Protein AF-0000000081275199 (afdb_homodimer)

Sequence (654 aa):
MIMHTEADPTVWQGRVDAEEGALGQRWHQVVRSADAASPLNGAVALAGFACDAGIARNHGRVGAQAGPAAIRRMLANLPARPGRAIVDAGDVTCRGDALEAAQDALSGVLHGLLDRGAFPIALGGGHELAWASFGGLARHLEARSAQPPRIGILNLDAHFDLRAGERGSSGTPFRQIAEDCARRGWPFRYACLGISAYANTEALFARARQLGVRWLRDDEMDLLHLPRVLQTVDAFLADVDHVYLTICLDVLPAGVAPGVSAPSARGVPMEVIEPIVDRVAASGKLRLADVAELNPSLDIDHRTARVAARIVARVVDGVAPQGAAHGMIMHTEADPTVWQGRVDAEEGALGQRWHQVVRSADAASPLNGAVALAGFACDAGIARNHGRVGAQAGPAAIRRMLANLPARPGRAIVDAGDVTCRGDALEAAQDALSGVLHGLLDRGAFPIALGGGHELAWASFGGLARHLEARSAQPPRIGILNLDAHFDLRAGERGSSGTPFRQIAEDCARRGWPFRYACLGISAYANTEALFARARQLGVRWLRDDEMDLLHLPRVLQTVDAFLADVDHVYLTICLDVLPAGVAPGVSAPSARGVPMEVIEPIVDRVAASGKLRLADVAELNPSLDIDHRTARVAARIVARVVDGVAPQGAAHG

Secondary structure (DSSP, 8-state):
-EEEE---GGGS-----GGGGGGG-BHHHH-EEPPSSS--TT-EEEEEEE--HHHHHTT----GGGHHHHHHHHHHTSBPPTT--EEEEEEEEE-TT-HHHHHHHHHHHHHHHHHTT-EEEEEESSTTHHHHHHHHHHHHHHTT-SS---EEEEEE-SS------SS--TT-HHHHHHHHHHHHT---EEEEEEE-TTSS-HHHHHHHHHHT-EEEEGGG-SGGGHHHHHHHHHHHHHT-SEEEEEEEGGGSBTTT---SSS-BSS---HHHHHHHHHHHHTTS-EEEEEEE---GGG-STTHHHHHHHHHHHHHHHHS--TT----/-EEEE---GGGS-----GGGGGGG-BHHHH-EEPPSSS--TT-EEEEEEE--HHHHHTT----GGGHHHHHHHHHHTSBPPTT--EEEEEEEEE-TT-HHHHHHHHHHHHHHHHHTT-EEEEEESSTTHHHHHHHHHHHHHHTT-SSPP-EEEEEE-SS------SS--TT-HHHHHHHHHHHHT---EEEEEEE-TTSS-HHHHHHHHHHT-EEEEGGG-SGGGHHHHHHHHHHHHHT-SEEEEEEEGGGSBTTT---SSS-BSS---HHHHHHHHHHHHTTS-EEEEEEE---GGG-STTHHHHHHHHHHHHHHHHS--TT----

InterPro domains:
  IPR005923 Formiminoglutamase [MF_00737] (7-317)
  IPR005923 Formiminoglutamase [TIGR01227] (12-316)
  IPR006035 Ureohydrolase [PF00491] (44-314)
  IPR006035 Ureohydrolase [PS51409] (39-327)
  IPR006035 Ureohydrolase [PTHR11358] (43-316)
  IPR023696 Ureohydrolase domain superfamily [SSF52768] (11-317)

Radius of gyration: 27.03 Å; Cα contacts (8 Å, |Δi|>4): 1548; chains: 2; bounding box: 57×82×61 Å

Nearest PDB structures (foldseek):
  1xfk-assembly1_A  TM=9.611E-01  e=8.902E-38  Vibrio cholerae
  6nfp-assembly1_E  TM=8.330E-01  e=1.897E-18  Bacillus subtilis subsp. subtilis str. 168
  6nbk-assembly1_B  TM=8.366E-01  e=4.099E-18  Bacillus thuringiensis DB27
  6dkt-assembly4_D  TM=8.298E-01  e=7.867E-18  Bacillus subtilis subsp. subtilis str. 168
  6dkt-assembly5_E  TM=8.278E-01  e=2.923E-16  Bacillus subtilis subsp. subtilis str. 168

Organism: Ralstonia solanacearum (NCBI:txid305)

pLDDT: mean 94.37, std 9.33, range [21.42, 98.94]

Solvent-accessible surface area (backbone atoms only — not comparable to full-atom values): 31950 Å² total; per-residue (Å²): 94,69,41,80,39,72,55,65,67,82,46,45,48,66,81,76,47,74,83,45,51,82,40,29,36,21,30,33,77,61,54,36,74,53,65,93,75,61,77,31,72,45,19,37,32,36,36,24,36,25,24,33,34,24,25,47,70,58,72,45,58,67,39,12,35,52,12,27,59,45,29,45,42,45,37,10,60,23,42,40,66,88,92,61,54,40,29,34,59,16,30,32,33,34,38,70,78,40,46,70,60,28,32,51,50,44,11,50,53,48,23,51,41,46,74,33,40,24,40,43,35,38,29,20,2,29,46,31,51,51,41,15,53,50,45,7,51,48,57,50,48,58,75,71,42,96,56,74,64,45,48,28,35,44,33,35,18,29,54,83,28,52,48,85,67,94,65,83,18,32,36,19,23,55,37,52,46,45,52,49,21,59,75,69,69,28,68,61,42,43,35,38,40,22,27,34,80,89,66,44,58,70,67,49,55,53,49,34,58,75,60,60,44,45,71,42,42,15,96,62,45,41,78,91,38,39,68,60,54,53,49,53,50,50,55,54,55,72,74,34,68,33,29,37,41,37,36,36,50,35,15,24,21,28,68,59,19,41,10,30,60,60,55,22,90,65,32,27,51,66,86,49,51,50,58,52,50,46,53,47,26,59,63,78,29,59,56,36,37,35,43,19,31,34,12,64,85,54,33,61,93,50,34,26,32,38,36,51,22,50,52,52,50,48,43,61,71,34,42,68,53,77,75,72,57,88,115,92,68,41,79,40,71,54,63,68,83,45,44,50,69,81,78,45,74,90,54,51,85,82,40,38,23,31,34,76,61,55,37,73,53,65,92,76,60,77,31,71,45,17,38,32,36,36,24,37,25,24,35,35,25,24,49,69,56,72,44,58,67,41,12,35,52,11,27,60,45,28,44,41,46,36,10,61,34,78,45,66,87,91,59,54,39,28,32,58,16,32,32,31,34,38,73,77,40,45,70,61,27,33,51,50,42,12,49,51,48,22,51,41,46,74,32,40,23,40,43,34,38,30,20,2,28,48,32,50,51,40,15,53,50,47,7,51,49,58,51,47,59,76,73,41,95,56,73,64,47,48,28,36,43,34,36,18,28,54,82,27,50,48,76,69,94,66,82,16,32,36,20,24,55,36,51,46,45,53,50,22,58,76,71,66,29,68,63,42,43,34,38,41,22,31,34,77,63,66,39,30,51,36,50,55,51,49,34,57,74,61,62,46,45,72,40,41,16,94,63,48,42,80,90,37,40,68,61,52,52,49,53,50,49,56,53,55,71,74,33,68,33,29,39,42,38,37,36,48,34,15,23,21,30,66,58,18,41,10,30,61,62,56,21,68,64,31,28,53,66,85,52,51,50,58,51,51,45,54,46,25,61,62,77,30,58,58,38,37,36,41,19,30,33,12,64,84,54,33,58,92,52,37,26,32,44,50,51,22,50,53,53,51,48,44,60,72,33,44,68,56,76,74,71,61,88,116

Structure (mmCIF, N/CA/C/O backbone):
data_AF-0000000081275199-model_v1
#
loop_
_entity.id
_entity.type
_entity.pdbx_description
1 polymer Formimidoylglutamase
#
loop_
_atom_site.group_PDB
_atom_site.id
_atom_site.type_symbol
_atom_site.label_atom_id
_atom_site.label_alt_id
_atom_site.label_comp_id
_atom_site.label_asym_id
_atom_site.label_entity_id
_atom_site.label_seq_id
_atom_site.pdbx_PDB_ins_code
_atom_site.Cartn_x
_atom_site.Cartn_y
_atom_site.Cartn_z
_atom_site.occupancy
_atom_site.B_iso_or_equiv
_atom_site.auth_seq_id
_atom_site.auth_comp_id
_atom_site.auth_asym_id
_atom_site.auth_atom_id
_atom_site.pdbx_PDB_model_num
ATOM 1 N N . MET A 1 1 ? 14.57 -34.812 4.133 1 68.69 1 MET A N 1
ATOM 2 C CA . MET A 1 1 ? 13.297 -35.188 4.742 1 68.69 1 MET A CA 1
ATOM 3 C C . MET A 1 1 ? 12.227 -34.125 4.445 1 68.69 1 MET A C 1
ATOM 5 O O . MET A 1 1 ? 12.539 -32.938 4.297 1 68.69 1 MET A O 1
ATOM 9 N N . ILE A 1 2 ? 11.148 -34.594 3.979 1 75.81 2 ILE A N 1
ATOM 10 C CA . ILE A 1 2 ? 9.992 -33.75 3.646 1 75.81 2 ILE A CA 1
ATOM 11 C C . ILE A 1 2 ? 8.961 -33.844 4.77 1 75.81 2 ILE A C 1
ATOM 13 O O . ILE A 1 2 ? 8.773 -34.906 5.375 1 75.81 2 ILE A O 1
ATOM 17 N N . MET A 1 3 ? 8.555 -32.594 5.133 1 76.75 3 MET A N 1
ATOM 18 C CA . MET A 1 3 ? 7.531 -32.562 6.172 1 76.75 3 MET A CA 1
ATOM 19 C C . MET A 1 3 ? 6.375 -31.656 5.773 1 76.75 3 MET A C 1
ATOM 21 O O . MET A 1 3 ? 6.59 -30.547 5.281 1 76.75 3 MET A O 1
ATOM 25 N N . HIS A 1 4 ? 5.305 -32.375 5.691 1 83.88 4 HIS A N 1
ATOM 26 C CA . HIS A 1 4 ? 4.109 -31.547 5.664 1 83.88 4 HIS A CA 1
ATOM 27 C C . HIS A 1 4 ? 3.615 -31.234 7.074 1 83.88 4 HIS A C 1
ATOM 29 O O . HIS A 1 4 ? 3.314 -32.156 7.844 1 83.88 4 HIS A O 1
ATOM 35 N N . THR A 1 5 ? 3.641 -29.969 7.418 1 83.5 5 THR A N 1
ATOM 36 C CA . THR A 1 5 ? 3.219 -29.562 8.75 1 83.5 5 THR A CA 1
ATOM 37 C C . THR A 1 5 ? 1.954 -28.719 8.68 1 83.5 5 THR A C 1
ATOM 39 O O . THR A 1 5 ? 1.749 -27.969 7.719 1 83.5 5 THR A O 1
ATOM 42 N N . GLU A 1 6 ? 1.146 -28.891 9.672 1 81.88 6 GLU A N 1
ATOM 43 C CA . GLU A 1 6 ? -0.051 -28.062 9.797 1 81.88 6 GLU A CA 1
ATOM 44 C C . GLU A 1 6 ? 0.308 -26.594 9.969 1 81.88 6 GLU A C 1
ATOM 46 O O . GLU A 1 6 ? 1.444 -26.266 10.32 1 81.88 6 GLU A O 1
ATOM 51 N N . ALA A 1 7 ? -0.7 -25.844 9.703 1 83.88 7 ALA A N 1
ATOM 52 C CA . ALA A 1 7 ? -0.501 -24.406 9.844 1 83.88 7 ALA A CA 1
ATOM 53 C C . ALA A 1 7 ? -0.136 -24.031 11.281 1 83.88 7 ALA A C 1
ATOM 55 O O . ALA A 1 7 ? -0.728 -24.547 12.234 1 83.88 7 ALA A O 1
ATOM 56 N N . ASP A 1 8 ? 0.924 -23.25 11.469 1 84.69 8 ASP A N 1
ATOM 57 C CA . ASP A 1 8 ? 1.288 -22.719 12.773 1 84.69 8 ASP A CA 1
ATOM 58 C C . ASP A 1 8 ? 0.299 -21.656 13.227 1 84.69 8 ASP A C 1
ATOM 60 O O . ASP A 1 8 ? 0.276 -20.547 12.672 1 84.69 8 ASP A O 1
ATOM 64 N N . PRO A 1 9 ? -0.495 -21.969 14.188 1 84.56 9 PRO A N 1
ATOM 65 C CA . PRO A 1 9 ? -1.513 -21 14.609 1 84.56 9 PRO A CA 1
ATOM 66 C C . PRO A 1 9 ? -0.91 -19.703 15.141 1 84.56 9 PRO A C 1
ATOM 68 O O . PRO A 1 9 ? -1.594 -18.672 15.195 1 84.56 9 PRO A O 1
ATOM 71 N N . THR A 1 10 ? 0.332 -19.75 15.508 1 89.5 10 THR A N 1
ATOM 72 C CA . THR A 1 10 ? 0.955 -18.578 16.125 1 89.5 10 THR A CA 1
ATOM 73 C C . THR A 1 10 ? 1.219 -17.5 15.078 1 89.5 10 THR A C 1
ATOM 75 O O . THR A 1 10 ? 1.47 -16.344 15.43 1 89.5 10 THR A O 1
ATOM 78 N N . VAL A 1 11 ? 1.118 -17.938 13.844 1 92.69 11 VAL A N 1
ATOM 79 C CA . VAL A 1 11 ? 1.358 -16.922 12.812 1 92.69 11 VAL A CA 1
ATOM 80 C C . VAL A 1 11 ? 0.105 -16.078 12.617 1 92.69 11 VAL A C 1
ATOM 82 O O . VAL A 1 11 ? 0.191 -14.922 12.203 1 92.69 11 VAL A O 1
ATOM 85 N N . TRP A 1 12 ? -1.049 -16.656 12.906 1 95 12 TRP A N 1
ATOM 86 C CA . TRP A 1 12 ? -2.32 -15.961 12.727 1 95 12 TRP A CA 1
ATOM 87 C C . TRP A 1 12 ? -2.715 -15.211 13.992 1 95 12 TRP A C 1
ATOM 89 O O . TRP A 1 12 ? -3.686 -15.57 14.664 1 95 12 TRP A O 1
ATOM 99 N N . GLN A 1 13 ? -1.999 -14.141 14.273 1 94.69 13 GLN A N 1
ATOM 100 C CA . GLN A 1 13 ? -2.242 -13.219 15.375 1 94.69 13 GLN A CA 1
ATOM 101 C C . GLN A 1 13 ? -2.215 -11.766 14.891 1 94.69 13 GLN A C 1
ATOM 103 O O . GLN A 1 13 ? -1.597 -11.461 13.867 1 94.69 13 GLN A O 1
ATOM 108 N N . GLY A 1 14 ? -2.938 -10.984 15.625 1 93.5 14 GLY A N 1
ATOM 109 C CA . GLY A 1 14 ? -2.959 -9.594 15.203 1 93.5 14 GLY A CA 1
ATOM 110 C C . GLY A 1 14 ? -3.871 -8.727 16.047 1 93.5 14 GLY A C 1
ATOM 111 O O . GLY A 1 14 ? -4.27 -9.117 17.141 1 93.5 14 GLY A O 1
ATOM 112 N N . ARG A 1 15 ? -4.105 -7.609 15.477 1 91.5 15 ARG A N 1
ATOM 113 C CA . ARG A 1 15 ? -4.945 -6.602 16.109 1 91.5 15 ARG A CA 1
ATOM 114 C C . ARG A 1 15 ? -6.406 -7.035 16.125 1 91.5 15 ARG A C 1
ATOM 116 O O . ARG A 1 15 ? -6.898 -7.609 15.156 1 91.5 15 ARG A O 1
ATOM 123 N N . VAL A 1 16 ? -7.043 -6.805 17.25 1 92.75 16 VAL A N 1
ATOM 124 C CA . VAL A 1 16 ? -8.484 -7.016 17.375 1 92.75 16 VAL A CA 1
ATOM 125 C C . VAL A 1 16 ? -9.18 -5.68 17.625 1 92.75 16 VAL A C 1
ATOM 127 O O . VAL A 1 16 ? -8.891 -4.996 18.609 1 92.75 16 VAL A O 1
ATOM 130 N N . ASP A 1 17 ? -10 -5.32 16.719 1 91.5 17 ASP A N 1
ATOM 131 C CA . ASP A 1 17 ? -10.805 -4.113 16.875 1 91.5 17 ASP A CA 1
ATOM 132 C C . ASP A 1 17 ? -12.18 -4.441 17.469 1 91.5 17 ASP A C 1
ATOM 134 O O . ASP A 1 17 ? -13.195 -4.344 16.781 1 91.5 17 ASP A O 1
ATOM 138 N N . ALA A 1 18 ? -12.203 -4.645 18.734 1 89.31 18 ALA A N 1
ATOM 139 C CA . ALA A 1 18 ? -13.391 -5.141 19.422 1 89.31 18 ALA A CA 1
ATOM 140 C C . ALA A 1 18 ? -14.547 -4.152 19.297 1 89.31 18 ALA A C 1
ATOM 142 O O . ALA A 1 18 ? -15.711 -4.559 19.188 1 89.31 18 ALA A O 1
ATOM 143 N N . GLU A 1 19 ? -14.18 -2.934 19.25 1 89.94 19 GLU A N 1
ATOM 144 C CA . GLU A 1 19 ? -15.195 -1.887 19.219 1 89.94 19 GLU A CA 1
ATOM 145 C C . GLU A 1 19 ? -15.906 -1.847 17.875 1 89.94 19 GLU A C 1
ATOM 147 O O . GLU A 1 19 ? -16.984 -1.243 17.75 1 89.94 19 GLU A O 1
ATOM 152 N N . GLU A 1 20 ? -15.367 -2.541 16.906 1 92.62 20 GLU A N 1
ATOM 153 C CA . GLU A 1 20 ? -15.898 -2.432 15.555 1 92.62 20 GLU A CA 1
ATOM 154 C C . GLU A 1 20 ? -16.812 -3.611 15.219 1 92.62 20 GLU A C 1
ATOM 156 O O . GLU A 1 20 ? -17.391 -3.664 14.133 1 92.62 20 GLU A O 1
ATOM 161 N N . GLY A 1 21 ? -17 -4.547 16.078 1 90.75 21 GLY A N 1
ATOM 162 C CA . GLY A 1 21 ? -17.891 -5.688 15.867 1 90.75 21 GLY A CA 1
ATOM 163 C C . GLY A 1 21 ? -17.438 -6.586 14.734 1 90.75 21 GLY A C 1
ATOM 164 O O . GLY A 1 21 ? -16.234 -6.723 14.477 1 90.75 21 GLY A O 1
ATOM 165 N N . ALA A 1 22 ? -18.422 -7.227 14.062 1 89.94 22 ALA A N 1
ATOM 166 C CA . ALA A 1 22 ? -18.156 -8.258 13.055 1 89.94 22 ALA A CA 1
ATOM 167 C C . ALA A 1 22 ? -17.5 -7.66 11.812 1 89.94 22 ALA A C 1
ATOM 169 O O . ALA A 1 22 ? -16.703 -8.32 11.141 1 89.94 22 ALA A O 1
ATOM 170 N N . LEU A 1 23 ? -17.781 -6.402 11.578 1 92.38 23 LEU A N 1
ATOM 171 C CA . LEU A 1 23 ? -17.266 -5.746 10.383 1 92.38 23 LEU A CA 1
ATOM 172 C C . LEU A 1 23 ? -15.812 -5.309 10.586 1 92.38 23 LEU A C 1
ATOM 174 O O . LEU A 1 23 ? -15.164 -4.848 9.648 1 92.38 23 LEU A O 1
ATOM 178 N N . GLY A 1 24 ? -15.289 -5.516 11.805 1 93.12 24 GLY A N 1
ATOM 179 C CA . GLY A 1 24 ? -13.93 -5.121 12.117 1 93.12 24 GLY A CA 1
ATOM 180 C C . GLY A 1 24 ? -12.953 -6.285 12.102 1 93.12 24 GLY A C 1
ATOM 181 O O . GLY A 1 24 ? -11.797 -6.133 12.492 1 93.12 24 GLY A O 1
ATOM 182 N N . GLN A 1 25 ? -13.352 -7.41 11.578 1 93.81 25 GLN A N 1
ATOM 183 C CA . GLN A 1 25 ? -12.539 -8.617 11.656 1 93.81 25 GLN A CA 1
ATOM 184 C C . GLN A 1 25 ? -11.398 -8.57 10.641 1 93.81 25 GLN A C 1
ATOM 186 O O . GLN A 1 25 ? -11.516 -7.938 9.594 1 93.81 25 GLN A O 1
ATOM 191 N N . ARG A 1 26 ? -10.391 -9.188 11.016 1 96.56 26 ARG A N 1
ATOM 192 C CA . ARG A 1 26 ? -9.188 -9.328 10.211 1 96.56 26 ARG A CA 1
ATOM 193 C C . ARG A 1 26 ? -8.914 -10.789 9.883 1 96.56 26 ARG A C 1
ATOM 195 O O . ARG A 1 26 ? -9.562 -11.688 10.43 1 96.56 26 ARG A O 1
ATOM 202 N N . TRP A 1 27 ? -7.961 -11.102 9.07 1 96.94 27 TRP A N 1
ATOM 203 C CA . TRP A 1 27 ? -7.711 -12.453 8.562 1 96.94 27 TRP A CA 1
ATOM 204 C C . TRP A 1 27 ? -7.445 -13.422 9.711 1 96.94 27 TRP A C 1
ATOM 206 O O . TRP A 1 27 ? -7.973 -14.539 9.719 1 96.94 27 TRP A O 1
ATOM 216 N N . HIS A 1 28 ? -6.613 -12.961 10.703 1 96.56 28 HIS A N 1
ATOM 217 C CA . HIS A 1 28 ? -6.227 -13.898 11.758 1 96.56 28 HIS A CA 1
ATOM 218 C C . HIS A 1 28 ? -7.441 -14.352 12.562 1 96.56 28 HIS A C 1
ATOM 220 O O . HIS A 1 28 ? -7.391 -15.375 13.242 1 96.56 28 HIS A O 1
ATOM 226 N N . GLN A 1 29 ? -8.547 -13.648 12.43 1 94.88 29 GLN A N 1
ATOM 227 C CA . GLN A 1 29 ? -9.75 -13.977 13.195 1 94.88 29 GLN A CA 1
ATOM 228 C C . GLN A 1 29 ? -10.68 -14.875 12.391 1 94.88 29 GLN A C 1
ATOM 230 O O . GLN A 1 29 ? -11.648 -15.43 12.93 1 94.88 29 GLN A O 1
ATOM 235 N N . VAL A 1 30 ? -10.414 -15.039 11.062 1 94.5 30 VAL A N 1
ATOM 236 C CA . VAL A 1 30 ? -11.398 -15.75 10.258 1 94.5 30 VAL A CA 1
ATOM 237 C C . VAL A 1 30 ? -10.75 -16.953 9.586 1 94.5 30 VAL A C 1
ATOM 239 O O . VAL A 1 30 ? -11.438 -17.891 9.156 1 94.5 30 VAL A O 1
ATOM 242 N N . VAL A 1 31 ? -9.43 -17 9.422 1 95.75 31 VAL A N 1
ATOM 243 C CA . VAL A 1 31 ? -8.742 -18.125 8.789 1 95.75 31 VAL A CA 1
ATOM 244 C C . VAL A 1 31 ? -8.797 -19.344 9.703 1 95.75 31 VAL A C 1
ATOM 246 O O . VAL A 1 31 ? -8.555 -19.234 10.906 1 95.75 31 VAL A O 1
ATOM 249 N N . ARG A 1 32 ? -9.156 -20.438 9.102 1 93.06 32 ARG A N 1
ATOM 250 C CA . ARG A 1 32 ? -9.234 -21.688 9.852 1 93.06 32 ARG A CA 1
ATOM 251 C C . ARG A 1 32 ? -8.242 -22.703 9.312 1 93.06 32 ARG A C 1
ATOM 253 O O . ARG A 1 32 ? -7.789 -22.594 8.172 1 93.06 32 ARG A O 1
ATOM 260 N N . SER A 1 33 ? -7.895 -23.578 10.195 1 91.5 33 SER A N 1
ATOM 261 C CA . SER A 1 33 ? -7.059 -24.688 9.742 1 91.5 33 SER A CA 1
ATOM 262 C C . SER A 1 33 ? -7.844 -25.625 8.844 1 91.5 33 SER A C 1
ATOM 264 O O . SER A 1 33 ? -9.016 -25.922 9.102 1 91.5 33 SER A O 1
ATOM 266 N N . ALA A 1 34 ? -7.176 -26.031 7.82 1 86.06 34 ALA A N 1
ATOM 267 C CA . ALA A 1 34 ? -7.824 -27.016 6.957 1 86.06 34 ALA A CA 1
ATOM 268 C C . ALA A 1 34 ? -7.863 -28.391 7.621 1 86.06 34 ALA A C 1
ATOM 270 O O . ALA A 1 34 ? -6.871 -28.828 8.203 1 86.06 34 ALA A O 1
ATOM 271 N N . ASP A 1 35 ? -9.07 -28.891 7.746 1 77.81 35 ASP A N 1
ATOM 272 C CA . ASP A 1 35 ? -9.156 -30.266 8.242 1 77.81 35 ASP A CA 1
ATOM 273 C C . ASP A 1 35 ? -9.023 -31.266 7.098 1 77.81 35 ASP A C 1
ATOM 275 O O . ASP A 1 35 ? -9.102 -30.891 5.926 1 77.81 35 ASP A O 1
ATOM 279 N N . ALA A 1 36 ? -8.555 -32.438 7.332 1 68.31 36 ALA A N 1
ATOM 280 C CA . ALA A 1 36 ? -8.172 -33.438 6.336 1 68.31 36 ALA A CA 1
ATOM 281 C C . ALA A 1 36 ? -9.398 -33.938 5.586 1 68.31 36 ALA A C 1
ATOM 283 O O . ALA A 1 36 ? -9.289 -34.406 4.441 1 68.31 36 ALA A O 1
ATOM 284 N N . ALA A 1 37 ? -10.438 -33.75 5.988 1 74.62 37 ALA A N 1
ATOM 285 C CA . ALA A 1 37 ? -11.438 -34.625 5.367 1 74.62 37 ALA A CA 1
ATOM 286 C C . ALA A 1 37 ? -12.672 -33.812 4.945 1 74.62 37 ALA A C 1
ATOM 288 O O . ALA A 1 37 ? -13.453 -34.281 4.105 1 74.62 37 ALA A O 1
ATOM 289 N N . SER A 1 38 ? -12.742 -32.688 5.184 1 83.38 38 SER A N 1
ATOM 290 C CA . SER A 1 38 ? -14 -31.984 4.934 1 83.38 38 SER A CA 1
ATOM 291 C C . SER A 1 38 ? -13.984 -31.297 3.568 1 83.38 38 SER A C 1
ATOM 293 O O . SER A 1 38 ? -12.938 -30.875 3.088 1 83.38 38 SER A O 1
ATOM 295 N N . PRO A 1 39 ? -15.156 -31.328 2.902 1 90.75 39 PRO A N 1
ATOM 296 C CA . PRO A 1 39 ? -15.266 -30.531 1.674 1 90.75 39 PRO A CA 1
ATOM 297 C C . PRO A 1 39 ? -14.93 -29.062 1.889 1 90.75 39 PRO A C 1
ATOM 299 O O . PRO A 1 39 ? -15.195 -28.516 2.967 1 90.75 39 PRO A O 1
ATOM 302 N N . LEU A 1 40 ? -14.344 -28.516 0.885 1 93.31 40 LEU A N 1
ATOM 303 C CA . LEU A 1 40 ? -13.922 -27.125 0.969 1 93.31 40 LEU A CA 1
ATOM 304 C C . LEU A 1 40 ? -14.555 -26.297 -0.145 1 93.31 40 LEU A C 1
ATOM 306 O O . LEU A 1 40 ? -13.922 -25.391 -0.683 1 93.31 40 LEU A O 1
ATOM 310 N N . ASN A 1 41 ? -15.758 -26.625 -0.489 1 90.5 41 ASN A N 1
ATOM 311 C CA . ASN A 1 41 ? -16.422 -25.984 -1.621 1 90.5 41 ASN A CA 1
ATOM 312 C C . ASN A 1 41 ? -16.453 -24.469 -1.468 1 90.5 41 ASN A C 1
ATOM 314 O O . ASN A 1 41 ? -17.031 -23.953 -0.508 1 90.5 41 ASN A O 1
ATOM 318 N N . GLY A 1 42 ? -15.75 -23.875 -2.441 1 88.75 42 GLY A N 1
ATOM 319 C CA . GLY A 1 42 ? -15.812 -22.422 -2.523 1 88.75 42 GLY A CA 1
ATOM 320 C C . GLY A 1 42 ? -14.82 -21.719 -1.614 1 88.75 42 GLY A C 1
ATOM 321 O O . GLY A 1 42 ? -14.695 -20.5 -1.648 1 88.75 42 GLY A O 1
ATOM 322 N N . ALA A 1 43 ? -14.086 -22.484 -0.814 1 94.25 43 ALA A N 1
ATOM 323 C CA . ALA A 1 43 ? -13.102 -21.891 0.096 1 94.25 43 ALA A CA 1
ATOM 324 C C . ALA A 1 43 ? -11.789 -21.609 -0.624 1 94.25 43 ALA A C 1
ATOM 326 O O . ALA A 1 43 ? -11.453 -22.266 -1.609 1 94.25 43 ALA A O 1
ATOM 327 N N . VAL A 1 44 ? -11.172 -20.594 -0.21 1 96.81 44 VAL A N 1
ATOM 328 C CA . VAL A 1 44 ? -9.781 -20.391 -0.591 1 96.81 44 VAL A CA 1
ATOM 329 C C . VAL A 1 44 ? -8.867 -21.125 0.376 1 96.81 44 VAL A C 1
ATOM 331 O O . VAL A 1 44 ? -9.07 -21.078 1.592 1 96.81 44 VAL A O 1
ATOM 334 N N . ALA A 1 45 ? -7.902 -21.875 -0.147 1 97.44 45 ALA A N 1
ATOM 335 C CA . ALA A 1 45 ? -6.984 -22.641 0.696 1 97.44 45 ALA A CA 1
ATOM 336 C C . ALA A 1 45 ? -5.543 -22.188 0.484 1 97.44 45 ALA A C 1
ATOM 338 O O . ALA A 1 45 ? -5.047 -22.188 -0.644 1 97.44 45 ALA A O 1
ATOM 339 N N . LEU A 1 46 ? -4.914 -21.844 1.562 1 98.06 46 LEU A N 1
ATOM 340 C CA . LEU A 1 46 ? -3.502 -21.469 1.524 1 98.06 46 LEU A CA 1
ATOM 341 C C . LEU A 1 46 ? -2.615 -22.688 1.783 1 98.06 46 LEU A C 1
ATOM 343 O O . LEU A 1 46 ? -2.924 -23.516 2.643 1 98.06 46 LEU A O 1
ATOM 347 N N . ALA A 1 47 ? -1.555 -22.844 1.006 1 98 47 ALA A N 1
ATOM 348 C CA . ALA A 1 47 ? -0.558 -23.891 1.211 1 98 47 ALA A CA 1
ATOM 349 C C . ALA A 1 47 ? 0.854 -23.359 0.998 1 98 47 ALA A C 1
ATOM 351 O O . ALA A 1 47 ? 1.155 -22.781 -0.051 1 98 47 ALA A O 1
ATOM 352 N N . GLY A 1 48 ? 1.721 -23.594 1.969 1 98.06 48 GLY A N 1
ATOM 353 C CA . GLY A 1 48 ? 3.061 -23.031 1.891 1 98.06 48 GLY A CA 1
ATOM 354 C C . GLY A 1 48 ? 4.09 -24.016 1.372 1 98.06 48 GLY A C 1
ATOM 355 O O . GLY A 1 48 ? 3.988 -2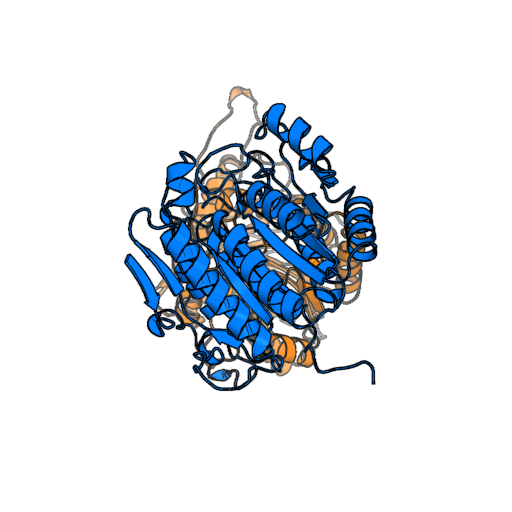5.219 1.624 1 98.06 48 GLY A O 1
ATOM 356 N N . PHE A 1 49 ? 5.078 -23.531 0.611 1 97.94 49 PHE A N 1
ATOM 357 C CA . PHE A 1 49 ? 6.262 -24.281 0.19 1 97.94 49 PHE A CA 1
ATOM 358 C C . PHE A 1 49 ? 7.523 -23.672 0.793 1 97.94 49 PHE A C 1
ATOM 360 O O . PHE A 1 49 ? 8.156 -22.812 0.184 1 97.94 49 PHE A O 1
ATOM 367 N N . ALA A 1 50 ? 7.887 -24.172 1.901 1 97.19 50 ALA A N 1
ATOM 368 C CA . ALA A 1 50 ? 9.062 -23.688 2.625 1 97.19 50 ALA A CA 1
ATOM 369 C C . ALA A 1 50 ? 10.328 -24.375 2.143 1 97.19 50 ALA A C 1
ATOM 371 O O . ALA A 1 50 ? 10.727 -25.406 2.689 1 97.19 50 ALA A O 1
ATOM 372 N N . CYS A 1 51 ? 11 -23.75 1.108 1 95.81 51 CYS A N 1
ATOM 373 C CA . CYS A 1 51 ? 12.078 -24.438 0.427 1 95.81 51 CYS A CA 1
ATOM 374 C C . CYS A 1 51 ? 13.102 -23.453 -0.128 1 95.81 51 CYS A C 1
ATOM 376 O O . CYS A 1 51 ? 12.734 -22.422 -0.684 1 95.81 51 CYS A O 1
ATOM 378 N N . ASP A 1 52 ? 14.391 -23.812 0.027 1 95.5 52 ASP A N 1
ATOM 379 C CA . ASP A 1 52 ? 15.477 -23.016 -0.547 1 95.5 52 ASP A CA 1
ATOM 380 C C . ASP A 1 52 ? 16.203 -23.812 -1.628 1 95.5 52 ASP A C 1
ATOM 382 O O . ASP A 1 52 ? 17.047 -23.266 -2.35 1 95.5 52 ASP A O 1
ATOM 386 N N . ALA A 1 53 ? 15.93 -25.047 -1.744 1 96 53 ALA A N 1
ATOM 387 C CA . ALA A 1 53 ? 16.766 -25.953 -2.516 1 96 53 ALA A CA 1
ATOM 388 C C . ALA A 1 53 ? 16.891 -25.5 -3.969 1 96 53 ALA A C 1
ATOM 390 O O . ALA A 1 53 ? 17.969 -25.516 -4.547 1 96 53 ALA A O 1
ATOM 391 N N . GLY A 1 54 ? 15.758 -25.156 -4.539 1 96.5 54 GLY A N 1
ATOM 392 C CA . GLY A 1 54 ? 15.789 -24.719 -5.926 1 96.5 54 GLY A CA 1
ATOM 393 C C . GLY A 1 54 ? 16.594 -23.453 -6.129 1 96.5 54 GLY A C 1
ATOM 394 O O . GLY A 1 54 ? 17.312 -23.312 -7.129 1 96.5 54 GLY A O 1
ATOM 395 N N . ILE A 1 55 ? 16.516 -22.484 -5.234 1 96.25 55 ILE A N 1
ATOM 396 C CA . ILE A 1 55 ? 17.266 -21.234 -5.312 1 96.25 55 ILE A CA 1
ATOM 397 C C . ILE A 1 55 ? 18.766 -21.531 -5.16 1 96.25 55 ILE A C 1
ATOM 399 O O . ILE A 1 55 ? 19.578 -21 -5.906 1 96.25 55 ILE A O 1
ATOM 403 N N . ALA A 1 56 ? 19.078 -22.391 -4.215 1 95.5 56 ALA A N 1
ATOM 404 C CA . ALA A 1 56 ? 20.469 -22.781 -4.012 1 95.5 56 ALA A CA 1
ATOM 405 C C . ALA A 1 56 ? 21.047 -23.422 -5.27 1 95.5 56 ALA A C 1
ATOM 407 O O . ALA A 1 56 ? 22.141 -23.062 -5.715 1 95.5 56 ALA A O 1
ATOM 408 N N . ARG A 1 57 ? 20.312 -24.312 -5.84 1 96.06 57 ARG A N 1
ATOM 409 C CA . ARG A 1 57 ? 20.766 -25 -7.051 1 96.06 57 ARG A CA 1
ATOM 410 C C . ARG A 1 57 ? 20.969 -24.016 -8.195 1 96.06 57 ARG A C 1
ATOM 412 O O . ARG A 1 57 ? 21.828 -24.234 -9.062 1 96.06 57 ARG A O 1
ATOM 419 N N . ASN A 1 58 ? 20.156 -22.984 -8.18 1 95.06 58 ASN A N 1
ATOM 420 C CA . ASN A 1 58 ? 20.219 -21.969 -9.234 1 95.06 58 ASN A CA 1
ATOM 421 C C . ASN A 1 58 ? 21.203 -20.859 -8.891 1 95.06 58 ASN A C 1
ATOM 423 O O . ASN A 1 58 ? 21.156 -19.781 -9.492 1 95.06 58 ASN A O 1
ATOM 427 N N . HIS A 1 59 ? 22.031 -21.062 -7.84 1 93.31 59 HIS A N 1
ATOM 428 C CA . HIS A 1 59 ? 23.094 -20.172 -7.406 1 93.31 59 HIS A CA 1
ATOM 429 C C . HIS A 1 59 ? 22.547 -18.812 -6.961 1 93.31 59 HIS A C 1
ATOM 431 O O . HIS A 1 59 ? 23.172 -17.781 -7.172 1 93.31 59 HIS A O 1
ATOM 437 N N . GLY A 1 60 ? 21.328 -18.875 -6.477 1 95.12 60 GLY A N 1
ATOM 438 C CA . GLY A 1 60 ? 20.734 -17.672 -5.926 1 95.12 60 GLY A CA 1
ATOM 439 C C . GLY A 1 60 ? 20.984 -17.5 -4.441 1 95.12 60 GLY A C 1
ATOM 440 O O . GLY A 1 60 ? 21.703 -18.312 -3.832 1 95.12 60 GLY A O 1
ATOM 441 N N . ARG A 1 61 ? 20.438 -16.406 -3.828 1 95.38 61 ARG A N 1
ATOM 442 C CA . ARG A 1 61 ? 20.531 -16.125 -2.4 1 95.38 61 ARG A CA 1
ATOM 443 C C . ARG A 1 61 ? 19.406 -16.781 -1.627 1 95.38 61 ARG A C 1
ATOM 445 O O . ARG A 1 61 ? 18.234 -16.438 -1.806 1 95.38 61 ARG A O 1
ATOM 452 N N . VAL A 1 62 ? 19.734 -17.672 -0.723 1 95.12 62 VAL A N 1
ATOM 453 C CA . VAL A 1 62 ? 18.766 -18.5 -0.016 1 95.12 62 VAL A CA 1
ATOM 454 C C . VAL A 1 62 ? 18.078 -17.672 1.069 1 95.12 62 VAL A C 1
ATOM 456 O O . VAL A 1 62 ? 18.578 -16.609 1.455 1 95.12 62 VAL A O 1
ATOM 459 N N . GLY A 1 63 ? 16.938 -18.109 1.549 1 96.75 63 GLY A N 1
ATOM 460 C CA . GLY A 1 63 ? 16.141 -17.453 2.582 1 96.75 63 GLY A CA 1
ATOM 461 C C . GLY A 1 63 ? 14.656 -17.516 2.314 1 96.75 63 GLY A C 1
ATOM 462 O O . GLY A 1 63 ? 13.852 -17.203 3.199 1 96.75 63 GLY A O 1
ATOM 463 N N . ALA A 1 64 ? 14.266 -17.969 1.123 1 96.31 64 ALA A N 1
ATOM 464 C CA . ALA A 1 64 ? 12.867 -18 0.703 1 96.31 64 ALA A CA 1
ATOM 465 C C . ALA A 1 64 ? 12.086 -19.062 1.477 1 96.31 64 ALA A C 1
ATOM 467 O O . ALA A 1 64 ? 10.852 -19.062 1.472 1 96.31 64 ALA A O 1
ATOM 468 N N . GLN A 1 65 ? 12.805 -19.969 2.143 1 96.44 65 GLN A N 1
ATOM 469 C CA . GLN A 1 65 ? 12.141 -20.969 2.975 1 96.44 65 GLN A CA 1
ATOM 470 C C . GLN A 1 65 ? 11.258 -20.312 4.031 1 96.44 65 GLN A C 1
ATOM 472 O O . GLN A 1 65 ? 10.227 -20.859 4.422 1 96.44 65 GLN A O 1
ATOM 477 N N . ALA A 1 66 ? 11.609 -19.125 4.438 1 96.69 66 ALA A N 1
ATOM 478 C CA . ALA A 1 66 ? 10.867 -18.406 5.461 1 96.69 66 ALA A CA 1
ATOM 479 C C . ALA A 1 66 ? 9.734 -17.594 4.84 1 96.69 66 ALA A C 1
ATOM 481 O O . ALA A 1 66 ? 8.961 -16.953 5.551 1 96.69 66 ALA A O 1
ATOM 482 N N . GLY A 1 67 ? 9.57 -17.609 3.549 1 97.56 67 GLY A N 1
ATOM 483 C CA . GLY A 1 67 ? 8.617 -16.812 2.803 1 97.56 67 GLY A CA 1
ATOM 484 C C . GLY A 1 67 ? 7.176 -17.062 3.201 1 97.56 67 GLY A C 1
ATOM 485 O O . GLY A 1 67 ? 6.438 -16.125 3.523 1 97.56 67 GLY A O 1
ATOM 486 N N . PRO A 1 68 ? 6.773 -18.344 3.252 1 98 68 PRO A N 1
ATOM 487 C CA . PRO A 1 68 ? 5.375 -18.641 3.574 1 98 68 PRO A CA 1
ATOM 488 C C . PRO A 1 68 ? 4.938 -18.047 4.91 1 98 68 PRO A C 1
ATOM 490 O O . PRO A 1 68 ? 3.889 -17.406 4.996 1 98 68 PRO A O 1
ATOM 493 N N . ALA A 1 69 ? 5.75 -18.188 5.891 1 97.25 69 ALA A N 1
ATOM 494 C CA . ALA A 1 69 ? 5.41 -17.641 7.207 1 97.25 69 ALA A CA 1
ATOM 495 C C . ALA A 1 69 ? 5.336 -16.125 7.176 1 97.25 69 ALA A C 1
ATOM 497 O O . ALA A 1 69 ? 4.445 -15.523 7.789 1 97.25 69 ALA A O 1
ATOM 498 N N . ALA A 1 70 ? 6.27 -15.516 6.516 1 97.81 70 ALA A N 1
ATOM 499 C CA . ALA A 1 70 ? 6.297 -14.062 6.43 1 97.81 70 ALA A CA 1
ATOM 500 C C . ALA A 1 70 ? 5.047 -13.531 5.73 1 97.81 70 ALA A C 1
ATOM 502 O O . ALA A 1 70 ? 4.473 -12.523 6.148 1 97.81 70 ALA A O 1
ATOM 503 N N . ILE A 1 71 ? 4.625 -14.188 4.672 1 98.44 71 ILE A N 1
ATOM 504 C CA . ILE A 1 71 ? 3.42 -13.766 3.961 1 98.44 71 ILE A CA 1
ATOM 505 C C . ILE A 1 71 ? 2.209 -13.906 4.879 1 98.44 71 ILE A C 1
ATOM 507 O O . ILE A 1 71 ? 1.384 -12.992 4.965 1 98.44 71 ILE A O 1
ATOM 511 N N . ARG A 1 72 ? 2.1 -15.016 5.598 1 98.19 72 ARG A N 1
ATOM 512 C CA . ARG A 1 72 ? 0.984 -15.242 6.512 1 98.19 72 ARG A CA 1
ATOM 513 C C . ARG A 1 72 ? 0.926 -14.156 7.582 1 98.19 72 ARG A C 1
ATOM 515 O O . ARG A 1 72 ? -0.155 -13.672 7.926 1 98.19 72 ARG A O 1
ATOM 522 N N . ARG A 1 73 ? 2.084 -13.781 8.102 1 97.31 73 ARG A N 1
ATOM 523 C CA . ARG A 1 73 ? 2.131 -12.766 9.148 1 97.31 73 ARG A CA 1
ATOM 524 C C . ARG A 1 73 ? 1.568 -11.438 8.641 1 97.31 73 ARG A C 1
ATOM 526 O O . ARG A 1 73 ? 0.878 -10.734 9.383 1 97.31 73 ARG A O 1
ATOM 533 N N . MET A 1 74 ? 1.878 -11.102 7.402 1 97.62 74 MET A N 1
ATOM 534 C CA . MET A 1 74 ? 1.355 -9.859 6.84 1 97.62 74 MET A CA 1
ATOM 535 C C . MET A 1 74 ? -0.125 -10 6.5 1 97.62 74 MET A C 1
ATOM 537 O O . MET A 1 74 ? -0.889 -9.039 6.637 1 97.62 74 MET A O 1
ATOM 541 N N . LEU A 1 75 ? -0.546 -11.172 6.055 1 98.06 75 LEU A N 1
ATOM 542 C CA . LEU A 1 75 ? -1.956 -11.43 5.777 1 98.06 75 LEU A CA 1
ATOM 543 C C . LEU A 1 75 ? -2.785 -11.336 7.055 1 98.06 75 LEU A C 1
ATOM 545 O O . LEU A 1 75 ? -3.922 -10.852 7.027 1 98.06 75 LEU A O 1
ATOM 549 N N . ALA A 1 76 ? -2.27 -11.742 8.156 1 97.69 76 ALA A N 1
ATOM 550 C CA . ALA A 1 76 ? -2.965 -11.906 9.43 1 97.69 76 ALA A CA 1
ATOM 551 C C . ALA A 1 76 ? -3.682 -10.617 9.828 1 97.69 76 ALA A C 1
ATOM 553 O O . ALA A 1 76 ? -4.793 -10.656 10.367 1 97.69 76 ALA A O 1
ATOM 554 N N . ASN A 1 77 ? -3.113 -9.469 9.5 1 95.69 77 ASN A N 1
ATOM 555 C CA . ASN A 1 77 ? -3.65 -8.203 10 1 95.69 77 ASN A CA 1
ATOM 556 C C . ASN A 1 77 ? -4.426 -7.457 8.922 1 95.69 77 ASN A C 1
ATOM 558 O O . ASN A 1 77 ? -4.898 -6.344 9.148 1 95.69 77 ASN A O 1
ATOM 562 N N . LEU A 1 78 ? -4.523 -8.031 7.742 1 96.88 78 LEU A N 1
ATOM 563 C CA . LEU A 1 78 ? -5.379 -7.422 6.727 1 96.88 78 LEU A CA 1
ATOM 564 C C . LEU A 1 78 ? -6.848 -7.531 7.113 1 96.88 78 LEU A C 1
ATOM 566 O O . LEU A 1 78 ? -7.242 -8.461 7.82 1 96.88 78 LEU A O 1
ATOM 570 N N . PRO A 1 79 ? -7.664 -6.527 6.617 1 95.38 79 PRO A N 1
ATOM 571 C CA . PRO A 1 79 ? -9.102 -6.66 6.84 1 95.38 79 PRO A CA 1
ATOM 572 C C . PRO A 1 79 ? -9.695 -7.891 6.16 1 95.38 79 PRO A C 1
ATOM 574 O O . PRO A 1 79 ? -9.32 -8.219 5.035 1 95.38 79 PRO A O 1
ATOM 577 N N . ALA A 1 80 ? -10.539 -8.547 6.93 1 92.5 80 ALA A N 1
ATOM 578 C CA . ALA A 1 80 ? -11.273 -9.664 6.344 1 92.5 80 ALA A CA 1
ATOM 579 C C . ALA A 1 80 ? -12.539 -9.188 5.652 1 92.5 80 ALA A C 1
ATOM 581 O O . ALA A 1 80 ? -13.188 -8.234 6.105 1 92.5 80 ALA A O 1
ATOM 582 N N . ARG A 1 81 ? -12.82 -9.766 4.543 1 88.25 81 ARG A N 1
ATOM 583 C CA . ARG A 1 81 ? -14.086 -9.508 3.865 1 88.25 81 ARG A CA 1
ATOM 584 C C . ARG A 1 81 ? -15.078 -10.641 4.102 1 88.25 81 ARG A C 1
ATOM 586 O O . ARG A 1 81 ? -14.695 -11.812 4.141 1 88.25 81 ARG A O 1
ATOM 593 N N . PRO A 1 82 ? -16.359 -10.25 4.254 1 79.94 82 PRO A N 1
ATOM 594 C CA . PRO A 1 82 ? -17.359 -11.281 4.527 1 79.94 82 PRO A CA 1
ATOM 595 C C . PRO A 1 82 ? -17.609 -12.195 3.332 1 79.94 82 PRO A C 1
ATOM 597 O O . PRO A 1 82 ? -17.344 -11.812 2.189 1 79.94 82 PRO A O 1
ATOM 600 N N . GLY A 1 83 ? -18.031 -13.43 3.646 1 76.81 83 GLY A N 1
ATOM 601 C CA . GLY A 1 83 ? -18.609 -14.305 2.641 1 76.81 83 GLY A CA 1
ATOM 602 C C . GLY A 1 83 ? -17.625 -15.352 2.133 1 76.81 83 GLY A C 1
ATOM 603 O O . GLY A 1 83 ? -18.031 -16.344 1.516 1 76.81 83 GLY A O 1
ATOM 604 N N . ARG A 1 84 ? -16.391 -15.133 2.326 1 81.81 84 ARG A N 1
ATOM 605 C CA . ARG A 1 84 ? -15.508 -16.156 1.771 1 81.81 84 ARG A CA 1
ATOM 606 C C . ARG A 1 84 ? -14.734 -16.859 2.873 1 81.81 84 ARG A C 1
ATOM 608 O O . ARG A 1 84 ? -14.102 -16.219 3.715 1 81.81 84 ARG A O 1
ATOM 615 N N . ALA A 1 85 ? -14.828 -18.219 2.822 1 92.12 85 ALA A N 1
ATOM 616 C CA . ALA A 1 85 ? -14.055 -19.016 3.764 1 92.12 85 ALA A CA 1
ATOM 617 C C . ALA A 1 85 ? -12.602 -19.141 3.316 1 92.12 85 ALA A C 1
ATOM 619 O O . ALA A 1 85 ? -12.32 -19.297 2.125 1 92.12 85 ALA A O 1
ATOM 620 N N . ILE A 1 86 ? -11.711 -18.984 4.254 1 95.56 86 ILE A N 1
ATOM 621 C CA . ILE A 1 86 ? -10.281 -19.141 4 1 95.56 86 ILE A CA 1
ATOM 622 C C . ILE A 1 86 ? -9.711 -20.203 4.945 1 95.56 86 ILE A C 1
ATOM 624 O O . ILE A 1 86 ? -9.93 -20.141 6.156 1 95.56 86 ILE A O 1
ATOM 628 N N . VAL A 1 87 ? -9.047 -21.172 4.379 1 96.06 87 VAL A N 1
ATOM 629 C CA . VAL A 1 87 ? -8.414 -22.203 5.195 1 96.06 87 VAL A CA 1
ATOM 630 C C . VAL A 1 87 ? -6.914 -22.234 4.926 1 96.06 87 VAL A C 1
ATOM 632 O O . VAL A 1 87 ? -6.465 -21.859 3.842 1 96.06 87 VAL A O 1
ATOM 635 N N . ASP A 1 88 ? -6.18 -22.578 5.934 1 97.25 88 ASP A N 1
ATOM 636 C CA . ASP A 1 88 ? -4.73 -22.734 5.84 1 97.25 88 ASP A CA 1
ATOM 637 C C . ASP A 1 88 ? -4.328 -24.203 5.949 1 97.25 88 ASP A C 1
ATOM 639 O O . ASP A 1 88 ? -4.52 -24.828 6.996 1 97.25 88 ASP A O 1
ATOM 643 N N . ALA A 1 89 ? -3.717 -24.672 4.883 1 96.12 89 ALA A N 1
ATOM 644 C CA . ALA A 1 89 ? -3.396 -26.094 4.785 1 96.12 89 ALA A CA 1
ATOM 645 C C . ALA A 1 89 ? -1.963 -26.375 5.234 1 96.12 89 ALA A C 1
ATOM 647 O O . ALA A 1 89 ? -1.432 -27.453 5.012 1 96.12 89 ALA A O 1
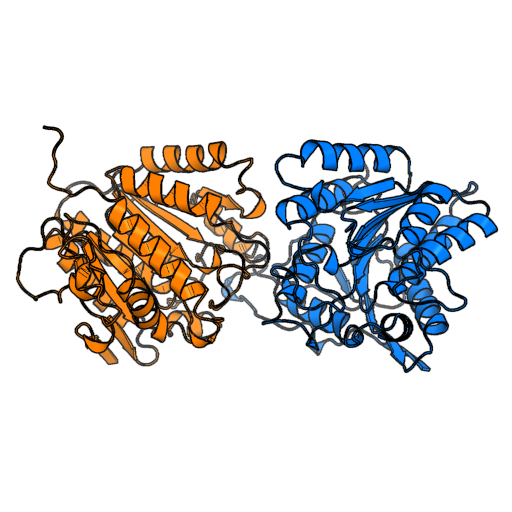ATOM 648 N N . GLY A 1 90 ? -1.298 -25.375 5.773 1 96.06 90 GLY A N 1
ATOM 649 C CA . GLY A 1 90 ? 0.027 -25.562 6.34 1 96.06 90 GLY A CA 1
ATOM 650 C C . GLY A 1 90 ? 1.137 -25.484 5.309 1 96.06 90 GLY A C 1
ATOM 651 O O . GLY A 1 90 ? 0.979 -24.844 4.273 1 96.06 90 GLY A O 1
ATOM 652 N N . ASP A 1 91 ? 2.338 -26.078 5.719 1 96.62 91 ASP A N 1
ATOM 653 C CA . ASP A 1 91 ? 3.521 -25.953 4.875 1 96.62 91 ASP A CA 1
ATOM 654 C C . ASP A 1 91 ? 4.082 -27.312 4.508 1 96.62 91 ASP A C 1
ATOM 656 O O . ASP A 1 91 ? 4.094 -28.234 5.332 1 96.62 91 ASP A O 1
ATOM 660 N N . VAL A 1 92 ? 4.492 -27.406 3.254 1 97.12 92 VAL A N 1
ATOM 661 C CA . VAL A 1 92 ? 5.461 -28.438 2.895 1 97.12 92 VAL A CA 1
ATOM 662 C C . VAL A 1 92 ? 6.879 -27.891 3.051 1 97.12 92 VAL A C 1
ATOM 664 O O . VAL A 1 92 ? 7.234 -26.891 2.424 1 97.12 92 VAL A O 1
ATOM 667 N N . THR A 1 93 ? 7.656 -28.531 3.869 1 95.94 93 THR A N 1
ATOM 668 C CA . THR A 1 93 ? 9.016 -28.062 4.133 1 95.94 93 THR A CA 1
ATOM 669 C C . THR A 1 93 ? 10.039 -29 3.479 1 95.94 93 THR A C 1
ATOM 671 O O . THR A 1 93 ? 9.93 -30.219 3.574 1 95.94 93 THR A O 1
ATOM 674 N N . CYS A 1 94 ? 10.938 -28.359 2.783 1 93.5 94 CYS A N 1
ATOM 675 C CA . CYS A 1 94 ? 12.047 -29.094 2.172 1 93.5 94 CYS A CA 1
ATOM 676 C C . CYS A 1 94 ? 13.281 -29.047 3.059 1 93.5 94 CYS A C 1
ATOM 678 O O . CYS A 1 94 ? 13.828 -27.969 3.309 1 93.5 94 CYS A O 1
ATOM 680 N N . ARG A 1 95 ? 13.664 -30.094 3.545 1 86 95 ARG A N 1
ATOM 681 C CA . ARG A 1 95 ? 14.898 -30.156 4.324 1 86 95 ARG A CA 1
ATOM 682 C C . ARG A 1 95 ? 16.094 -30.516 3.438 1 86 95 ARG A C 1
ATOM 684 O O . ARG A 1 95 ? 16.062 -31.531 2.74 1 86 95 ARG A O 1
ATOM 691 N N . GLY A 1 96 ? 17.047 -29.672 3.5 1 89.75 96 GLY A N 1
ATOM 692 C CA . GLY A 1 96 ? 18.203 -29.891 2.656 1 89.75 96 GLY A CA 1
ATOM 693 C C . GLY A 1 96 ? 17.906 -29.781 1.175 1 89.75 96 GLY A C 1
ATOM 694 O O . GLY A 1 96 ? 17.297 -28.812 0.734 1 89.75 96 GLY A O 1
ATOM 695 N N . ASP A 1 97 ? 18.297 -30.844 0.373 1 93.81 97 ASP A N 1
ATOM 696 C CA . ASP A 1 97 ? 18.219 -30.75 -1.082 1 93.81 97 ASP A CA 1
ATOM 697 C C . ASP A 1 97 ? 17.203 -31.734 -1.635 1 93.81 97 ASP A C 1
ATOM 699 O O . ASP A 1 97 ? 17.344 -32.25 -2.754 1 93.81 97 ASP A O 1
ATOM 703 N N . ALA A 1 98 ? 16.219 -32.094 -0.817 1 94.81 98 ALA A N 1
ATOM 704 C CA . ALA A 1 98 ? 15.195 -33.031 -1.26 1 94.81 98 ALA A CA 1
ATOM 705 C C . ALA A 1 98 ? 14.086 -32.312 -2.035 1 94.81 98 ALA A C 1
ATOM 707 O O . ALA A 1 98 ? 12.906 -32.5 -1.743 1 94.81 98 ALA A O 1
ATOM 708 N N . LEU A 1 99 ? 14.445 -31.625 -3.064 1 96.12 99 LEU A N 1
ATOM 709 C CA . LEU A 1 99 ? 13.547 -30.734 -3.799 1 96.12 99 LEU A CA 1
ATOM 710 C C . LEU A 1 99 ? 12.445 -31.531 -4.492 1 96.12 99 LEU A C 1
ATOM 712 O O . LEU A 1 99 ? 11.266 -31.203 -4.367 1 96.12 99 LEU A O 1
ATOM 716 N N . GLU A 1 100 ? 12.828 -32.625 -5.18 1 96.06 100 GLU A N 1
ATOM 717 C CA . GLU A 1 100 ? 11.859 -33.406 -5.949 1 96.06 100 GLU A CA 1
ATOM 718 C C . GLU A 1 100 ? 10.773 -34 -5.047 1 96.06 100 GLU A C 1
ATOM 720 O O . GLU A 1 100 ? 9.586 -33.938 -5.375 1 96.06 100 GLU A O 1
ATOM 725 N N . ALA A 1 101 ? 11.172 -34.438 -3.941 1 95.94 101 ALA A N 1
ATOM 726 C CA . ALA A 1 101 ? 10.227 -35 -2.988 1 95.94 101 ALA A CA 1
ATOM 727 C C . ALA A 1 101 ? 9.305 -33.938 -2.42 1 95.94 101 ALA A C 1
ATOM 729 O O . ALA A 1 101 ? 8.109 -34.156 -2.24 1 95.94 101 ALA A O 1
ATOM 730 N N . ALA A 1 102 ? 9.867 -32.844 -2.072 1 96.5 102 ALA A N 1
ATOM 731 C CA . ALA A 1 102 ? 9.078 -31.719 -1.54 1 96.5 102 ALA A CA 1
ATOM 732 C C . ALA A 1 102 ? 8.07 -31.219 -2.568 1 96.5 102 ALA A C 1
ATOM 734 O O . ALA A 1 102 ? 6.918 -30.938 -2.229 1 96.5 102 ALA A O 1
ATOM 735 N N . GLN A 1 103 ? 8.5 -31.125 -3.834 1 97.19 103 GLN A N 1
ATOM 736 C CA . GLN A 1 103 ? 7.602 -30.719 -4.91 1 97.19 103 GLN A CA 1
ATOM 737 C C . GLN A 1 103 ? 6.457 -31.703 -5.086 1 97.19 103 GLN A C 1
ATOM 739 O O . GLN A 1 103 ? 5.305 -31.297 -5.27 1 97.19 103 GLN A O 1
ATOM 744 N N . ASP A 1 104 ? 6.805 -32.938 -4.992 1 97.06 104 ASP A N 1
ATOM 745 C CA . ASP A 1 104 ? 5.773 -33.969 -5.109 1 97.06 104 ASP A CA 1
ATOM 746 C C . ASP A 1 104 ? 4.762 -33.875 -3.967 1 97.06 104 ASP A C 1
ATOM 748 O O . ASP A 1 104 ? 3.557 -34 -4.184 1 97.06 104 ASP A O 1
ATOM 752 N N . ALA A 1 105 ? 5.27 -33.625 -2.824 1 97.12 105 ALA A N 1
ATOM 753 C CA . ALA A 1 105 ? 4.406 -33.469 -1.657 1 97.12 105 ALA A CA 1
ATOM 754 C C . ALA A 1 105 ? 3.467 -32.281 -1.82 1 97.12 105 ALA A C 1
ATOM 756 O O . ALA A 1 105 ? 2.264 -32.375 -1.572 1 97.12 1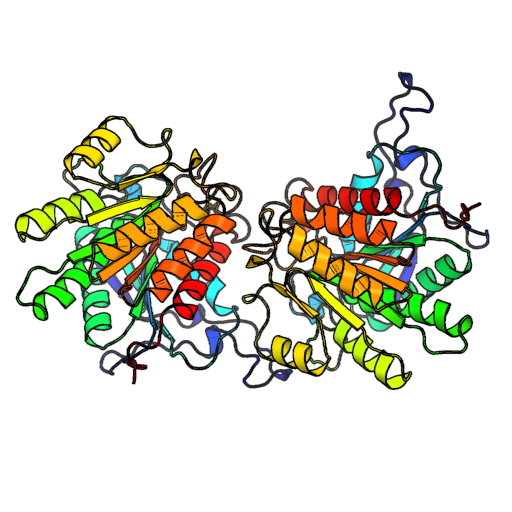05 ALA A O 1
ATOM 757 N N . LEU A 1 106 ? 3.988 -31.141 -2.219 1 97.62 106 LEU A N 1
ATOM 758 C CA . LEU A 1 106 ? 3.145 -29.969 -2.424 1 97.62 106 LEU A CA 1
ATOM 759 C C . LEU A 1 106 ? 2.119 -30.219 -3.523 1 97.62 106 LEU A C 1
ATOM 761 O O . LEU A 1 106 ? 0.958 -29.828 -3.4 1 97.62 106 LEU A O 1
ATOM 765 N N . SER A 1 107 ? 2.562 -30.875 -4.594 1 98.19 107 SER A N 1
ATOM 766 C CA . SER A 1 107 ? 1.643 -31.234 -5.668 1 98.19 107 SER A CA 1
ATOM 767 C C . SER A 1 107 ? 0.458 -32.031 -5.133 1 98.19 107 SER A C 1
ATOM 769 O O . SER A 1 107 ? -0.686 -31.797 -5.531 1 98.19 107 SER A O 1
ATOM 771 N N . GLY A 1 108 ? 0.788 -32.969 -4.285 1 97.19 108 GLY A N 1
ATOM 772 C CA . GLY A 1 108 ? -0.26 -33.75 -3.664 1 97.19 108 GLY A CA 1
ATOM 773 C C . GLY A 1 108 ? -1.222 -32.938 -2.83 1 97.19 108 GLY A C 1
ATOM 774 O O . GLY A 1 108 ? -2.438 -33.125 -2.908 1 97.19 108 GLY A O 1
ATOM 775 N N . VAL A 1 109 ? -0.713 -32.031 -2.061 1 96.44 109 VAL A N 1
ATOM 776 C CA . VAL A 1 109 ? -1.533 -31.156 -1.224 1 96.44 109 VAL A CA 1
ATOM 777 C C . VAL A 1 109 ? -2.471 -30.328 -2.1 1 96.44 109 VAL A C 1
ATOM 779 O O . VAL A 1 109 ? -3.678 -30.266 -1.853 1 96.44 109 VAL A O 1
ATOM 782 N N . LEU A 1 110 ? -1.946 -29.734 -3.17 1 97.81 110 LEU A N 1
ATOM 783 C CA . LEU A 1 110 ? -2.727 -28.875 -4.047 1 97.81 110 LEU A CA 1
ATOM 784 C C . LEU A 1 110 ? -3.783 -29.688 -4.801 1 97.81 110 LEU A C 1
ATOM 786 O O . LEU A 1 110 ? -4.922 -29.234 -4.945 1 97.81 110 LEU A O 1
ATOM 790 N N . HIS A 1 111 ? -3.389 -30.875 -5.25 1 97.69 111 HIS A N 1
ATOM 791 C CA . HIS A 1 111 ? -4.34 -31.781 -5.887 1 97.69 111 HIS A CA 1
ATOM 792 C C . HIS A 1 111 ? -5.512 -32.094 -4.961 1 97.69 111 HIS A C 1
ATOM 794 O O . HIS A 1 111 ? -6.672 -32 -5.375 1 97.69 111 HIS A O 1
ATOM 800 N N . GLY A 1 112 ? -5.172 -32.438 -3.752 1 96 112 GLY A N 1
ATOM 801 C CA . GLY A 1 112 ? -6.203 -32.75 -2.771 1 96 112 GLY A CA 1
ATOM 802 C C . GLY A 1 112 ? -7.129 -31.562 -2.496 1 96 112 GLY A C 1
ATOM 803 O O . GLY A 1 112 ? -8.344 -31.75 -2.381 1 96 112 GLY A O 1
ATOM 804 N N . LEU A 1 113 ? -6.609 -30.391 -2.354 1 96.56 113 LEU A N 1
ATOM 805 C CA . LEU A 1 113 ? -7.414 -29.203 -2.111 1 96.56 113 LEU A CA 1
ATOM 806 C C . LEU A 1 113 ? -8.359 -28.938 -3.275 1 96.56 113 LEU A C 1
ATOM 808 O O . LEU A 1 113 ? -9.531 -28.625 -3.066 1 96.56 113 LEU A O 1
ATOM 812 N N . LEU A 1 114 ? -7.844 -29.047 -4.523 1 97 114 LEU A N 1
ATOM 813 C CA . LEU A 1 114 ? -8.672 -28.875 -5.711 1 97 114 LEU A CA 1
ATOM 814 C C . LEU A 1 114 ? -9.805 -29.891 -5.738 1 97 114 LEU A C 1
ATOM 816 O O . LEU A 1 114 ? -10.953 -29.531 -6.016 1 97 114 LEU A O 1
ATOM 820 N N . ASP A 1 115 ? -9.508 -31.094 -5.391 1 95.75 115 ASP A N 1
ATOM 821 C CA . ASP A 1 115 ? -10.508 -32.156 -5.41 1 95.75 115 ASP A CA 1
ATOM 822 C C . ASP A 1 115 ? -11.594 -31.922 -4.367 1 95.75 115 ASP A C 1
ATOM 824 O O . ASP A 1 115 ? -12.742 -32.344 -4.547 1 95.75 115 ASP A O 1
ATOM 828 N N . ARG A 1 116 ? -11.242 -31.266 -3.365 1 95.06 116 ARG A N 1
ATOM 829 C CA . ARG A 1 116 ? -12.188 -30.984 -2.289 1 95.06 116 ARG A CA 1
ATOM 830 C C . ARG A 1 116 ? -13 -29.719 -2.588 1 95.06 116 ARG A C 1
ATOM 832 O O . ARG A 1 116 ? -13.82 -29.297 -1.771 1 95.06 116 ARG A O 1
ATOM 839 N N . GLY A 1 117 ? -12.68 -29.062 -3.709 1 94.75 117 GLY A N 1
ATOM 840 C CA . GLY A 1 117 ? -13.492 -27.938 -4.168 1 94.75 117 GLY A CA 1
ATOM 841 C C . GLY A 1 117 ? -12.906 -26.594 -3.795 1 94.75 117 GLY A C 1
ATOM 842 O O . GLY A 1 117 ? -13.523 -25.547 -4.043 1 94.75 117 GLY A O 1
ATOM 843 N N . ALA A 1 118 ? -11.703 -26.594 -3.27 1 96.19 118 ALA A N 1
ATOM 844 C CA . ALA A 1 118 ? -11.078 -25.344 -2.84 1 96.19 118 ALA A CA 1
ATOM 845 C C . ALA A 1 118 ? -10.414 -24.625 -4.016 1 96.19 118 ALA A C 1
ATOM 847 O O . ALA A 1 118 ? -10.164 -25.234 -5.059 1 96.19 118 ALA A O 1
ATOM 848 N N . PHE A 1 119 ? -10.234 -23.344 -3.879 1 96.94 119 PHE A N 1
ATOM 849 C CA . PHE A 1 119 ? -9.297 -22.562 -4.684 1 96.94 119 PHE A CA 1
ATOM 850 C C . PHE A 1 119 ? -7.957 -22.438 -3.977 1 96.94 119 PHE A C 1
ATOM 852 O O . PHE A 1 119 ? -7.828 -21.656 -3.023 1 96.94 119 PHE A O 1
ATOM 859 N N . PRO A 1 120 ? -6.973 -23.094 -4.438 1 98.25 120 PRO A N 1
ATOM 860 C CA . PRO A 1 120 ? -5.695 -23.047 -3.721 1 98.25 120 PRO A CA 1
ATOM 861 C C . PRO A 1 120 ? -4.836 -21.844 -4.121 1 98.25 120 PRO A C 1
ATOM 863 O O . PRO A 1 120 ? -4.82 -21.469 -5.293 1 98.25 120 PRO A O 1
ATOM 866 N N . ILE A 1 121 ? -4.176 -21.281 -3.189 1 98.75 121 ILE A N 1
ATOM 867 C CA . ILE A 1 121 ? -3.105 -20.312 -3.367 1 98.75 121 ILE A CA 1
ATOM 868 C C . ILE A 1 121 ? -1.846 -20.781 -2.646 1 98.75 121 ILE A C 1
ATOM 870 O O . ILE A 1 121 ? -1.837 -20.922 -1.421 1 98.75 121 ILE A O 1
ATOM 874 N N . ALA A 1 122 ? -0.826 -21.062 -3.393 1 98.75 122 ALA A N 1
ATOM 875 C CA . ALA A 1 122 ? 0.432 -21.5 -2.795 1 98.75 122 ALA A CA 1
ATOM 876 C C . ALA A 1 122 ? 1.304 -20.297 -2.414 1 98.75 122 ALA A C 1
ATOM 878 O O . ALA A 1 122 ? 1.392 -19.328 -3.162 1 98.75 122 ALA A O 1
ATOM 879 N N . LEU A 1 123 ? 1.896 -20.391 -1.258 1 98.19 123 LEU A N 1
ATOM 880 C CA . LEU A 1 123 ? 2.77 -19.344 -0.733 1 98.19 123 LEU A CA 1
ATOM 881 C C . LEU A 1 123 ? 4.227 -19.797 -0.742 1 98.19 123 LEU A C 1
ATOM 883 O O . LEU A 1 123 ? 4.566 -20.812 -0.13 1 98.19 123 LEU A O 1
ATOM 887 N N . GLY A 1 124 ? 4.926 -19.141 -1.483 1 90.19 124 GLY A N 1
ATOM 888 C CA . GLY A 1 124 ? 6.27 -19.625 -1.738 1 90.19 124 GLY A CA 1
ATOM 889 C C . GLY A 1 124 ? 7.332 -18.875 -0.952 1 90.19 124 GLY A C 1
ATOM 890 O O . GLY A 1 124 ? 7.082 -17.781 -0.445 1 90.19 124 GLY A O 1
ATOM 891 N N . GLY A 1 125 ? 8.281 -20.203 -1.153 1 87.12 125 GLY A N 1
ATOM 892 C CA . GLY A 1 125 ? 9.734 -20.109 -1.268 1 87.12 125 GLY A CA 1
ATOM 893 C C . GLY A 1 125 ? 10.195 -19.797 -2.678 1 87.12 125 GLY A C 1
ATOM 894 O O . GLY A 1 125 ? 9.648 -18.906 -3.336 1 87.12 125 GLY A O 1
ATOM 895 N N . GLY A 1 126 ? 11.148 -20.484 -3.295 1 95 126 GLY A N 1
ATOM 896 C CA . GLY A 1 126 ? 11.609 -20.188 -4.641 1 95 126 GLY A CA 1
ATOM 897 C C . GLY A 1 126 ? 10.594 -20.531 -5.715 1 95 126 GLY A C 1
ATOM 898 O O . GLY A 1 126 ? 9.539 -21.094 -5.422 1 95 126 GLY A O 1
ATOM 899 N N . HIS A 1 127 ? 10.836 -20.062 -6.949 1 98.12 127 HIS A N 1
ATOM 900 C CA . HIS A 1 127 ? 9.875 -20.234 -8.031 1 98.12 127 HIS A CA 1
ATOM 901 C C . HIS A 1 127 ? 9.828 -21.672 -8.516 1 98.12 127 HIS A C 1
ATOM 903 O O . HIS A 1 127 ? 8.969 -22.031 -9.32 1 98.12 127 HIS A O 1
ATOM 909 N N . GLU A 1 128 ? 10.648 -22.609 -7.949 1 97.69 128 GLU A N 1
ATOM 910 C CA . GLU A 1 128 ? 10.555 -24.047 -8.219 1 97.69 128 GLU A CA 1
ATOM 911 C C . GLU A 1 128 ? 9.211 -24.594 -7.746 1 97.69 128 GLU A C 1
ATOM 913 O O . GLU A 1 128 ? 8.828 -25.703 -8.125 1 97.69 128 GLU A O 1
ATOM 918 N N . LEU A 1 129 ? 8.5 -23.812 -6.961 1 97.62 129 LEU A N 1
ATOM 919 C CA . LEU A 1 129 ? 7.188 -24.281 -6.523 1 97.62 129 LEU A CA 1
ATOM 920 C C . LEU A 1 129 ? 6.23 -24.391 -7.707 1 97.62 129 LEU A C 1
ATOM 922 O O . LEU A 1 129 ? 5.227 -25.109 -7.629 1 97.62 129 LEU A O 1
ATOM 926 N N . ALA A 1 130 ? 6.52 -23.672 -8.82 1 98.69 130 ALA A N 1
ATOM 927 C CA . ALA A 1 130 ? 5.637 -23.688 -9.984 1 98.69 130 ALA A CA 1
ATOM 928 C C . ALA A 1 130 ? 5.492 -25.094 -10.555 1 98.69 130 ALA A C 1
ATOM 930 O O . ALA A 1 130 ? 4.418 -25.469 -11.031 1 98.69 130 ALA A O 1
ATOM 931 N N . TRP A 1 131 ? 6.586 -25.875 -10.5 1 98.38 131 TRP A N 1
ATOM 932 C CA . TRP A 1 131 ? 6.512 -27.266 -10.945 1 98.38 131 TRP A CA 1
ATOM 933 C C . TRP A 1 131 ? 5.508 -28.062 -10.117 1 98.38 131 TRP A C 1
ATOM 935 O O . TRP A 1 131 ? 4.707 -28.812 -10.664 1 98.38 131 TRP A O 1
ATOM 945 N N . ALA A 1 132 ? 5.535 -27.859 -8.844 1 98.25 132 ALA A N 1
ATOM 946 C CA . ALA A 1 132 ? 4.609 -28.531 -7.93 1 98.25 132 ALA A CA 1
ATOM 947 C C . ALA A 1 132 ? 3.178 -28.047 -8.148 1 98.25 132 ALA A C 1
ATOM 949 O O . ALA A 1 132 ? 2.244 -28.859 -8.172 1 98.25 132 ALA A O 1
ATOM 950 N N . SER A 1 133 ? 3.008 -26.703 -8.297 1 98.69 133 SER A N 1
ATOM 951 C CA . SER A 1 133 ? 1.689 -26.109 -8.508 1 98.69 133 SER A CA 1
ATOM 952 C C . SER A 1 133 ? 1.032 -26.672 -9.766 1 98.69 133 SER A C 1
ATOM 954 O O . SER A 1 133 ? -0.088 -27.188 -9.719 1 98.69 133 SER A O 1
ATOM 956 N N . PHE A 1 134 ? 1.744 -26.625 -10.898 1 98.81 134 PHE A N 1
ATOM 957 C CA . PHE A 1 134 ? 1.213 -27.172 -12.141 1 98.81 134 PHE A CA 1
ATOM 958 C C . PHE A 1 134 ? 0.898 -28.656 -12 1 98.81 134 PHE A C 1
ATOM 960 O O . PHE A 1 134 ? -0.129 -29.125 -12.484 1 98.81 134 PHE A O 1
ATOM 967 N N . GLY A 1 135 ? 1.816 -29.391 -11.312 1 98.56 135 GLY A N 1
ATOM 968 C CA . GLY A 1 135 ? 1.608 -30.812 -11.117 1 98.56 135 GLY A CA 1
ATOM 969 C C . GLY A 1 135 ? 0.307 -31.125 -10.406 1 98.56 135 GLY A C 1
ATOM 970 O O . GLY A 1 135 ? -0.404 -32.062 -10.789 1 98.56 135 GLY A O 1
ATOM 971 N N . GLY A 1 136 ? 0.027 -30.391 -9.32 1 98.5 136 GLY A N 1
ATOM 972 C CA . GLY A 1 136 ? -1.229 -30.578 -8.617 1 98.5 136 GLY A CA 1
ATOM 973 C C . GLY A 1 136 ? -2.447 -30.297 -9.477 1 98.5 136 GLY A C 1
ATOM 974 O O . GLY A 1 136 ? -3.414 -31.062 -9.461 1 98.5 136 GLY A O 1
ATOM 975 N N . LEU A 1 137 ? -2.4 -29.219 -10.242 1 98.62 137 LEU A N 1
ATOM 976 C CA . LEU A 1 137 ? -3.498 -28.859 -11.133 1 98.62 137 LEU A CA 1
ATOM 977 C C . LEU A 1 137 ? -3.664 -29.891 -12.234 1 98.62 137 LEU A C 1
ATOM 979 O O . LEU A 1 137 ? -4.785 -30.297 -12.555 1 98.62 137 LEU A O 1
ATOM 983 N N . ALA A 1 138 ? -2.539 -30.344 -12.812 1 98.19 138 ALA A N 1
ATOM 984 C CA . ALA A 1 138 ? -2.555 -31.328 -13.883 1 98.19 138 ALA A CA 1
ATOM 985 C C . ALA A 1 138 ? -3.201 -32.625 -13.422 1 98.19 138 ALA A C 1
ATOM 987 O O . ALA A 1 138 ? -4.043 -33.188 -14.125 1 98.19 138 ALA A O 1
ATOM 988 N N . ARG A 1 139 ? -2.832 -33.094 -12.258 1 97 139 ARG A N 1
ATOM 989 C CA . ARG A 1 139 ? -3.406 -34.312 -11.703 1 97 139 ARG A CA 1
ATOM 990 C C . ARG A 1 139 ? -4.918 -34.188 -11.539 1 97 139 ARG A C 1
ATOM 992 O O . ARG A 1 139 ? -5.664 -35.094 -11.875 1 97 139 ARG A O 1
ATOM 999 N N . HIS A 1 140 ? -5.348 -33.062 -11.062 1 97.69 140 HIS A N 1
ATOM 1000 C CA . HIS A 1 140 ? -6.766 -32.812 -10.836 1 97.69 140 HIS A CA 1
ATOM 1001 C C . HIS A 1 140 ? -7.547 -32.812 -12.141 1 97.69 140 HIS A C 1
ATOM 1003 O O . HIS A 1 140 ? -8.602 -33.438 -12.234 1 97.69 140 HIS A O 1
ATOM 1009 N N . LEU A 1 141 ? -6.988 -32.188 -13.18 1 97.31 141 LEU A N 1
ATOM 1010 C CA . LEU A 1 141 ? -7.703 -32 -14.445 1 97.31 141 LEU A CA 1
ATOM 1011 C C . LEU A 1 141 ? -7.637 -33.281 -15.273 1 97.31 141 LEU A C 1
ATOM 1013 O O . LEU A 1 141 ? -8.562 -33.594 -16.031 1 97.31 141 LEU A O 1
ATOM 1017 N N . GLU A 1 142 ? -6.527 -34 -15.18 1 95.62 142 GLU A N 1
ATOM 1018 C CA . GLU A 1 142 ? -6.375 -35.25 -15.914 1 95.62 142 GLU A CA 1
ATOM 1019 C C . GLU A 1 142 ? -7.48 -36.25 -15.555 1 95.62 142 GLU A C 1
ATOM 1021 O O . GLU A 1 142 ? -7.996 -36.969 -16.422 1 95.62 142 GLU A O 1
ATOM 1026 N N . ALA A 1 143 ? -7.871 -36.219 -14.391 1 91.31 143 ALA A N 1
ATOM 1027 C CA . ALA A 1 143 ? -8.883 -37.125 -13.883 1 91.31 143 ALA A CA 1
ATOM 1028 C C . ALA A 1 143 ? -10.281 -36.719 -14.312 1 91.31 143 ALA A C 1
ATOM 1030 O O . ALA A 1 143 ? -11.227 -37.5 -14.281 1 91.31 143 ALA A O 1
ATOM 1031 N N . ARG A 1 144 ? -10.43 -35.562 -14.828 1 91.5 144 ARG A N 1
ATOM 1032 C CA . ARG A 1 144 ? -11.766 -35.031 -15.016 1 91.5 144 ARG A CA 1
ATOM 1033 C C . ARG A 1 144 ? -12.039 -34.719 -16.484 1 91.5 144 ARG A C 1
ATOM 1035 O O . ARG A 1 144 ? -13.148 -34.344 -16.844 1 91.5 144 ARG A O 1
ATOM 1042 N N . SER A 1 145 ? -11.062 -34.812 -17.281 1 86.12 145 SER A N 1
ATOM 1043 C CA . SER A 1 145 ? -11.25 -34.469 -18.688 1 86.12 145 SER A CA 1
ATOM 1044 C C . SER A 1 145 ? -10.875 -35.656 -19.578 1 86.12 145 SER A C 1
ATOM 1046 O O . SER A 1 145 ? -9.867 -36.312 -19.359 1 86.12 145 SER A O 1
ATOM 1048 N N . ALA A 1 146 ? -11.641 -35.906 -20.609 1 89.62 146 ALA A N 1
ATOM 1049 C CA . ALA A 1 146 ? -11.359 -36.938 -21.594 1 89.62 146 ALA A CA 1
ATOM 1050 C C . ALA A 1 146 ? -10.352 -36.438 -22.625 1 89.62 146 ALA A C 1
ATOM 1052 O O . ALA A 1 146 ? -9.617 -37.25 -23.219 1 89.62 146 ALA A O 1
ATOM 1053 N N . GLN A 1 147 ? -10.383 -35.188 -22.828 1 93.19 147 GLN A N 1
ATOM 1054 C CA . GLN A 1 147 ? -9.438 -34.562 -23.734 1 93.19 147 GLN A CA 1
ATOM 1055 C C . GLN A 1 147 ? -8.344 -33.812 -22.969 1 93.19 147 GLN A C 1
ATOM 1057 O O . GLN A 1 147 ? -8.539 -33.438 -21.812 1 93.19 147 GLN A O 1
ATOM 1062 N N . PRO A 1 148 ? -7.254 -33.688 -23.609 1 95.31 148 PRO A N 1
ATOM 1063 C CA . PRO A 1 148 ? -6.195 -32.906 -22.969 1 95.31 148 PRO A CA 1
ATOM 1064 C C . PRO A 1 148 ? -6.664 -31.516 -22.562 1 95.31 148 PRO A C 1
ATOM 1066 O O . PRO A 1 148 ? -7.176 -30.766 -23.391 1 95.31 148 PRO A O 1
ATOM 1069 N N . PRO A 1 149 ? -6.527 -31.234 -21.312 1 97 149 PRO A N 1
ATOM 1070 C CA . PRO A 1 149 ? -6.93 -29.891 -20.891 1 97 149 PRO A CA 1
ATOM 1071 C C . PRO A 1 149 ? -6.039 -28.797 -21.469 1 97 149 PRO A C 1
ATOM 1073 O O . PRO A 1 149 ? -4.832 -29.016 -21.641 1 97 149 PRO A O 1
ATOM 1076 N N . ARG A 1 150 ? -6.602 -27.641 -21.797 1 97.62 150 ARG A N 1
ATOM 1077 C CA . ARG A 1 150 ? -5.852 -26.453 -22.219 1 97.62 150 ARG A CA 1
ATOM 1078 C C . ARG A 1 150 ? -5.598 -25.531 -21.031 1 97.62 150 ARG A C 1
ATOM 1080 O O . ARG A 1 150 ? -6.363 -24.594 -20.797 1 97.62 150 ARG A O 1
ATOM 1087 N N . ILE A 1 151 ? -4.48 -25.797 -20.359 1 98.5 151 ILE A N 1
ATOM 1088 C CA . ILE A 1 151 ? -4.07 -25.016 -19.188 1 98.5 151 ILE A CA 1
ATOM 1089 C C . ILE A 1 151 ? -3.127 -23.891 -19.625 1 98.5 151 ILE A C 1
ATOM 1091 O O . ILE A 1 151 ? -2.092 -24.156 -20.25 1 98.5 151 ILE A O 1
ATOM 1095 N N . GLY A 1 152 ? -3.549 -22.656 -19.406 1 98.88 152 GLY A N 1
ATOM 1096 C CA . GLY A 1 152 ? -2.646 -21.531 -19.594 1 98.88 152 GLY A CA 1
ATOM 1097 C C . GLY A 1 152 ? -1.896 -21.141 -18.344 1 98.88 152 GLY A C 1
ATOM 1098 O O . GLY A 1 152 ? -2.502 -20.969 -17.281 1 98.88 152 GLY A O 1
ATOM 1099 N N . ILE A 1 153 ? -0.601 -21.094 -18.438 1 98.94 153 ILE A N 1
ATOM 1100 C CA . ILE A 1 153 ? 0.234 -20.578 -17.359 1 98.94 153 ILE A CA 1
ATOM 1101 C C . ILE A 1 153 ? 0.561 -19.109 -17.594 1 98.94 153 ILE A C 1
ATOM 1103 O O . ILE A 1 153 ? 1.251 -18.766 -18.562 1 98.94 153 ILE A O 1
ATOM 1107 N N . LEU A 1 154 ? 0.008 -18.266 -16.828 1 98.94 154 LEU A N 1
ATOM 1108 C CA . LEU A 1 154 ? 0.369 -16.859 -16.859 1 98.94 154 LEU A CA 1
ATOM 1109 C C . LEU A 1 154 ? 1.331 -16.516 -15.719 1 98.94 154 LEU A C 1
ATOM 1111 O O . LEU A 1 154 ? 0.961 -16.578 -14.547 1 98.94 154 LEU A O 1
ATOM 1115 N N . ASN A 1 155 ? 2.52 -16.203 -16.125 1 98.94 155 ASN A N 1
ATOM 1116 C CA . ASN A 1 155 ? 3.615 -15.914 -15.203 1 98.94 155 ASN A CA 1
ATOM 1117 C C . ASN A 1 155 ? 3.979 -14.43 -15.211 1 98.94 155 ASN A C 1
ATOM 1119 O O . ASN A 1 155 ? 4.277 -13.867 -16.266 1 98.94 155 ASN A O 1
ATOM 1123 N N . LEU A 1 156 ? 3.871 -13.766 -14.117 1 98.94 156 LEU A N 1
ATOM 1124 C CA . LEU A 1 156 ? 4.438 -12.43 -13.93 1 98.94 156 LEU A CA 1
ATOM 1125 C C . LEU A 1 156 ? 5.832 -12.516 -13.32 1 98.94 156 LEU A C 1
ATOM 1127 O O . LEU A 1 156 ? 5.98 -12.852 -12.148 1 98.94 156 LEU A O 1
ATOM 1131 N N . ASP A 1 157 ? 6.848 -12.219 -14.164 1 98.81 157 ASP A N 1
ATOM 1132 C CA . ASP A 1 157 ? 8.219 -12.562 -13.789 1 98.81 157 ASP A CA 1
ATOM 1133 C C . ASP A 1 157 ? 9.227 -11.789 -14.633 1 98.81 157 ASP A C 1
ATOM 1135 O O . ASP A 1 157 ? 8.984 -11.531 -15.812 1 98.81 157 ASP A O 1
ATOM 1139 N N . ALA A 1 158 ? 10.352 -11.492 -13.984 1 98.62 158 ALA A N 1
ATOM 1140 C CA . ALA A 1 158 ? 11.445 -10.875 -14.727 1 98.62 158 ALA A CA 1
ATOM 1141 C C . ALA A 1 158 ? 12.234 -11.914 -15.516 1 98.62 158 ALA A C 1
ATOM 1143 O O . ALA A 1 158 ? 13.031 -11.57 -16.391 1 98.62 158 ALA A O 1
ATOM 1144 N N . HIS A 1 159 ? 12.039 -13.227 -15.234 1 98.38 159 HIS A N 1
ATOM 1145 C CA . HIS A 1 159 ? 12.789 -14.32 -15.828 1 98.38 159 HIS A CA 1
ATOM 1146 C C . HIS A 1 159 ? 11.859 -15.336 -16.5 1 98.38 159 HIS A C 1
ATOM 1148 O O . HIS A 1 159 ? 10.758 -15.578 -16 1 98.38 159 HIS A O 1
ATOM 1154 N N . PHE A 1 160 ? 12.375 -16.016 -17.531 1 98.31 160 PHE A N 1
ATOM 1155 C CA . PHE A 1 160 ? 11.602 -17.031 -18.234 1 98.31 160 PHE A CA 1
ATOM 1156 C C . PHE A 1 160 ? 11.5 -18.297 -17.391 1 98.31 160 PHE A C 1
ATOM 1158 O O . PHE A 1 160 ? 10.523 -19.047 -17.484 1 98.31 160 PHE A O 1
ATOM 1165 N N . ASP A 1 161 ? 12.586 -18.516 -16.641 1 98 161 ASP A N 1
ATOM 1166 C CA . ASP A 1 161 ? 12.727 -19.734 -15.867 1 98 161 ASP A CA 1
ATOM 1167 C C . ASP A 1 161 ? 12.578 -20.969 -16.75 1 98 161 ASP A C 1
ATOM 1169 O O . ASP A 1 161 ? 11.836 -21.891 -16.422 1 98 161 ASP A O 1
ATOM 1173 N N . LEU A 1 162 ? 13.328 -20.953 -17.844 1 98.5 162 LEU A N 1
ATOM 1174 C CA . LEU A 1 162 ? 13.359 -22.016 -18.828 1 98.5 162 LEU A CA 1
ATOM 1175 C C . LEU A 1 162 ? 14.758 -22.609 -18.953 1 98.5 162 LEU A C 1
ATOM 1177 O O . LEU A 1 162 ? 15.109 -23.172 -20 1 98.5 162 LEU A O 1
ATOM 1181 N N . ARG A 1 163 ? 15.531 -22.484 -17.906 1 96.5 163 ARG A N 1
ATOM 1182 C CA . ARG A 1 163 ? 16.922 -22.922 -17.953 1 96.5 163 ARG A CA 1
ATOM 1183 C C . ARG A 1 163 ? 17.031 -24.406 -18.25 1 96.5 163 ARG A C 1
ATOM 1185 O O . ARG A 1 163 ? 16.156 -25.188 -17.844 1 96.5 163 ARG A O 1
ATOM 1192 N N . ALA A 1 164 ? 18.141 -24.703 -18.906 1 94.12 164 ALA A N 1
ATOM 1193 C CA . ALA A 1 164 ? 18.5 -26.109 -19.078 1 94.12 164 ALA A CA 1
ATOM 1194 C C . ALA A 1 164 ? 19.141 -26.672 -17.812 1 94.12 164 ALA A C 1
ATOM 1196 O O . ALA A 1 164 ? 19.703 -25.938 -17.016 1 94.12 164 ALA A O 1
ATOM 1197 N N . GLY A 1 165 ? 18.953 -27.938 -17.688 1 90.69 165 GLY A N 1
ATOM 1198 C CA . GLY A 1 165 ? 19.562 -28.609 -16.562 1 90.69 165 GLY A CA 1
ATOM 1199 C C . GLY A 1 165 ? 19 -29.984 -16.281 1 90.69 165 GLY A C 1
ATOM 1200 O O . GLY A 1 165 ? 17.828 -30.25 -16.594 1 90.69 165 GLY A O 1
ATOM 1201 N N . GLU A 1 166 ? 19.812 -30.719 -15.703 1 90.19 166 GLU A N 1
ATOM 1202 C CA . GLU A 1 166 ? 19.391 -32.094 -15.398 1 90.19 166 GLU A CA 1
ATOM 1203 C C . GLU A 1 166 ? 18.469 -32.125 -14.188 1 90.19 166 GLU A C 1
ATOM 1205 O O . GLU A 1 166 ? 17.469 -32.844 -14.188 1 90.19 166 GLU A O 1
ATOM 1210 N N . ARG A 1 167 ? 18.844 -31.234 -13.211 1 94 167 ARG A N 1
ATOM 1211 C CA . ARG A 1 167 ? 18.047 -31.203 -11.992 1 94 167 ARG A CA 1
ATOM 1212 C C . ARG A 1 167 ? 17.156 -29.953 -11.953 1 94 167 ARG A C 1
ATOM 1214 O O . ARG A 1 167 ? 17.516 -28.922 -12.516 1 94 167 ARG A O 1
ATOM 1221 N N . GLY A 1 168 ? 16.094 -30.156 -11.258 1 95.44 168 GLY A N 1
ATOM 1222 C CA . GLY A 1 168 ? 15.195 -29.016 -11.062 1 95.44 168 GLY A CA 1
ATOM 1223 C C . GLY A 1 168 ? 15.812 -27.922 -10.219 1 95.44 168 GLY A C 1
ATOM 1224 O O . GLY A 1 168 ? 16.578 -28.188 -9.297 1 95.44 168 GLY A O 1
ATOM 1225 N N . SER A 1 169 ? 15.523 -26.672 -10.461 1 96.62 169 SER A N 1
ATOM 1226 C CA . SER A 1 169 ? 15.914 -25.469 -9.719 1 96.62 169 SER A CA 1
ATOM 1227 C C . SER A 1 169 ? 14.852 -24.391 -9.828 1 96.62 169 SER A C 1
ATOM 1229 O O . SER A 1 169 ? 13.805 -24.594 -10.445 1 96.62 169 SER A O 1
ATOM 1231 N N . SER A 1 170 ? 15.109 -23.266 -9.234 1 95.94 170 SER A N 1
ATOM 1232 C CA . SER A 1 170 ? 14.172 -22.141 -9.328 1 95.94 170 SER A CA 1
ATOM 1233 C C . SER A 1 170 ? 14.164 -21.547 -10.727 1 95.94 170 SER A C 1
ATOM 1235 O O . SER A 1 170 ? 13.289 -20.734 -11.055 1 95.94 170 SER A O 1
ATOM 1237 N N . GLY A 1 171 ? 15.086 -22 -11.617 1 96.88 171 GLY A N 1
ATOM 1238 C CA . GLY A 1 171 ? 15.164 -21.484 -12.977 1 96.88 171 GLY A CA 1
ATOM 1239 C C . GLY A 1 171 ? 14.656 -22.469 -14.016 1 96.88 171 GLY A C 1
ATOM 1240 O O . GLY A 1 171 ? 14.766 -22.219 -15.219 1 96.88 171 GLY A O 1
ATOM 1241 N N . THR A 1 172 ? 14.031 -23.578 -13.555 1 97.56 172 THR A N 1
ATOM 1242 C CA . THR A 1 172 ? 13.781 -24.625 -14.539 1 97.56 172 THR A CA 1
ATOM 1243 C C . THR A 1 172 ? 12.297 -25 -14.57 1 97.56 172 THR A C 1
ATOM 1245 O O . THR A 1 172 ? 11.875 -25.812 -15.383 1 97.56 172 THR A O 1
ATOM 1248 N N . PRO A 1 173 ? 11.422 -24.406 -13.711 1 98.44 173 PRO A N 1
ATOM 1249 C CA . PRO A 1 173 ? 10.094 -25 -13.539 1 98.44 173 PRO A CA 1
ATOM 1250 C C . PRO A 1 173 ? 9.281 -25.031 -14.828 1 98.44 173 PRO A C 1
ATOM 1252 O O . PRO A 1 173 ? 8.578 -26 -15.109 1 98.44 173 PRO A O 1
ATOM 1255 N N . PHE A 1 174 ? 9.398 -24.016 -15.68 1 98.81 174 PHE A N 1
ATOM 1256 C CA . PHE A 1 174 ? 8.508 -23.953 -16.828 1 98.81 174 PHE A CA 1
ATOM 1257 C C . PHE A 1 174 ? 9.062 -24.781 -17.984 1 98.81 174 PHE A C 1
ATOM 1259 O O . PHE A 1 174 ? 8.305 -25.266 -18.828 1 98.81 174 PHE A O 1
ATOM 1266 N N . ARG A 1 175 ? 10.391 -25.016 -18.016 1 98.31 175 ARG A N 1
ATOM 1267 C CA . ARG A 1 175 ? 10.922 -26.047 -18.922 1 98.31 175 ARG A CA 1
ATOM 1268 C C . ARG A 1 175 ? 10.438 -27.422 -18.5 1 98.31 175 ARG A C 1
ATOM 1270 O O . ARG A 1 175 ? 10.047 -28.234 -19.359 1 98.31 175 ARG A O 1
ATOM 1277 N N . GLN A 1 176 ? 10.492 -27.688 -17.219 1 98.19 176 GLN A N 1
ATOM 1278 C CA . GLN A 1 176 ? 10.008 -28.969 -16.703 1 98.19 176 GLN A CA 1
ATOM 1279 C C . GLN A 1 176 ? 8.539 -29.188 -17.062 1 98.19 176 GLN A C 1
ATOM 1281 O O . GLN A 1 176 ? 8.148 -30.297 -17.453 1 98.19 176 GLN A O 1
ATOM 1286 N N . ILE A 1 177 ? 7.754 -28.141 -16.969 1 98.75 177 ILE A N 1
ATOM 1287 C CA . ILE A 1 177 ? 6.336 -28.234 -17.312 1 98.75 177 ILE A CA 1
ATOM 1288 C C . ILE A 1 177 ? 6.18 -28.484 -18.812 1 98.75 177 ILE A C 1
ATOM 1290 O O . ILE A 1 177 ? 5.352 -29.312 -19.219 1 98.75 177 ILE A O 1
ATOM 1294 N N . ALA A 1 178 ? 6.98 -27.781 -19.641 1 98.69 178 ALA A N 1
ATOM 1295 C CA . ALA A 1 178 ? 6.941 -28.016 -21.078 1 98.69 178 ALA A CA 1
ATOM 1296 C C . ALA A 1 178 ? 7.223 -29.469 -21.406 1 98.69 178 ALA A C 1
ATOM 1298 O O . ALA A 1 178 ? 6.527 -30.078 -22.234 1 98.69 178 ALA A O 1
ATOM 1299 N N . GLU A 1 179 ? 8.219 -30.062 -20.766 1 98.38 179 GLU A N 1
ATOM 1300 C CA . GLU A 1 179 ? 8.586 -31.453 -20.984 1 98.38 179 GLU A CA 1
ATOM 1301 C C . GLU A 1 179 ? 7.473 -32.406 -20.531 1 98.38 179 GLU A C 1
ATOM 1303 O O . GLU A 1 179 ? 7.188 -33.406 -21.203 1 98.38 179 GLU A O 1
ATOM 1308 N N . ASP A 1 180 ? 6.918 -32.094 -19.406 1 98.12 180 ASP A N 1
ATOM 1309 C CA . ASP A 1 180 ? 5.809 -32.906 -18.906 1 98.12 180 ASP A CA 1
ATOM 1310 C C . ASP A 1 180 ? 4.617 -32.875 -19.859 1 98.12 180 ASP A C 1
ATOM 1312 O O . ASP A 1 180 ? 4.008 -33.906 -20.141 1 98.12 180 ASP A O 1
ATO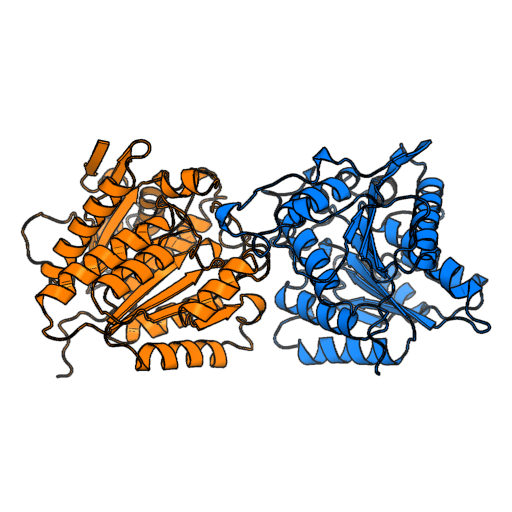M 1316 N N . CYS A 1 181 ? 4.254 -31.719 -20.375 1 98.44 181 CYS A N 1
ATOM 1317 C CA . CYS A 1 181 ? 3.174 -31.578 -21.344 1 98.44 181 CYS A CA 1
ATOM 1318 C C . CYS A 1 181 ? 3.447 -32.406 -22.594 1 98.44 181 CYS A C 1
ATOM 1320 O O . CYS A 1 181 ? 2.555 -33.094 -23.094 1 98.44 181 CYS A O 1
ATOM 1322 N N . ALA A 1 182 ? 4.676 -32.344 -23.016 1 98.06 182 ALA A N 1
ATOM 1323 C CA . ALA A 1 182 ? 5.055 -33.125 -24.203 1 98.06 182 ALA A CA 1
ATOM 1324 C C . ALA A 1 182 ? 4.855 -34.625 -23.953 1 98.06 182 ALA A C 1
ATOM 1326 O O . ALA A 1 182 ? 4.312 -35.312 -24.812 1 98.06 182 ALA A O 1
ATOM 1327 N N . ARG A 1 183 ? 5.234 -35.062 -22.844 1 97.44 183 ARG A N 1
ATOM 1328 C CA . ARG A 1 183 ? 5.098 -36.469 -22.484 1 97.44 183 ARG A CA 1
ATOM 1329 C C . ARG A 1 183 ? 3.627 -36.906 -22.438 1 97.44 183 ARG A C 1
ATOM 1331 O O . ARG A 1 183 ? 3.273 -38 -22.828 1 97.44 183 ARG A O 1
ATOM 1338 N N . ARG A 1 184 ? 2.805 -35.969 -22.016 1 95.75 184 ARG A N 1
ATOM 1339 C CA . ARG A 1 184 ? 1.38 -36.25 -21.844 1 95.75 184 ARG A CA 1
ATOM 1340 C C . ARG A 1 184 ? 0.625 -36.031 -23.156 1 95.75 184 ARG A C 1
ATOM 1342 O O . ARG A 1 184 ? -0.545 -36.406 -23.266 1 95.75 184 ARG A O 1
ATOM 1349 N N . GLY A 1 185 ? 1.255 -35.375 -24.062 1 97.25 185 GLY A N 1
ATOM 1350 C CA . GLY A 1 185 ? 0.555 -34.938 -25.266 1 97.25 185 GLY A CA 1
ATOM 1351 C C . GLY A 1 185 ? -0.363 -33.75 -25.031 1 97.25 185 GLY A C 1
ATOM 1352 O O . GLY A 1 185 ? -1.417 -33.656 -25.656 1 97.25 185 GLY A O 1
ATOM 1353 N N . TRP A 1 186 ? -0.136 -32.969 -24.016 1 97.88 186 TRP A N 1
ATOM 1354 C CA . TRP A 1 186 ? -0.898 -31.766 -23.703 1 97.88 186 TRP A CA 1
ATOM 1355 C C . TRP A 1 186 ? -0.268 -30.531 -24.359 1 97.88 186 TRP A C 1
ATOM 1357 O O . TRP A 1 186 ? 0.951 -30.469 -24.547 1 97.88 186 TRP A O 1
ATOM 1367 N N . PRO A 1 187 ? -1.082 -29.547 -24.781 1 98.12 187 PRO A N 1
ATOM 1368 C CA . PRO A 1 187 ? -0.48 -28.281 -25.234 1 98.12 187 PRO A CA 1
ATOM 1369 C C . PRO A 1 187 ? 0.22 -27.516 -24.109 1 98.12 187 PRO A C 1
ATOM 1371 O O . PRO A 1 187 ? -0.261 -27.516 -22.984 1 98.12 187 PRO A O 1
ATOM 1374 N N . PHE A 1 188 ? 1.392 -27 -24.406 1 98.62 188 PHE A N 1
ATOM 1375 C CA . PHE A 1 188 ? 2.1 -26.094 -23.5 1 98.62 188 PHE A CA 1
ATOM 1376 C C . PHE A 1 188 ? 1.776 -24.641 -23.844 1 98.62 188 PHE A C 1
ATOM 1378 O O . PHE A 1 188 ? 2.186 -24.141 -24.891 1 98.62 188 PHE A O 1
ATOM 1385 N N . ARG A 1 189 ? 0.974 -23.984 -23.016 1 98.75 189 ARG A N 1
ATOM 1386 C CA . ARG A 1 189 ? 0.589 -22.594 -23.156 1 98.75 189 ARG A CA 1
ATOM 1387 C C . ARG A 1 189 ? 1.146 -21.75 -22.016 1 98.75 189 ARG A C 1
ATOM 1389 O O . ARG A 1 189 ? 0.619 -21.781 -20.906 1 98.75 189 ARG A O 1
ATOM 1396 N N . TYR A 1 190 ? 2.168 -21.016 -22.328 1 98.81 190 TYR A N 1
ATOM 1397 C CA . TYR A 1 190 ? 2.908 -20.25 -21.328 1 98.81 190 TYR A CA 1
ATOM 1398 C C . TYR A 1 190 ? 3.082 -18.797 -21.781 1 98.81 190 TYR A C 1
ATOM 1400 O O . TYR A 1 190 ? 3.527 -18.531 -22.891 1 98.81 190 TYR A O 1
ATOM 1408 N N . ALA A 1 191 ? 2.633 -17.875 -20.969 1 98.94 191 ALA A N 1
ATOM 1409 C CA . ALA A 1 191 ? 2.904 -16.453 -21.141 1 98.94 191 ALA A CA 1
ATOM 1410 C C . ALA A 1 191 ? 3.654 -15.883 -19.938 1 98.94 191 ALA A C 1
ATOM 1412 O O . ALA A 1 191 ? 3.279 -16.141 -18.781 1 98.94 191 ALA A O 1
ATOM 1413 N N . CYS A 1 192 ? 4.711 -15.234 -20.25 1 98.88 192 CYS A N 1
ATOM 1414 C CA . CYS A 1 192 ? 5.508 -14.586 -19.203 1 98.88 192 CYS A CA 1
ATOM 1415 C C . CYS A 1 192 ? 5.52 -13.078 -19.391 1 98.88 192 CYS A C 1
ATOM 1417 O O . CYS A 1 192 ? 6.074 -12.57 -20.375 1 98.88 192 CYS A O 1
ATOM 1419 N N . LEU A 1 193 ? 4.957 -12.367 -18.5 1 98.94 193 LEU A N 1
ATOM 1420 C CA . LEU A 1 193 ? 4.859 -10.914 -18.578 1 98.94 193 LEU A CA 1
ATOM 1421 C C . LEU A 1 193 ? 5.789 -10.25 -17.562 1 98.94 193 LEU A C 1
ATOM 1423 O O . LEU A 1 193 ? 5.734 -10.555 -16.375 1 98.94 193 LEU A O 1
ATOM 1427 N N . GLY A 1 194 ? 6.668 -9.359 -18.062 1 98.81 194 GLY A N 1
ATOM 1428 C CA . GLY A 1 194 ? 7.594 -8.633 -17.203 1 98.81 194 GLY A CA 1
ATOM 1429 C C . GLY A 1 194 ? 9.039 -9.016 -17.438 1 98.81 194 GLY A C 1
ATOM 1430 O O . GLY A 1 194 ? 9.922 -8.648 -16.656 1 98.81 194 GLY A O 1
ATOM 1431 N N . ILE A 1 195 ? 9.344 -9.648 -18.516 1 98.69 195 ILE A N 1
ATOM 1432 C CA . ILE A 1 195 ? 10.672 -10.172 -18.828 1 98.69 195 ILE A CA 1
ATOM 1433 C C . ILE A 1 195 ? 11.672 -9.023 -18.891 1 98.69 195 ILE A C 1
ATOM 1435 O O . ILE A 1 195 ? 11.43 -8.008 -19.547 1 98.69 195 ILE A O 1
ATOM 1439 N N . SER A 1 196 ? 12.75 -9.219 -18.172 1 97.56 196 SER A N 1
ATOM 1440 C CA . SER A 1 196 ? 13.859 -8.281 -18.328 1 97.56 196 SER A CA 1
ATOM 1441 C C . SER A 1 196 ? 14.844 -8.766 -19.375 1 97.56 196 SER A C 1
ATOM 1443 O O . SER A 1 196 ? 15.414 -9.852 -19.25 1 97.56 196 SER A O 1
ATOM 1445 N N . ALA A 1 197 ? 15.148 -8.008 -20.391 1 94.25 197 ALA A N 1
ATOM 1446 C CA . ALA A 1 197 ? 16.141 -8.344 -21.406 1 94.25 197 ALA A CA 1
ATOM 1447 C C . ALA A 1 197 ? 17.531 -8.43 -20.812 1 94.25 197 ALA A C 1
ATOM 1449 O O . ALA A 1 197 ? 18.422 -9.07 -21.375 1 94.25 197 ALA A O 1
ATOM 1450 N N . TYR A 1 198 ? 17.688 -7.891 -19.641 1 94.19 198 TYR A N 1
ATOM 1451 C CA . TYR A 1 198 ? 19.016 -7.805 -19.016 1 94.19 198 TYR A CA 1
ATOM 1452 C C . TYR A 1 198 ? 19.172 -8.859 -17.922 1 94.19 198 TYR A C 1
ATOM 1454 O O . TYR A 1 198 ? 20.188 -8.891 -17.234 1 94.19 198 TYR A O 1
ATOM 1462 N N . ALA A 1 199 ? 18.156 -9.711 -17.797 1 94.69 199 ALA A N 1
ATOM 1463 C CA . ALA A 1 199 ? 18.234 -10.781 -16.812 1 94.69 199 ALA A CA 1
ATOM 1464 C C . ALA A 1 199 ? 18.047 -12.148 -17.469 1 94.69 199 ALA A C 1
ATOM 1466 O O . ALA A 1 199 ? 17.953 -13.164 -16.781 1 94.69 199 ALA A O 1
ATOM 1467 N N . ASN A 1 200 ? 17.891 -12.195 -18.719 1 96.44 200 ASN A N 1
ATOM 1468 C CA . ASN A 1 200 ? 17.75 -13.43 -19.484 1 96.44 200 ASN A CA 1
ATOM 1469 C C . ASN A 1 200 ? 18.734 -13.461 -20.656 1 96.44 200 ASN A C 1
ATOM 1471 O O . ASN A 1 200 ? 18.797 -12.523 -21.453 1 96.44 200 ASN A O 1
ATOM 1475 N N . THR A 1 201 ? 19.469 -14.578 -20.75 1 95.94 201 THR A N 1
ATOM 1476 C CA . THR A 1 201 ? 20.406 -14.703 -21.859 1 95.94 201 THR A CA 1
ATOM 1477 C C . THR A 1 201 ? 19.672 -15 -23.156 1 95.94 201 THR A C 1
ATOM 1479 O O . THR A 1 201 ? 18.5 -15.391 -23.141 1 95.94 201 THR A O 1
ATOM 1482 N N . GLU A 1 202 ? 20.391 -14.898 -24.266 1 94.69 202 GLU A N 1
ATOM 1483 C CA . GLU A 1 202 ? 19.812 -15.18 -25.578 1 94.69 202 GLU A CA 1
ATOM 1484 C C . GLU A 1 202 ? 19.344 -16.625 -25.672 1 94.69 202 GLU A C 1
ATOM 1486 O O . GLU A 1 202 ? 18.391 -16.938 -26.391 1 94.69 202 GLU A O 1
ATOM 1491 N N . ALA A 1 203 ? 19.969 -17.5 -24.984 1 96.94 203 ALA A N 1
ATOM 1492 C CA . ALA A 1 203 ? 19.578 -18.891 -24.969 1 96.94 203 ALA A CA 1
ATOM 1493 C C . ALA A 1 203 ? 18.156 -19.062 -24.453 1 96.94 203 ALA A C 1
ATOM 1495 O O . ALA A 1 203 ? 17.391 -19.891 -24.953 1 96.94 203 ALA A O 1
ATOM 1496 N N . LEU A 1 204 ? 17.812 -18.266 -23.469 1 97.88 204 LEU A N 1
ATOM 1497 C CA . LEU A 1 204 ? 16.484 -18.359 -22.875 1 97.88 204 LEU A CA 1
ATOM 1498 C C . LEU A 1 204 ? 15.43 -17.766 -23.812 1 97.88 204 LEU A C 1
ATOM 1500 O O . LEU A 1 204 ? 14.336 -18.312 -23.938 1 97.88 204 LEU A O 1
ATOM 1504 N N . PHE A 1 205 ? 15.742 -16.719 -24.516 1 97.62 205 PHE A N 1
ATOM 1505 C CA . PHE A 1 205 ? 14.844 -16.188 -25.516 1 97.62 205 PHE A CA 1
ATOM 1506 C C . PHE A 1 205 ? 14.633 -17.188 -26.641 1 97.62 205 PHE A C 1
ATOM 1508 O O . PHE A 1 205 ? 13.508 -17.375 -27.109 1 97.62 205 PHE A O 1
ATOM 1515 N N . ALA A 1 206 ? 15.711 -17.812 -27.078 1 97.75 206 ALA A N 1
ATOM 1516 C CA . ALA A 1 206 ? 15.617 -18.812 -28.141 1 97.75 206 ALA A CA 1
ATOM 1517 C C . ALA A 1 206 ? 14.727 -19.984 -27.719 1 97.75 206 ALA A C 1
ATOM 1519 O O . ALA A 1 206 ? 13.883 -20.438 -28.5 1 97.75 206 ALA A O 1
ATOM 1520 N N . ARG A 1 207 ? 14.906 -20.438 -26.531 1 98.19 207 ARG A N 1
ATOM 1521 C CA . ARG A 1 207 ? 14.078 -21.531 -26.031 1 98.19 207 ARG A CA 1
ATOM 1522 C C . ARG A 1 207 ? 12.617 -21.125 -25.922 1 98.19 207 ARG A C 1
ATOM 1524 O O . ARG A 1 207 ? 11.719 -21.906 -26.234 1 98.19 207 ARG A O 1
ATOM 1531 N N . ALA A 1 208 ? 12.383 -19.906 -25.453 1 98.69 208 ALA A N 1
ATOM 1532 C CA . ALA A 1 208 ? 11.023 -19.375 -25.391 1 98.69 208 ALA A CA 1
ATOM 1533 C C . ALA A 1 208 ? 10.367 -19.406 -26.766 1 98.69 208 ALA A C 1
ATOM 1535 O O . ALA A 1 208 ? 9.219 -19.828 -26.922 1 98.69 208 ALA A O 1
ATOM 1536 N N . ARG A 1 209 ? 11.117 -18.984 -27.812 1 98.19 209 ARG A N 1
ATOM 1537 C CA . ARG A 1 209 ? 10.602 -19 -29.172 1 98.19 209 ARG A CA 1
ATOM 1538 C C . ARG A 1 209 ? 10.297 -20.422 -29.625 1 98.19 209 ARG A C 1
ATOM 1540 O O . ARG A 1 209 ? 9.234 -20.688 -30.203 1 98.19 209 ARG A O 1
ATOM 1547 N N . GLN A 1 210 ? 11.164 -21.328 -29.344 1 98.25 210 GLN A N 1
ATOM 1548 C CA . GLN A 1 210 ? 11.008 -22.734 -29.734 1 98.25 210 GLN A CA 1
ATOM 1549 C C . GLN A 1 210 ? 9.766 -23.344 -29.109 1 98.25 210 GLN A C 1
ATOM 1551 O O . GLN A 1 210 ? 9.078 -24.156 -29.734 1 98.25 210 GLN A O 1
ATOM 1556 N N . LEU A 1 211 ? 9.484 -22.922 -27.906 1 98.44 211 LEU A N 1
ATOM 1557 C CA . LEU A 1 211 ? 8.391 -23.516 -27.156 1 98.44 211 LEU A CA 1
ATOM 1558 C C . LEU A 1 211 ? 7.082 -22.766 -27.406 1 98.44 211 LEU A C 1
ATOM 1560 O O . LEU A 1 211 ? 6.031 -23.156 -26.891 1 98.44 211 LEU A O 1
ATOM 1564 N N . GLY A 1 212 ? 7.133 -21.656 -28.156 1 98.31 212 GLY A N 1
ATOM 1565 C CA . GLY A 1 212 ? 5.934 -20.875 -28.453 1 98.31 212 GLY A CA 1
ATOM 1566 C C . GLY A 1 212 ? 5.461 -20.047 -27.281 1 98.31 212 GLY A C 1
ATOM 1567 O O . GLY A 1 212 ? 4.262 -19.812 -27.125 1 98.31 212 GLY A O 1
ATOM 1568 N N . VAL A 1 213 ? 6.363 -19.609 -26.438 1 98.69 213 VAL A N 1
ATOM 1569 C CA . VAL A 1 213 ? 6.043 -18.781 -25.266 1 98.69 213 VAL A CA 1
ATOM 1570 C C . VAL A 1 213 ? 5.691 -17.375 -25.703 1 98.69 213 VAL A C 1
ATOM 1572 O O . VAL A 1 213 ? 6.355 -16.797 -26.578 1 98.69 213 VAL A O 1
ATOM 1575 N N . ARG A 1 214 ? 4.633 -16.828 -25.156 1 98.38 214 ARG A N 1
ATOM 1576 C CA . ARG A 1 214 ? 4.32 -15.414 -25.297 1 98.38 214 ARG A CA 1
ATOM 1577 C C . ARG A 1 214 ? 4.949 -14.602 -24.172 1 98.38 214 ARG A C 1
ATOM 1579 O O . ARG A 1 214 ? 4.988 -15.055 -23.016 1 98.38 214 ARG A O 1
ATOM 1586 N N . TRP A 1 215 ? 5.504 -13.398 -24.562 1 98.56 215 TRP A N 1
ATOM 1587 C CA . TRP A 1 215 ? 6.039 -12.609 -23.469 1 98.56 215 TRP A CA 1
ATOM 1588 C C . TRP A 1 215 ? 5.938 -11.117 -23.766 1 98.56 215 TRP A C 1
ATOM 1590 O O . TRP A 1 215 ? 5.734 -10.727 -24.906 1 98.56 215 TRP A O 1
ATOM 1600 N N . LEU A 1 216 ? 5.914 -10.32 -22.734 1 98.75 216 LEU A N 1
ATOM 1601 C CA . LEU A 1 216 ? 6.145 -8.883 -22.75 1 98.75 216 LEU A CA 1
ATOM 1602 C C . LEU A 1 216 ? 7.332 -8.516 -21.859 1 98.75 216 LEU A C 1
ATOM 1604 O O . LEU A 1 216 ? 7.5 -9.078 -20.781 1 98.75 216 LEU A O 1
ATOM 1608 N N . ARG A 1 217 ? 8.086 -7.605 -22.312 1 98.19 217 ARG A N 1
ATOM 1609 C CA . ARG A 1 217 ? 9.211 -7.117 -21.516 1 98.19 217 ARG A CA 1
ATOM 1610 C C . ARG A 1 217 ? 8.75 -6.109 -20.469 1 98.19 217 ARG A C 1
ATOM 1612 O O . ARG A 1 217 ? 7.699 -5.484 -20.625 1 98.19 217 ARG A O 1
ATOM 1619 N N . ASP A 1 218 ? 9.57 -6.004 -19.453 1 97.88 218 ASP A N 1
ATOM 1620 C CA . ASP A 1 218 ? 9.258 -5.066 -18.391 1 97.88 218 ASP A CA 1
ATOM 1621 C C . ASP A 1 218 ? 9.172 -3.637 -18.906 1 97.88 218 ASP A C 1
ATOM 1623 O O . ASP A 1 218 ? 8.305 -2.869 -18.5 1 97.88 218 ASP A O 1
ATOM 1627 N N . ASP A 1 219 ? 10.055 -3.238 -19.859 1 95 219 ASP A N 1
ATOM 1628 C CA . ASP A 1 219 ? 10.109 -1.871 -20.375 1 95 219 ASP A CA 1
ATOM 1629 C C . ASP A 1 219 ? 8.977 -1.601 -21.359 1 95 219 ASP A C 1
ATOM 1631 O O . ASP A 1 219 ? 8.805 -0.471 -21.812 1 95 219 ASP A O 1
ATOM 1635 N N . GLU A 1 220 ? 8.133 -2.648 -21.625 1 95.81 220 GLU A N 1
ATOM 1636 C CA . GLU A 1 220 ? 6.934 -2.492 -22.438 1 95.81 220 GLU A CA 1
ATOM 1637 C C . GLU A 1 220 ? 5.684 -2.414 -21.562 1 95.81 220 GLU A C 1
ATOM 1639 O O . GLU A 1 220 ? 4.578 -2.229 -22.078 1 95.81 220 GLU A O 1
ATOM 1644 N N . MET A 1 221 ? 5.828 -2.605 -20.344 1 98 221 MET A N 1
ATOM 1645 C CA . MET A 1 221 ? 4.695 -2.719 -19.438 1 98 221 MET A CA 1
ATOM 1646 C C . MET A 1 221 ? 4.66 -1.544 -18.469 1 98 221 MET A C 1
ATOM 1648 O O . MET A 1 221 ? 5.129 -1.656 -17.328 1 98 221 MET A O 1
ATOM 1652 N N . ASP A 1 222 ? 4.105 -0.447 -18.906 1 94.62 222 ASP A N 1
ATOM 1653 C CA . ASP A 1 222 ? 3.912 0.73 -18.062 1 94.62 222 ASP A CA 1
ATOM 1654 C C . ASP A 1 222 ? 2.477 1.245 -18.156 1 94.62 222 ASP A C 1
ATOM 1656 O O . ASP A 1 222 ? 1.644 0.648 -18.844 1 94.62 222 ASP A O 1
ATOM 1660 N N . LEU A 1 223 ? 2.193 2.312 -17.469 1 93.81 223 LEU A N 1
ATOM 1661 C CA . LEU A 1 223 ? 0.827 2.814 -17.375 1 93.81 223 LEU A CA 1
ATOM 1662 C C . LEU A 1 223 ? 0.325 3.285 -18.734 1 93.81 223 LEU A C 1
ATOM 1664 O O . LEU A 1 223 ? -0.85 3.109 -19.062 1 93.81 223 LEU A O 1
ATOM 1668 N N . LEU A 1 224 ? 1.14 3.889 -19.516 1 92.38 224 LEU A N 1
ATOM 1669 C CA . LEU A 1 224 ? 0.747 4.375 -20.828 1 92.38 224 LEU A CA 1
ATOM 1670 C C . LEU A 1 224 ? 0.366 3.221 -21.75 1 92.38 224 LEU A C 1
ATOM 1672 O O . LEU A 1 224 ? -0.478 3.375 -22.625 1 92.38 224 LEU A O 1
ATOM 1676 N N . HIS A 1 225 ? 0.927 2.01 -21.516 1 95.12 225 HIS A N 1
ATOM 1677 C CA . HIS A 1 225 ? 0.689 0.856 -22.375 1 95.12 225 HIS A CA 1
ATOM 1678 C C . HIS A 1 225 ? -0.236 -0.151 -21.703 1 95.12 225 HIS A C 1
ATOM 1680 O O . HIS A 1 225 ? -0.397 -1.273 -22.188 1 95.12 225 HIS A O 1
ATOM 1686 N N . LEU A 1 226 ? -0.83 0.223 -20.625 1 97 226 LEU A N 1
ATOM 1687 C CA . LEU A 1 226 ? -1.668 -0.688 -19.859 1 97 226 LEU A CA 1
ATOM 1688 C C . LEU A 1 226 ? -2.779 -1.271 -20.719 1 97 226 LEU A C 1
ATOM 1690 O O . LEU A 1 226 ? -3.053 -2.473 -20.656 1 97 226 LEU A O 1
ATOM 1694 N N . PRO A 1 227 ? -3.467 -0.534 -21.578 1 96.69 227 PRO A N 1
ATOM 1695 C CA . PRO A 1 227 ? -4.5 -1.142 -22.422 1 96.69 227 PRO A CA 1
ATOM 1696 C C . PRO A 1 227 ? -3.957 -2.268 -23.297 1 96.69 227 PRO A C 1
ATOM 1698 O O . PRO A 1 227 ? -4.59 -3.318 -23.422 1 96.69 227 PRO A O 1
ATOM 1701 N N . ARG A 1 228 ? -2.83 -2.086 -23.844 1 97.06 228 ARG A N 1
ATOM 1702 C CA . ARG A 1 228 ? -2.215 -3.109 -24.688 1 97.06 228 ARG A CA 1
ATOM 1703 C C . ARG A 1 228 ? -1.828 -4.332 -23.859 1 97.06 228 ARG A C 1
ATOM 1705 O O . ARG A 1 228 ? -1.986 -5.469 -24.312 1 97.06 228 ARG A O 1
ATOM 1712 N N . VAL A 1 229 ? -1.286 -4.086 -22.703 1 98.38 229 VAL A N 1
ATOM 1713 C CA . VAL A 1 229 ? -0.927 -5.172 -21.797 1 98.38 229 VAL A CA 1
ATOM 1714 C C . VAL A 1 229 ? -2.16 -6.02 -21.484 1 98.38 229 VAL A C 1
ATOM 1716 O O . VAL A 1 229 ? -2.123 -7.246 -21.594 1 98.38 229 VAL A O 1
ATOM 1719 N N . LEU A 1 230 ? -3.277 -5.355 -21.172 1 98.5 230 LEU A N 1
ATOM 1720 C CA . LEU A 1 230 ? -4.5 -6.07 -20.812 1 98.5 230 LEU A CA 1
ATOM 1721 C C . LEU A 1 230 ? -5.086 -6.785 -22.016 1 98.5 230 LEU A C 1
ATOM 1723 O O . LEU A 1 230 ? -5.676 -7.863 -21.875 1 98.5 230 LEU A O 1
ATOM 1727 N N . GLN A 1 231 ? -4.91 -6.23 -23.172 1 98.31 231 GLN A N 1
ATOM 1728 C CA . GLN A 1 231 ? -5.328 -6.914 -24.391 1 98.31 231 GLN A CA 1
ATOM 1729 C C . GLN A 1 231 ? -4.547 -8.211 -24.594 1 98.31 231 GLN A C 1
ATOM 1731 O O . GLN A 1 231 ? -5.105 -9.211 -25.047 1 98.31 231 GLN A O 1
ATOM 1736 N N . THR A 1 232 ? -3.291 -8.148 -24.312 1 98.25 232 THR A N 1
ATOM 1737 C CA . THR A 1 232 ? -2.465 -9.352 -24.391 1 98.25 232 THR A CA 1
ATOM 1738 C C . THR A 1 232 ? -2.971 -10.422 -23.422 1 98.25 232 THR A C 1
ATOM 1740 O O . THR A 1 232 ? -3.051 -11.594 -23.781 1 98.25 232 THR A O 1
ATOM 1743 N N . VAL A 1 233 ? -3.314 -10.008 -22.234 1 98.81 233 VAL A N 1
ATOM 1744 C CA . VAL A 1 233 ? -3.85 -10.922 -21.234 1 98.81 233 VAL A CA 1
ATOM 1745 C C . VAL A 1 233 ? -5.172 -11.508 -21.719 1 98.81 233 VAL A C 1
ATOM 1747 O O . VAL A 1 233 ? -5.383 -12.727 -21.641 1 98.81 233 VAL A O 1
ATOM 1750 N N . ASP A 1 234 ? -6.027 -10.695 -22.281 1 98.75 234 ASP A N 1
ATOM 1751 C CA . ASP A 1 234 ? -7.32 -11.141 -22.797 1 98.75 234 ASP A CA 1
ATOM 1752 C C . ASP A 1 234 ? -7.152 -12.172 -23.906 1 98.75 234 ASP A C 1
ATOM 1754 O O . ASP A 1 234 ? -7.859 -13.188 -23.938 1 98.75 234 ASP A O 1
ATOM 1758 N N . ALA A 1 235 ? -6.309 -11.906 -24.797 1 98.62 235 ALA A N 1
ATOM 1759 C CA . ALA A 1 235 ? -6.059 -12.828 -25.906 1 98.62 235 ALA A CA 1
ATOM 1760 C C . ALA A 1 235 ? -5.551 -14.172 -25.391 1 98.62 235 ALA A C 1
ATOM 1762 O O . ALA A 1 235 ? -5.949 -15.227 -25.891 1 98.62 235 ALA A O 1
ATOM 1763 N N . PHE A 1 236 ? -4.68 -14.117 -24.438 1 98.5 236 PHE A N 1
ATOM 1764 C CA . PHE A 1 236 ? -4.164 -15.344 -23.844 1 98.5 236 PHE A CA 1
ATOM 1765 C C . PHE A 1 236 ? -5.281 -16.141 -23.172 1 98.5 236 PHE A C 1
ATOM 1767 O O . PHE A 1 236 ? -5.391 -17.344 -23.359 1 98.5 236 PHE A O 1
ATOM 1774 N N . LEU A 1 237 ? -6.078 -15.445 -22.375 1 98.62 237 LEU A N 1
ATOM 1775 C CA . LEU A 1 237 ? -7.188 -16.078 -21.672 1 98.62 237 LEU A CA 1
ATOM 1776 C C . LEU A 1 237 ? -8.172 -16.703 -22.641 1 98.62 237 LEU A C 1
ATOM 1778 O O . LEU A 1 237 ? -8.766 -17.734 -22.359 1 98.62 237 LEU A O 1
ATOM 1782 N N . ALA A 1 238 ? -8.328 -16.078 -23.812 1 98.31 238 ALA A N 1
ATOM 1783 C CA . ALA A 1 238 ? -9.266 -16.578 -24.812 1 98.31 238 ALA A CA 1
ATOM 1784 C C . ALA A 1 238 ? -8.797 -17.906 -25.391 1 98.31 238 ALA A C 1
ATOM 1786 O O . ALA A 1 238 ? -9.602 -18.703 -25.875 1 98.31 238 ALA A O 1
ATOM 1787 N N . ASP A 1 239 ? -7.566 -18.234 -25.25 1 97.75 239 ASP A N 1
ATOM 1788 C CA . ASP A 1 239 ? -6.961 -19.375 -25.922 1 97.75 239 ASP A CA 1
ATOM 1789 C C . ASP A 1 239 ? -6.883 -20.578 -24.984 1 97.75 239 ASP A C 1
ATOM 1791 O O . ASP A 1 239 ? -6.402 -21.641 -25.375 1 97.75 239 ASP A O 1
ATOM 1795 N N . VAL A 1 240 ? -7.344 -20.422 -23.75 1 98.25 240 VAL A N 1
ATOM 1796 C CA . VAL A 1 240 ? -7.191 -21.516 -22.781 1 98.25 240 VAL A CA 1
ATOM 1797 C C . VAL A 1 240 ? -8.5 -21.719 -22.031 1 98.25 240 VAL A C 1
ATOM 1799 O O . VAL A 1 240 ? -9.375 -20.844 -22.047 1 98.25 240 VAL A O 1
ATOM 1802 N N . ASP A 1 241 ? -8.625 -22.844 -21.328 1 97.81 241 ASP A N 1
ATOM 1803 C CA . ASP A 1 241 ? -9.828 -23.172 -20.578 1 97.81 241 ASP A CA 1
ATOM 1804 C C . ASP A 1 241 ? -9.594 -23 -19.078 1 97.81 241 ASP A C 1
ATOM 1806 O O . ASP A 1 241 ? -10.523 -22.719 -18.328 1 97.81 241 ASP A O 1
ATOM 1810 N N . HIS A 1 242 ? -8.359 -23.25 -18.625 1 98.12 242 HIS A N 1
ATOM 1811 C CA . HIS A 1 242 ? -7.93 -23.156 -17.25 1 98.12 242 HIS A CA 1
ATOM 1812 C C . HIS A 1 242 ? -6.668 -22.297 -17.125 1 98.12 242 HIS A C 1
ATOM 1814 O O . HIS A 1 242 ? -5.816 -22.312 -18.016 1 98.12 242 HIS A O 1
ATOM 1820 N N . VAL A 1 243 ? -6.621 -21.562 -16.031 1 98.81 243 VAL A N 1
ATOM 1821 C CA . VAL A 1 243 ? -5.461 -20.688 -15.859 1 98.81 243 VAL A CA 1
ATOM 1822 C C . VAL A 1 243 ? -4.773 -21 -14.531 1 98.81 243 VAL A C 1
ATOM 1824 O O . VAL A 1 243 ? -5.441 -21.172 -13.508 1 98.81 243 VAL A O 1
ATOM 1827 N N . TYR A 1 244 ? -3.51 -21.141 -14.562 1 98.88 244 TYR A N 1
ATOM 1828 C CA . TYR A 1 244 ? -2.574 -21.094 -13.438 1 98.88 244 TYR A CA 1
ATOM 1829 C C . TYR A 1 244 ? -1.817 -19.766 -13.422 1 98.88 244 TYR A C 1
ATOM 1831 O O . TYR A 1 244 ? -1.02 -19.5 -14.32 1 98.88 244 TYR A O 1
ATOM 1839 N N . LEU A 1 245 ? -2.113 -18.922 -12.422 1 98.94 245 LEU A N 1
ATOM 1840 C CA . LEU A 1 245 ? -1.435 -17.641 -12.266 1 98.94 245 LEU A CA 1
ATOM 1841 C C . LEU A 1 245 ? -0.291 -17.75 -11.266 1 98.94 245 LEU A C 1
ATOM 1843 O O . LEU A 1 245 ? -0.5 -18.156 -10.117 1 98.94 245 LEU A O 1
ATOM 1847 N N . THR A 1 246 ? 0.883 -17.484 -11.688 1 98.94 246 THR A N 1
ATOM 1848 C CA . THR A 1 246 ? 2.043 -17.484 -10.797 1 98.94 246 THR A CA 1
ATOM 1849 C C . THR A 1 246 ? 2.744 -16.125 -10.828 1 98.94 246 THR A C 1
ATOM 1851 O O . THR A 1 246 ? 2.93 -15.539 -11.898 1 98.94 246 THR A O 1
ATOM 1854 N N . ILE A 1 247 ? 3.037 -15.617 -9.672 1 98.88 247 ILE A N 1
ATOM 1855 C CA . ILE A 1 247 ? 3.643 -14.297 -9.547 1 98.88 247 ILE A CA 1
ATOM 1856 C C . ILE A 1 247 ? 4.992 -14.414 -8.844 1 98.88 247 ILE A C 1
ATOM 1858 O O . ILE A 1 247 ? 5.055 -14.734 -7.656 1 98.88 247 ILE A O 1
ATOM 1862 N N . CYS A 1 248 ? 6.023 -14.172 -9.594 1 98.81 248 CYS A N 1
ATOM 1863 C CA . CYS A 1 248 ? 7.352 -14.008 -9.016 1 98.81 248 CYS A CA 1
ATOM 1864 C C . CYS A 1 248 ? 7.566 -12.578 -8.539 1 98.81 248 CYS A C 1
ATOM 1866 O O . CYS A 1 248 ? 7.52 -11.641 -9.344 1 98.81 248 CYS A O 1
ATOM 1868 N N . LEU A 1 249 ? 7.93 -12.398 -7.328 1 98.69 249 LEU A N 1
ATOM 1869 C CA . LEU A 1 249 ? 7.957 -11.055 -6.742 1 98.69 249 LEU A CA 1
ATOM 1870 C C . LEU A 1 249 ? 9.086 -10.227 -7.348 1 98.69 249 LEU A C 1
ATOM 1872 O O . LEU A 1 249 ? 9.086 -9 -7.234 1 98.69 249 LEU A O 1
ATOM 1876 N N . ASP A 1 250 ? 10.047 -10.812 -7.988 1 97.69 250 ASP A N 1
ATOM 1877 C CA . ASP A 1 250 ? 11.117 -10.023 -8.586 1 97.69 250 ASP A CA 1
ATOM 1878 C C . ASP A 1 250 ? 10.664 -9.375 -9.891 1 97.69 250 ASP A C 1
ATOM 1880 O O . ASP A 1 250 ? 11.438 -8.68 -10.547 1 97.69 250 ASP A O 1
ATOM 1884 N N . VAL A 1 251 ? 9.375 -9.602 -10.289 1 98.81 251 VAL A N 1
ATOM 1885 C CA . VAL A 1 251 ? 8.812 -8.859 -11.414 1 98.81 251 VAL A CA 1
ATOM 1886 C C . VAL A 1 251 ? 8.664 -7.387 -11.031 1 98.81 251 VAL A C 1
ATOM 1888 O O . VAL A 1 251 ? 8.594 -6.516 -11.898 1 98.81 251 VAL A O 1
ATOM 1891 N N . LEU A 1 252 ? 8.609 -7.105 -9.758 1 98.62 252 LEU A N 1
ATOM 1892 C CA . LEU A 1 252 ? 8.422 -5.762 -9.234 1 98.62 252 LEU A CA 1
ATOM 1893 C C . LEU A 1 252 ? 9.75 -5.031 -9.102 1 98.62 252 LEU A C 1
ATOM 1895 O O . LEU A 1 252 ? 10.797 -5.664 -8.922 1 98.62 252 LEU A O 1
ATOM 1899 N N . PRO A 1 253 ? 9.711 -3.654 -9.188 1 97.38 253 PRO A N 1
ATOM 1900 C CA . PRO A 1 253 ? 10.953 -2.91 -8.93 1 97.38 253 PRO A CA 1
ATOM 1901 C C . PRO A 1 253 ? 11.516 -3.178 -7.539 1 97.38 253 PRO A C 1
ATOM 1903 O O . PRO A 1 253 ? 10.766 -3.355 -6.582 1 97.38 253 PRO A O 1
ATOM 1906 N N . ALA A 1 254 ? 12.82 -3.115 -7.434 1 95.5 254 ALA A N 1
ATOM 1907 C CA . ALA A 1 254 ? 13.508 -3.389 -6.176 1 95.5 254 ALA A CA 1
ATOM 1908 C C . ALA A 1 254 ? 13.039 -2.443 -5.074 1 95.5 254 ALA A C 1
ATOM 1910 O O . ALA A 1 254 ? 13.039 -2.803 -3.895 1 95.5 254 ALA A O 1
ATOM 1911 N N . GLY A 1 255 ? 12.641 -1.272 -5.398 1 94.12 255 GLY A N 1
ATOM 1912 C CA . GLY A 1 255 ? 12.117 -0.341 -4.41 1 94.12 255 GLY A CA 1
ATOM 1913 C C . GLY A 1 255 ? 10.789 -0.777 -3.824 1 94.12 255 GLY A C 1
ATOM 1914 O O . GLY A 1 255 ? 10.43 -0.374 -2.715 1 94.12 255 GLY A O 1
ATOM 1915 N N . VAL A 1 256 ? 10.023 -1.593 -4.527 1 96.81 256 VAL A N 1
ATOM 1916 C CA . VAL A 1 256 ? 8.727 -2.117 -4.109 1 96.81 256 VAL A CA 1
ATOM 1917 C C . VAL A 1 256 ? 8.914 -3.461 -3.412 1 96.81 256 VAL A C 1
ATOM 1919 O O . VAL A 1 256 ? 8.32 -3.709 -2.359 1 96.81 256 VAL A O 1
ATOM 1922 N N . ALA A 1 257 ? 9.773 -4.262 -3.965 1 97.69 257 ALA A N 1
ATOM 1923 C CA . ALA A 1 257 ? 10.023 -5.602 -3.439 1 97.69 257 ALA A CA 1
ATOM 1924 C C . ALA A 1 257 ? 11.523 -5.879 -3.334 1 97.69 257 ALA A C 1
ATOM 1926 O O . ALA A 1 257 ? 12.086 -6.598 -4.16 1 97.69 257 ALA A O 1
ATOM 1927 N N . PRO A 1 258 ? 12.133 -5.398 -2.268 1 97.06 258 PRO A N 1
ATOM 1928 C CA . PRO A 1 258 ? 13.57 -5.605 -2.096 1 97.06 258 PRO A CA 1
ATOM 1929 C C . PRO A 1 258 ? 13.906 -7.02 -1.63 1 97.06 258 PRO A C 1
ATOM 1931 O O . PRO A 1 258 ? 15.039 -7.48 -1.81 1 97.06 258 PRO A O 1
ATOM 1934 N N . GLY A 1 259 ? 12.977 -7.75 -1.037 1 97.88 259 GLY A N 1
ATOM 1935 C CA . GLY A 1 259 ? 13.242 -9.016 -0.376 1 97.88 259 GLY A CA 1
ATOM 1936 C C . GLY A 1 259 ? 13.125 -10.211 -1.304 1 97.88 259 GLY A C 1
ATOM 1937 O O . GLY A 1 259 ? 12.32 -11.109 -1.062 1 97.88 259 GLY A O 1
ATOM 1938 N N . VAL A 1 260 ? 13.977 -10.219 -2.361 1 97.81 260 VAL A N 1
ATOM 1939 C CA . VAL A 1 260 ? 14.031 -11.336 -3.301 1 97.81 260 VAL A CA 1
ATOM 1940 C C . VAL A 1 260 ? 15.484 -11.688 -3.602 1 97.81 260 VAL A C 1
ATOM 1942 O O . VAL A 1 260 ? 16.391 -10.898 -3.334 1 97.81 260 VAL A O 1
ATOM 1945 N N . SER A 1 261 ? 15.695 -12.836 -4.125 1 96.25 261 SER A N 1
ATOM 1946 C CA . SER A 1 261 ? 17.031 -13.289 -4.457 1 96.25 261 SER A CA 1
ATOM 1947 C C . SER A 1 261 ? 17.656 -12.43 -5.555 1 96.25 261 SER A C 1
ATOM 1949 O O . SER A 1 261 ? 18.859 -12.156 -5.535 1 96.25 261 SER A O 1
ATOM 1951 N N . ALA A 1 262 ? 16.875 -11.992 -6.496 1 93.94 262 ALA A N 1
ATOM 1952 C CA . ALA A 1 262 ? 17.328 -11.227 -7.648 1 93.94 262 ALA A CA 1
ATOM 1953 C C . ALA A 1 262 ? 16.5 -9.961 -7.832 1 93.94 262 ALA A C 1
ATOM 1955 O O . ALA A 1 262 ? 15.656 -9.891 -8.727 1 93.94 262 ALA A O 1
ATOM 1956 N N . PRO A 1 263 ? 16.844 -8.93 -7.098 1 95.62 263 PRO A N 1
ATOM 1957 C CA . PRO A 1 263 ? 16.062 -7.699 -7.215 1 95.62 263 PRO A CA 1
ATOM 1958 C C . PRO A 1 263 ? 16.141 -7.082 -8.609 1 95.62 263 PRO A C 1
ATOM 1960 O O . PRO A 1 263 ? 17.203 -7.105 -9.242 1 95.62 263 PRO A O 1
ATOM 1963 N N . SER A 1 264 ? 15.047 -6.566 -9.102 1 96.06 264 SER A N 1
ATOM 1964 C CA . SER A 1 264 ? 14.969 -6.012 -10.453 1 96.06 264 SER A CA 1
ATOM 1965 C C . SER A 1 264 ? 15.312 -4.527 -10.461 1 96.06 264 SER A C 1
ATOM 1967 O O . SER A 1 264 ? 14.773 -3.752 -9.672 1 96.06 264 SER A O 1
ATOM 1969 N N . ALA A 1 265 ? 16.172 -4.113 -11.383 1 92.44 265 ALA A N 1
ATOM 1970 C CA . ALA A 1 265 ? 16.562 -2.717 -11.531 1 92.44 265 ALA A CA 1
ATOM 1971 C C . ALA A 1 265 ? 15.414 -1.87 -12.062 1 92.44 265 ALA A C 1
ATOM 1973 O O . ALA A 1 265 ? 15.258 -0.709 -11.672 1 92.44 265 ALA A O 1
ATOM 1974 N N . ARG A 1 266 ? 14.625 -2.402 -12.93 1 94.69 266 ARG A N 1
ATOM 1975 C CA . ARG A 1 266 ? 13.492 -1.712 -13.539 1 94.69 266 ARG A CA 1
ATOM 1976 C C . ARG A 1 266 ? 12.172 -2.23 -12.992 1 94.69 266 ARG A C 1
ATOM 1978 O O . ARG A 1 266 ? 11.477 -1.521 -12.258 1 94.69 266 ARG A O 1
ATOM 1985 N N . GLY A 1 267 ? 11.789 -3.525 -13.305 1 97.38 267 GLY A N 1
ATOM 1986 C CA . GLY A 1 267 ? 10.547 -4.16 -12.891 1 97.38 267 GLY A CA 1
ATOM 1987 C C . GLY A 1 267 ? 9.312 -3.516 -13.492 1 97.38 267 GLY A C 1
ATOM 1988 O O . GLY A 1 267 ? 9.422 -2.607 -14.32 1 97.38 267 GLY A O 1
ATOM 1989 N N . VAL A 1 268 ? 8.195 -4.105 -13.203 1 98.5 268 VAL A N 1
ATOM 1990 C CA . VAL A 1 268 ? 6.875 -3.619 -13.602 1 98.5 268 VAL A CA 1
ATOM 1991 C C . VAL A 1 268 ? 6.137 -3.064 -12.383 1 98.5 268 VAL A C 1
ATOM 1993 O O . VAL A 1 268 ? 6.055 -3.725 -11.344 1 98.5 268 VAL A O 1
ATOM 1996 N N . PRO A 1 269 ? 5.621 -1.832 -12.461 1 96.88 269 PRO A N 1
ATOM 1997 C CA . PRO A 1 269 ? 4.992 -1.219 -11.289 1 96.88 269 PRO A CA 1
ATOM 1998 C C . PRO A 1 269 ? 3.693 -1.911 -10.883 1 96.88 269 PRO A C 1
ATOM 2000 O O . PRO A 1 269 ? 3.025 -2.52 -11.727 1 96.88 269 PRO A O 1
ATOM 2003 N N . MET A 1 270 ? 3.309 -1.762 -9.586 1 97.06 270 MET A N 1
ATOM 2004 C CA . MET A 1 270 ? 2.094 -2.344 -9.023 1 97.06 270 MET A CA 1
ATOM 2005 C C . MET A 1 270 ? 0.861 -1.874 -9.789 1 97.06 270 MET A C 1
ATOM 2007 O O . MET A 1 270 ? -0.107 -2.623 -9.93 1 97.06 270 MET A O 1
ATOM 2011 N N . GLU A 1 271 ? 0.86 -0.667 -10.305 1 96.75 271 GLU A N 1
ATOM 2012 C CA . GLU A 1 271 ? -0.253 -0.08 -11.047 1 96.75 271 GLU A CA 1
ATOM 2013 C C . GLU A 1 271 ? -0.57 -0.888 -12.297 1 96.75 271 GLU A C 1
ATOM 2015 O O . GLU A 1 271 ? -1.675 -0.799 -12.844 1 96.75 271 GLU A O 1
ATOM 2020 N N . VAL A 1 272 ? 0.413 -1.623 -12.789 1 98.19 272 VAL A N 1
ATOM 2021 C CA . VAL A 1 272 ? 0.236 -2.453 -13.977 1 98.19 272 VAL A CA 1
ATOM 2022 C C . VAL A 1 272 ? -0.058 -3.893 -13.562 1 98.19 272 VAL A C 1
ATOM 2024 O O . VAL A 1 272 ? -0.921 -4.551 -14.148 1 98.19 272 VAL A O 1
ATOM 2027 N N . ILE A 1 273 ? 0.59 -4.363 -12.516 1 98.69 273 ILE A N 1
ATOM 2028 C CA . ILE A 1 273 ? 0.48 -5.746 -12.055 1 98.69 273 ILE A CA 1
ATOM 2029 C C . ILE A 1 273 ? -0.93 -6.004 -11.531 1 98.69 273 ILE A C 1
ATOM 2031 O O . ILE A 1 273 ? -1.545 -7.02 -11.859 1 98.69 273 ILE A O 1
ATOM 2035 N N . GLU A 1 274 ? -1.471 -5.109 -10.766 1 98.38 274 GLU A N 1
ATOM 2036 C CA . GLU A 1 274 ? -2.738 -5.328 -10.078 1 98.38 274 GLU A CA 1
ATOM 2037 C C . GLU A 1 274 ? -3.887 -5.488 -11.07 1 98.38 274 GLU A C 1
ATOM 2039 O O . GLU A 1 274 ? -4.695 -6.41 -10.945 1 98.38 274 GLU A O 1
ATOM 2044 N N . PRO A 1 275 ? -4.016 -4.637 -12.133 1 98.25 275 PRO A N 1
ATOM 2045 C CA . PRO A 1 275 ? -5.078 -4.852 -13.117 1 98.25 275 PRO A CA 1
ATOM 2046 C C . PRO A 1 275 ? -4.977 -6.207 -13.812 1 98.25 275 PRO A C 1
ATOM 2048 O O . PRO A 1 275 ? -5.996 -6.801 -14.164 1 98.25 275 PRO A O 1
ATOM 2051 N N . ILE A 1 276 ? -3.775 -6.695 -14.031 1 98.75 276 ILE A N 1
ATOM 2052 C CA . ILE A 1 276 ? -3.605 -8.016 -14.633 1 98.75 276 ILE A CA 1
ATOM 2053 C C . ILE A 1 276 ? -4.18 -9.086 -13.703 1 98.75 276 ILE A C 1
ATOM 2055 O O . ILE A 1 276 ? -4.945 -9.945 -14.141 1 98.75 276 ILE A O 1
ATOM 2059 N N . VAL A 1 277 ? -3.844 -9.008 -12.43 1 98.69 277 VAL A N 1
ATOM 2060 C CA . VAL A 1 277 ? -4.328 -9.945 -11.422 1 98.69 277 VAL A CA 1
ATOM 2061 C C . VAL A 1 277 ? -5.855 -9.922 -11.391 1 98.69 277 VAL A C 1
ATOM 2063 O O . VAL A 1 277 ? -6.496 -10.977 -11.391 1 98.69 277 VAL A O 1
ATOM 2066 N N . ASP A 1 278 ? -6.41 -8.719 -11.414 1 98.19 278 ASP A N 1
ATOM 2067 C CA . ASP A 1 278 ? -7.859 -8.578 -11.398 1 98.19 278 ASP A CA 1
ATOM 2068 C C . ASP A 1 278 ? -8.5 -9.242 -12.617 1 98.19 278 ASP A C 1
ATOM 2070 O O . ASP A 1 278 ? -9.5 -9.945 -12.492 1 98.19 278 ASP A O 1
ATOM 2074 N N . ARG A 1 279 ? -7.918 -8.977 -13.781 1 98.06 279 ARG A N 1
ATOM 2075 C CA . ARG A 1 279 ? -8.445 -9.5 -15.031 1 98.06 279 ARG A CA 1
ATOM 2076 C C . ARG A 1 279 ? -8.453 -11.023 -15.031 1 98.06 279 ARG A C 1
ATOM 2078 O O . ARG A 1 279 ? -9.438 -11.648 -15.414 1 98.06 279 ARG A O 1
ATOM 2085 N N . VAL A 1 280 ? -7.414 -11.609 -14.562 1 98.69 280 VAL A N 1
ATOM 2086 C CA . VAL A 1 280 ? -7.277 -13.062 -14.539 1 98.69 280 VAL A CA 1
ATOM 2087 C C . VAL A 1 280 ? -8.227 -13.656 -13.508 1 98.69 280 VAL A C 1
ATOM 2089 O O . VAL A 1 280 ? -8.93 -14.641 -13.789 1 98.69 280 VAL A O 1
ATOM 2092 N N . ALA A 1 281 ? -8.258 -13.102 -12.328 1 97.75 281 ALA A N 1
ATOM 2093 C CA . ALA A 1 281 ? -9.117 -13.586 -11.25 1 97.75 281 ALA A CA 1
ATOM 2094 C C . ALA A 1 281 ? -10.586 -13.555 -11.672 1 97.75 281 ALA A C 1
ATOM 2096 O O . ALA A 1 281 ? -11.359 -14.453 -11.328 1 97.75 281 ALA A O 1
ATOM 2097 N N . ALA A 1 282 ? -10.945 -12.602 -12.469 1 96.56 282 ALA A N 1
ATOM 2098 C CA . ALA A 1 282 ? -12.336 -12.391 -12.844 1 96.56 282 ALA A CA 1
ATOM 2099 C C . ALA A 1 282 ? -12.703 -13.234 -14.062 1 96.56 282 ALA A C 1
ATOM 2101 O O . ALA A 1 282 ? -13.867 -13.281 -14.469 1 96.56 282 ALA A O 1
ATOM 2102 N N . SER A 1 283 ? -11.82 -13.922 -14.648 1 97.31 283 SER A N 1
ATOM 2103 C CA . SER A 1 283 ? -12.016 -14.594 -15.93 1 97.31 283 SER A CA 1
ATOM 2104 C C . SER A 1 283 ? -12.93 -15.805 -15.797 1 97.31 283 SER A C 1
ATOM 2106 O O . SER A 1 283 ? -13.461 -16.297 -16.797 1 97.31 283 SER A O 1
ATOM 2108 N N . GLY A 1 284 ? -13.023 -16.297 -14.578 1 96.38 284 GLY A N 1
ATOM 2109 C CA . GLY A 1 284 ? -13.727 -17.547 -14.359 1 96.38 284 GLY A CA 1
ATOM 2110 C C . GLY A 1 284 ? -12.898 -18.766 -14.703 1 96.38 284 GLY A C 1
ATOM 2111 O O . GLY A 1 284 ? -13.344 -19.906 -14.516 1 96.38 284 GLY A O 1
ATOM 2112 N N . LYS A 1 285 ? -11.664 -18.547 -15.117 1 97.69 285 LYS A N 1
ATOM 2113 C CA . LYS A 1 285 ? -10.828 -19.656 -15.594 1 97.69 285 LYS A CA 1
ATOM 2114 C C . LYS A 1 285 ? -9.703 -19.953 -14.609 1 97.69 285 LYS A C 1
ATOM 2116 O O . LYS A 1 285 ? -9.047 -20.984 -14.703 1 97.69 285 LYS A O 1
ATOM 2121 N N . LEU A 1 286 ? -9.477 -19.031 -13.609 1 98.5 286 LEU A N 1
ATOM 2122 C CA . LEU A 1 286 ? -8.375 -19.203 -12.664 1 98.5 286 LEU A CA 1
ATOM 2123 C C . LEU A 1 286 ? -8.641 -20.375 -11.734 1 98.5 286 LEU A C 1
ATOM 2125 O O . LEU A 1 286 ? -9.68 -20.438 -11.078 1 98.5 286 LEU A O 1
ATOM 2129 N N . ARG A 1 287 ? -7.66 -21.328 -11.688 1 97.94 287 ARG A N 1
ATOM 2130 C CA . ARG A 1 287 ? -7.836 -22.531 -10.891 1 97.94 287 ARG A CA 1
ATOM 2131 C C . ARG A 1 287 ? -6.859 -22.578 -9.719 1 97.94 287 ARG A C 1
ATOM 2133 O O . ARG A 1 287 ? -7.137 -23.188 -8.688 1 97.94 287 ARG A O 1
ATOM 2140 N N . LEU A 1 288 ? -5.75 -21.953 -9.945 1 98.56 288 LEU A N 1
ATOM 2141 C CA . LEU A 1 288 ? -4.641 -21.984 -8.992 1 98.56 288 LEU A CA 1
ATOM 2142 C C . LEU A 1 288 ? -3.768 -20.734 -9.133 1 98.56 288 LEU A C 1
ATOM 2144 O O . LEU A 1 288 ? -3.533 -20.266 -10.25 1 98.56 288 LEU A O 1
ATOM 2148 N N . ALA A 1 289 ? -3.387 -20.219 -8.039 1 98.88 289 ALA A N 1
ATOM 2149 C CA . ALA A 1 289 ? -2.434 -19.125 -8.047 1 98.88 289 ALA A CA 1
ATOM 2150 C C . ALA A 1 289 ? -1.316 -19.344 -7.031 1 98.88 289 ALA A C 1
ATOM 2152 O O . ALA A 1 289 ? -1.466 -20.156 -6.105 1 98.88 289 ALA A O 1
ATOM 2153 N N . ASP A 1 290 ? -0.198 -18.75 -7.25 1 98.81 290 ASP A N 1
ATOM 2154 C CA . ASP A 1 290 ? 0.834 -18.75 -6.219 1 98.81 290 ASP A CA 1
ATOM 2155 C C . ASP A 1 290 ? 1.712 -17.516 -6.309 1 98.81 290 ASP A C 1
ATOM 2157 O O . ASP A 1 290 ? 1.667 -16.781 -7.305 1 98.81 290 ASP A O 1
ATOM 2161 N N . VAL A 1 291 ? 2.32 -17.156 -5.23 1 98.75 291 VAL A N 1
ATOM 2162 C CA . VAL A 1 291 ? 3.348 -16.125 -5.133 1 98.75 291 VAL A CA 1
ATOM 2163 C C . VAL A 1 291 ? 4.676 -16.766 -4.723 1 98.75 291 VAL A C 1
ATOM 2165 O O . VAL A 1 291 ? 4.711 -17.641 -3.865 1 98.75 291 VAL A O 1
ATOM 2168 N N . ALA A 1 292 ? 5.812 -16.281 -5.387 1 98.5 292 ALA A N 1
ATOM 2169 C CA . ALA A 1 292 ? 7.102 -16.922 -5.156 1 98.5 292 ALA A CA 1
ATOM 2170 C C . ALA A 1 292 ? 8.195 -15.898 -4.898 1 98.5 292 ALA A C 1
ATOM 2172 O O . ALA A 1 292 ? 8.031 -14.711 -5.203 1 98.5 292 ALA A O 1
ATOM 2173 N N . GLU A 1 293 ? 9.312 -16.344 -4.219 1 98.12 293 GLU A N 1
ATOM 2174 C CA . GLU A 1 293 ? 10.633 -15.727 -4.168 1 98.12 293 GLU A CA 1
ATOM 2175 C C . GLU A 1 293 ? 10.734 -14.734 -3.014 1 98.12 293 GLU A C 1
ATOM 2177 O O . GLU A 1 293 ? 11.727 -14.016 -2.887 1 98.12 293 GLU A O 1
ATOM 2182 N N . LEU A 1 294 ? 9.711 -14.703 -2.178 1 98.69 294 LEU A N 1
ATOM 2183 C CA . LEU A 1 294 ? 9.906 -13.844 -1.015 1 98.69 294 LEU A CA 1
ATOM 2184 C C . LEU A 1 294 ? 11.039 -14.367 -0.136 1 98.69 294 LEU A C 1
ATOM 2186 O O . LEU A 1 294 ? 11.023 -15.531 0.273 1 98.69 294 LEU A O 1
ATOM 2190 N N . ASN A 1 295 ? 11.984 -13.57 0.103 1 98.5 295 ASN A N 1
ATOM 2191 C CA . ASN A 1 295 ? 13.086 -13.812 1.025 1 98.5 295 ASN A CA 1
ATOM 2192 C C . ASN A 1 295 ? 13.117 -12.781 2.152 1 98.5 295 ASN A C 1
ATOM 2194 O O . ASN A 1 295 ? 13.703 -11.711 2.002 1 98.5 295 ASN A O 1
ATOM 2198 N N . PRO A 1 296 ? 12.578 -13.133 3.291 1 97.88 296 PRO A N 1
ATOM 2199 C CA . PRO A 1 296 ? 12.477 -12.164 4.383 1 97.88 296 PRO A CA 1
ATOM 2200 C C . PRO A 1 296 ? 13.836 -11.672 4.859 1 97.88 296 PRO A C 1
ATOM 2202 O O . PRO A 1 296 ? 13.961 -10.531 5.324 1 97.88 296 PRO A O 1
ATOM 2205 N N . SER A 1 297 ? 14.859 -12.453 4.762 1 97.5 297 SER A N 1
ATOM 2206 C CA . SER A 1 297 ? 16.188 -12.07 5.254 1 97.5 297 SER A CA 1
ATOM 2207 C C . SER A 1 297 ? 16.781 -10.945 4.422 1 97.5 297 SER A C 1
ATOM 2209 O O . SER A 1 297 ? 17.719 -10.273 4.859 1 97.5 297 SER A O 1
ATOM 2211 N N . LEU A 1 298 ? 16.281 -10.75 3.238 1 96.81 298 LEU A N 1
ATOM 2212 C CA . LEU A 1 298 ? 16.766 -9.703 2.348 1 96.81 298 LEU A CA 1
ATOM 2213 C C . LEU A 1 298 ? 15.773 -8.547 2.279 1 96.81 298 LEU A C 1
ATOM 2215 O O . LEU A 1 298 ? 15.984 -7.586 1.535 1 96.81 298 LEU A O 1
ATOM 2219 N N . ASP A 1 299 ? 14.727 -8.594 3.031 1 97.06 299 ASP A N 1
ATOM 2220 C CA . ASP A 1 299 ? 13.648 -7.605 2.98 1 97.06 299 ASP A CA 1
ATOM 2221 C C . ASP A 1 299 ? 13.969 -6.398 3.857 1 97.06 299 ASP A C 1
ATOM 2223 O O . ASP A 1 299 ? 14.93 -6.418 4.629 1 97.06 299 ASP A O 1
ATOM 2227 N N . ILE A 1 300 ? 13.297 -5.289 3.592 1 94.69 300 ILE A N 1
ATOM 2228 C CA . ILE A 1 300 ? 13.398 -4.062 4.375 1 94.69 300 ILE A CA 1
ATOM 2229 C C . ILE A 1 300 ? 12.031 -3.703 4.949 1 94.69 300 ILE A C 1
ATOM 2231 O O . ILE A 1 300 ? 11.109 -3.35 4.207 1 94.69 300 ILE A O 1
ATOM 2235 N N . ASP A 1 301 ? 11.891 -3.83 6.289 1 94.94 301 ASP A N 1
ATOM 2236 C CA . ASP A 1 301 ? 10.656 -3.49 7 1 94.94 301 ASP A CA 1
ATOM 2237 C C . ASP A 1 301 ? 9.461 -4.227 6.41 1 94.94 301 ASP A C 1
ATOM 2239 O O . ASP A 1 301 ? 8.391 -3.641 6.223 1 94.94 301 ASP A O 1
ATOM 2243 N N . HIS A 1 302 ? 9.625 -5.453 5.953 1 96.88 302 HIS A N 1
ATOM 2244 C CA . HIS A 1 302 ? 8.602 -6.367 5.461 1 96.88 302 HIS A CA 1
ATOM 2245 C C . HIS A 1 302 ? 7.902 -5.801 4.23 1 96.88 302 HIS A C 1
ATOM 2247 O O . HIS A 1 302 ? 6.742 -6.125 3.963 1 96.88 302 HIS A O 1
ATOM 2253 N N . ARG A 1 303 ? 8.586 -4.961 3.504 1 96.62 303 ARG A N 1
ATOM 2254 C CA . ARG A 1 303 ? 7.973 -4.328 2.34 1 96.62 303 ARG A CA 1
ATOM 2255 C C . ARG A 1 303 ? 7.52 -5.375 1.326 1 96.62 303 ARG A C 1
ATOM 2257 O O . ARG A 1 303 ? 6.371 -5.363 0.883 1 96.62 303 ARG A O 1
ATOM 2264 N N . THR A 1 304 ? 8.398 -6.309 0.983 1 98.31 304 THR A N 1
ATOM 2265 C CA . THR A 1 304 ? 8.07 -7.34 0.007 1 98.31 304 THR A CA 1
ATOM 2266 C C . THR A 1 304 ? 6.953 -8.242 0.528 1 98.31 304 THR A C 1
ATOM 2268 O O . THR A 1 304 ? 6.039 -8.602 -0.217 1 98.31 304 THR A O 1
ATOM 2271 N N . ALA A 1 305 ? 7.055 -8.578 1.811 1 98.31 305 ALA A N 1
ATOM 2272 C CA . ALA A 1 305 ? 6.035 -9.422 2.426 1 98.31 305 ALA A CA 1
ATOM 2273 C C . ALA A 1 305 ? 4.668 -8.75 2.385 1 98.31 305 ALA A C 1
ATOM 2275 O O . ALA A 1 305 ? 3.652 -9.406 2.131 1 98.31 305 ALA A O 1
ATOM 2276 N N . ARG A 1 306 ? 4.629 -7.438 2.652 1 98.12 306 ARG A N 1
ATOM 2277 C CA . ARG A 1 306 ? 3.381 -6.684 2.602 1 98.12 306 ARG A CA 1
ATOM 2278 C C . ARG A 1 306 ? 2.803 -6.676 1.189 1 98.12 306 ARG A C 1
ATOM 2280 O O . ARG A 1 306 ? 1.591 -6.809 1.008 1 98.12 306 ARG A O 1
ATOM 2287 N N . VAL A 1 307 ? 3.629 -6.512 0.224 1 98.38 307 VAL A N 1
ATOM 2288 C CA . VAL A 1 307 ? 3.205 -6.512 -1.172 1 98.38 307 VAL A CA 1
ATOM 2289 C C . VAL A 1 307 ? 2.662 -7.891 -1.544 1 98.38 307 VAL A C 1
ATOM 2291 O O . VAL A 1 307 ? 1.607 -8 -2.174 1 98.38 307 VAL A O 1
ATOM 2294 N N . ALA A 1 308 ? 3.375 -8.914 -1.176 1 98.75 308 ALA A N 1
ATOM 2295 C CA . ALA A 1 308 ? 2.92 -10.281 -1.435 1 98.75 308 ALA A CA 1
ATOM 2296 C C . ALA A 1 308 ? 1.549 -10.523 -0.813 1 98.75 308 ALA A C 1
ATOM 2298 O O . ALA A 1 308 ? 0.659 -11.086 -1.46 1 98.75 308 ALA A O 1
ATOM 2299 N N . ALA A 1 309 ? 1.392 -10.109 0.43 1 98.56 309 ALA A N 1
ATOM 2300 C CA . ALA A 1 309 ? 0.122 -10.281 1.132 1 98.56 309 ALA A CA 1
ATOM 2301 C C . ALA A 1 309 ? -1.008 -9.555 0.406 1 98.56 309 ALA A C 1
ATOM 2303 O O . ALA A 1 309 ? -2.104 -10.102 0.248 1 98.56 309 ALA A O 1
ATOM 2304 N N . ARG A 1 310 ? -0.753 -8.352 -0.01 1 98.31 310 ARG A N 1
ATOM 2305 C CA . ARG A 1 310 ? -1.761 -7.598 -0.746 1 98.31 310 ARG A CA 1
ATOM 2306 C C . ARG A 1 310 ? -2.158 -8.312 -2.029 1 98.31 310 ARG A C 1
ATOM 2308 O O . ARG A 1 310 ? -3.342 -8.398 -2.361 1 98.31 310 ARG A O 1
ATOM 2315 N N . ILE A 1 311 ? -1.199 -8.812 -2.762 1 98.62 311 ILE A N 1
ATOM 2316 C CA . ILE A 1 311 ? -1.472 -9.508 -4.016 1 98.62 311 ILE A CA 1
ATOM 2317 C C . ILE A 1 311 ? -2.312 -10.758 -3.742 1 98.62 311 ILE A C 1
ATOM 2319 O O . ILE A 1 311 ? -3.301 -11.008 -4.434 1 98.62 311 ILE A O 1
ATOM 2323 N N . VAL A 1 312 ? -1.941 -11.531 -2.727 1 98.5 312 VAL A N 1
ATOM 2324 C CA . VAL A 1 312 ? -2.691 -12.727 -2.357 1 98.5 312 VAL A CA 1
ATOM 2325 C C . VAL A 1 312 ? -4.129 -12.344 -2.002 1 98.5 312 VAL A C 1
ATOM 2327 O O . VAL A 1 312 ? -5.078 -12.945 -2.502 1 98.5 312 VAL A O 1
ATOM 2330 N N . ALA A 1 313 ? -4.277 -11.344 -1.16 1 97.81 313 ALA A N 1
ATOM 2331 C CA . ALA A 1 313 ? -5.605 -10.898 -0.75 1 97.81 313 ALA A CA 1
ATOM 2332 C C . ALA A 1 313 ? -6.422 -10.43 -1.952 1 97.81 313 ALA A C 1
ATOM 2334 O O . ALA A 1 313 ? -7.633 -10.664 -2.018 1 97.81 313 ALA A O 1
ATOM 2335 N N . ARG A 1 314 ? -5.801 -9.789 -2.814 1 97.12 314 ARG A N 1
ATOM 2336 C CA . ARG A 1 314 ? -6.484 -9.297 -4.004 1 97.12 314 ARG A CA 1
ATOM 2337 C C . ARG A 1 314 ? -6.973 -10.445 -4.875 1 97.12 314 ARG A C 1
ATOM 2339 O O . ARG A 1 314 ? -8.062 -10.391 -5.438 1 97.12 314 ARG A O 1
ATOM 2346 N N . VAL A 1 315 ? -6.18 -11.484 -5.066 1 97.88 315 VAL A N 1
ATOM 2347 C CA . VAL A 1 315 ? -6.621 -12.688 -5.77 1 97.88 315 VAL A CA 1
ATOM 2348 C C . VAL A 1 315 ? -7.852 -13.266 -5.074 1 97.88 315 VAL A C 1
ATOM 2350 O O . VAL A 1 315 ? -8.844 -13.602 -5.73 1 97.88 315 VAL A O 1
ATOM 2353 N N . VAL A 1 316 ? -7.781 -13.375 -3.77 1 96.69 316 VAL A N 1
ATOM 2354 C CA . VAL A 1 316 ? -8.883 -13.922 -2.982 1 96.69 316 VAL A CA 1
ATOM 2355 C C . VAL A 1 316 ? -10.156 -13.117 -3.238 1 96.69 316 VAL A C 1
ATOM 2357 O O . VAL A 1 316 ? -11.227 -13.688 -3.445 1 96.69 316 VAL A O 1
ATOM 2360 N N . ASP A 1 317 ? -10.016 -11.805 -3.273 1 94.44 317 ASP A N 1
ATOM 2361 C CA . ASP A 1 317 ? -11.156 -10.922 -3.473 1 94.44 317 ASP A CA 1
ATOM 2362 C C . ASP A 1 317 ? -11.727 -11.07 -4.883 1 94.44 317 ASP A C 1
ATOM 2364 O O . ASP A 1 317 ? -12.914 -10.844 -5.105 1 94.44 317 ASP A O 1
ATOM 2368 N N . GLY A 1 318 ? -10.898 -11.422 -5.828 1 94.12 318 GLY A N 1
ATOM 2369 C CA . GLY A 1 318 ? -11.289 -11.398 -7.227 1 94.12 318 GLY A CA 1
ATOM 2370 C C . GLY A 1 318 ? -11.891 -12.703 -7.703 1 94.12 318 GLY A C 1
ATOM 2371 O O . GLY A 1 318 ? -12.602 -12.742 -8.711 1 94.12 318 GLY A O 1
ATOM 2372 N N . VAL A 1 319 ? -11.516 -13.82 -7.039 1 93.19 319 VAL A N 1
ATOM 2373 C CA . VAL A 1 319 ? -11.984 -15.117 -7.52 1 93.19 319 VAL A CA 1
ATOM 2374 C C . VAL A 1 319 ? -13.422 -15.352 -7.043 1 93.19 319 VAL A C 1
ATOM 2376 O O . VAL A 1 319 ? -13.75 -15.055 -5.891 1 93.19 319 VAL A O 1
ATOM 2379 N N . ALA A 1 320 ? -14.406 -15.57 -7.957 1 77.75 320 ALA A N 1
ATOM 2380 C CA . ALA A 1 320 ? -15.805 -15.836 -7.641 1 77.75 320 ALA A CA 1
ATOM 2381 C C . ALA A 1 320 ? -15.945 -17.125 -6.84 1 77.75 320 ALA A C 1
ATOM 2383 O O . ALA A 1 320 ? -15.156 -18.062 -7.008 1 77.75 320 ALA A O 1
ATOM 2384 N N . PRO A 1 321 ? -16.953 -17.047 -5.949 1 67.81 321 PRO A N 1
ATOM 2385 C CA . PRO A 1 321 ? -17.203 -18.312 -5.27 1 67.81 321 PRO A CA 1
ATOM 2386 C C . PRO A 1 321 ? -17.641 -19.422 -6.227 1 67.81 321 PRO A C 1
ATOM 2388 O O . PRO A 1 321 ? -18.297 -19.156 -7.227 1 67.81 321 PRO A O 1
ATOM 2391 N N . GLN A 1 322 ? -16.844 -20.438 -6.688 1 56.19 322 GLN A N 1
ATOM 2392 C CA . GLN A 1 322 ? -17.078 -21.5 -7.66 1 56.19 322 GLN A CA 1
ATOM 2393 C C . GLN A 1 322 ? -18.547 -21.922 -7.684 1 56.19 322 GLN A C 1
ATOM 2395 O O . GLN A 1 322 ? -19.078 -22.266 -8.734 1 56.19 322 GLN A O 1
ATOM 2400 N N . GLY A 1 323 ? -19.531 -21.656 -6.711 1 45.16 323 GLY A N 1
ATOM 2401 C CA . GLY A 1 323 ? -20.953 -22 -6.742 1 45.16 323 GLY A CA 1
ATOM 2402 C C . GLY A 1 323 ? -21.828 -20.859 -7.211 1 45.16 323 GLY A C 1
ATOM 2403 O O . GLY A 1 323 ? -23.047 -20.969 -7.203 1 45.16 323 GLY A O 1
ATOM 2404 N N . ALA A 1 324 ? -21.562 -19.703 -7.266 1 41.72 324 ALA A N 1
ATOM 2405 C CA . ALA A 1 324 ? -22.484 -18.734 -7.828 1 41.72 324 ALA A CA 1
ATOM 2406 C C . ALA A 1 324 ? -22.594 -18.875 -9.344 1 41.72 324 ALA A C 1
ATOM 2408 O O . ALA A 1 324 ? -21.75 -18.359 -10.086 1 41.72 324 ALA A O 1
ATOM 2409 N N . ALA A 1 325 ? -22.828 -20.062 -9.781 1 29.94 325 ALA A N 1
ATOM 2410 C CA . ALA A 1 325 ? -23.25 -20.391 -11.133 1 29.94 325 ALA A CA 1
ATOM 2411 C C . ALA A 1 325 ? -24.25 -19.344 -11.664 1 29.94 325 ALA A C 1
ATOM 2413 O O . ALA A 1 325 ? -25.078 -18.828 -10.914 1 29.94 325 ALA A O 1
ATOM 2414 N N . HIS A 1 326 ? -23.875 -18.688 -12.789 1 30.09 326 HIS A N 1
ATOM 2415 C CA . HIS A 1 326 ? -24.891 -18 -13.586 1 30.09 326 HIS A CA 1
ATOM 2416 C C . HIS A 1 326 ? -26.234 -18.703 -13.484 1 30.09 326 HIS A C 1
ATOM 2418 O O . HIS A 1 326 ? -26.375 -19.844 -13.945 1 30.09 326 HIS A O 1
ATOM 2424 N N . GLY A 1 327 ? -26.75 -18.703 -12.281 1 21.42 327 GLY A N 1
ATOM 2425 C CA . GLY A 1 327 ? -28.172 -18.812 -12.547 1 21.42 327 GLY A CA 1
ATOM 2426 C C . GLY A 1 327 ? -28.719 -17.688 -13.414 1 21.42 327 GLY A C 1
ATOM 2427 O O . GLY A 1 327 ? -28.141 -16.594 -13.438 1 21.42 327 GLY A O 1
ATOM 2428 N N . MET B 1 1 ? 2.562 15.969 31 1 68.75 1 MET B N 1
ATOM 2429 C CA . MET B 1 1 ? 2.914 17.391 30.969 1 68.75 1 MET B CA 1
ATOM 2430 C C . MET B 1 1 ? 3.018 17.891 29.531 1 68.75 1 MET B C 1
ATOM 2432 O O . MET B 1 1 ? 3.369 17.125 28.625 1 68.75 1 MET B O 1
ATOM 2436 N N . ILE B 1 2 ? 2.371 18.953 29.266 1 75.38 2 ILE B N 1
ATOM 2437 C CA . ILE B 1 2 ? 2.363 19.594 27.969 1 75.38 2 ILE B CA 1
ATOM 2438 C C . ILE B 1 2 ? 3.293 20.812 27.984 1 75.38 2 ILE B C 1
ATOM 2440 O O . ILE B 1 2 ? 3.377 21.516 29 1 75.38 2 ILE B O 1
ATOM 2444 N N . MET B 1 3 ? 4.117 20.797 26.922 1 76.19 3 MET B N 1
ATOM 2445 C CA . MET B 1 3 ? 5.023 21.938 26.828 1 76.19 3 MET B CA 1
ATOM 2446 C C . MET B 1 3 ? 4.988 22.547 25.438 1 76.19 3 MET B C 1
ATOM 2448 O O . MET B 1 3 ? 5.027 21.828 24.438 1 76.19 3 MET B O 1
ATOM 2452 N N . HIS B 1 4 ? 4.617 23.75 25.5 1 83.94 4 HIS B N 1
ATOM 2453 C CA . HIS B 1 4 ? 4.902 24.5 24.281 1 83.94 4 HIS B CA 1
ATOM 2454 C C . HIS B 1 4 ? 6.285 25.141 24.344 1 83.94 4 HIS B C 1
ATOM 2456 O O . HIS B 1 4 ? 6.582 25.906 25.25 1 83.94 4 HIS B O 1
ATOM 2462 N N . THR B 1 5 ? 7.113 24.719 23.422 1 82.69 5 THR B N 1
ATOM 2463 C CA . THR B 1 5 ? 8.477 25.25 23.391 1 82.69 5 THR B CA 1
ATOM 2464 C C . THR B 1 5 ? 8.711 26.047 22.109 1 82.69 5 THR B C 1
ATOM 2466 O O . THR B 1 5 ? 8.141 25.734 21.062 1 82.69 5 THR B O 1
ATOM 2469 N N . GLU B 1 6 ? 9.508 27.047 22.266 1 81.31 6 GLU B N 1
ATOM 2470 C CA . GLU B 1 6 ? 9.914 27.828 21.109 1 81.31 6 GLU B CA 1
ATOM 2471 C C . GLU B 1 6 ? 10.719 26.984 20.125 1 81.31 6 GLU B C 1
ATOM 2473 O O . GLU B 1 6 ? 11.211 25.922 20.484 1 81.31 6 GLU B O 1
ATOM 2478 N N . ALA B 1 7 ? 10.805 27.516 18.938 1 83.25 7 ALA B N 1
ATOM 2479 C CA . ALA B 1 7 ? 11.555 26.812 17.906 1 83.25 7 ALA B CA 1
ATOM 2480 C C . ALA B 1 7 ? 13.023 26.672 18.297 1 83.25 7 ALA B C 1
ATOM 2482 O O . ALA B 1 7 ? 13.625 27.609 18.828 1 83.25 7 ALA B O 1
ATOM 2483 N N . ASP B 1 8 ? 13.523 25.484 18.188 1 83.75 8 ASP B N 1
ATOM 2484 C CA . ASP B 1 8 ? 14.953 25.25 18.391 1 83.75 8 ASP B CA 1
ATOM 2485 C C . ASP B 1 8 ? 15.773 25.828 17.234 1 83.75 8 ASP B C 1
ATOM 2487 O O . ASP B 1 8 ? 15.758 25.281 16.125 1 83.75 8 ASP B O 1
ATOM 2491 N N . PRO B 1 9 ? 16.453 26.859 17.516 1 84.5 9 PRO B N 1
ATOM 2492 C CA . PRO B 1 9 ? 17.188 27.5 16.406 1 84.5 9 PRO B CA 1
ATOM 2493 C C . PRO B 1 9 ? 18.25 26.578 15.812 1 84.5 9 PRO B C 1
ATOM 2495 O O . PRO B 1 9 ? 18.703 26.797 14.688 1 84.5 9 PRO B O 1
ATOM 2498 N N . THR B 1 10 ? 18.641 25.562 16.516 1 88.44 10 THR B N 1
ATOM 2499 C CA . THR B 1 10 ? 19.719 24.688 16.062 1 88.44 10 THR B CA 1
ATOM 2500 C C . THR B 1 10 ? 19.234 23.797 14.906 1 88.44 10 THR B C 1
ATOM 2502 O O . THR B 1 10 ? 20.047 23.203 14.195 1 88.44 10 THR B O 1
ATOM 2505 N N . VAL B 1 11 ? 17.969 23.781 14.742 1 92.12 11 VAL B N 1
ATOM 2506 C CA . VAL B 1 11 ? 17.453 22.953 13.656 1 92.12 11 VAL B CA 1
ATOM 2507 C C . VAL B 1 11 ? 17.578 23.703 12.328 1 92.12 11 VAL B C 1
ATOM 2509 O O . VAL B 1 11 ? 17.672 23.094 11.266 1 92.12 11 VAL B O 1
ATOM 2512 N N . TRP B 1 12 ? 17.562 25 12.375 1 95 12 TRP B N 1
ATOM 2513 C CA . TRP B 1 12 ? 17.625 25.844 11.18 1 95 12 TRP B CA 1
ATOM 2514 C C . TRP B 1 12 ? 19.062 26.188 10.836 1 95 12 TRP B C 1
ATOM 2516 O O . TRP B 1 12 ? 19.469 27.359 10.938 1 95 12 TRP B O 1
ATOM 2526 N N . GLN B 1 13 ? 19.828 25.234 10.43 1 93.81 13 GLN B N 1
ATOM 2527 C CA . GLN B 1 13 ? 21.203 25.359 9.969 1 93.81 13 GLN B CA 1
ATOM 2528 C C . GLN B 1 13 ? 21.391 24.672 8.617 1 93.81 13 GLN B C 1
ATOM 2530 O O . GLN B 1 13 ? 20.625 23.781 8.258 1 93.81 13 GLN B O 1
ATOM 2535 N N . GLY B 1 14 ? 22.375 25.188 7.84 1 93.31 14 GLY B N 1
ATOM 2536 C CA . GLY B 1 14 ? 22.594 24.578 6.535 1 93.31 14 GLY B CA 1
ATOM 2537 C C . GLY B 1 14 ? 23.672 25.266 5.727 1 93.31 14 GLY B C 1
ATOM 2538 O O . GLY B 1 14 ? 24.5 26.016 6.277 1 93.31 14 GLY B O 1
ATOM 2539 N N . ARG B 1 15 ? 23.641 24.984 4.492 1 89.94 15 ARG B N 1
ATOM 2540 C CA . ARG B 1 15 ? 24.609 25.5 3.531 1 89.94 15 ARG B CA 1
ATOM 2541 C C . ARG B 1 15 ? 24.359 26.969 3.242 1 89.94 15 ARG B C 1
ATOM 2543 O O . ARG B 1 15 ? 23.203 27.406 3.139 1 89.94 15 ARG B O 1
ATOM 2550 N N . VAL B 1 16 ? 25.422 27.734 3.135 1 92.44 16 VAL B N 1
ATOM 2551 C CA . VAL B 1 16 ? 25.344 29.125 2.721 1 92.44 16 VAL B CA 1
ATOM 2552 C C . VAL B 1 16 ? 26.125 29.312 1.419 1 92.44 16 VAL B C 1
ATOM 2554 O O . VAL B 1 16 ? 27.312 29 1.345 1 92.44 16 VAL B O 1
ATOM 2557 N N . ASP B 1 17 ? 25.406 29.734 0.456 1 90.06 17 ASP B N 1
ATOM 2558 C CA . ASP B 1 17 ? 26.031 30.047 -0.825 1 90.06 17 ASP B CA 1
ATOM 2559 C C . ASP B 1 17 ? 26.359 31.547 -0.922 1 90.06 17 ASP B C 1
ATOM 2561 O O . ASP B 1 17 ? 25.781 32.25 -1.745 1 90.06 17 ASP B O 1
ATOM 2565 N N . ALA B 1 18 ? 27.375 31.969 -0.258 1 89.75 18 ALA B N 1
ATOM 2566 C CA . ALA B 1 18 ? 27.703 33.375 -0.079 1 89.75 18 ALA B CA 1
ATOM 2567 C C . ALA B 1 18 ? 27.984 34.062 -1.422 1 89.75 18 ALA B C 1
ATOM 2569 O O . ALA B 1 18 ? 27.641 35.219 -1.613 1 89.75 18 ALA B O 1
ATOM 2570 N N . GLU B 1 19 ? 28.5 33.312 -2.301 1 91.19 19 GLU B N 1
ATOM 2571 C CA . GLU B 1 19 ? 28.891 33.906 -3.588 1 91.19 19 GLU B CA 1
ATOM 2572 C C . GLU B 1 19 ? 27.672 34.188 -4.457 1 91.19 19 GLU B C 1
ATOM 2574 O O . GLU B 1 19 ? 27.75 34.938 -5.43 1 91.19 19 GLU B O 1
ATOM 2579 N N . GLU B 1 20 ? 26.547 33.688 -4.078 1 91.62 20 GLU B N 1
ATOM 2580 C CA . GLU B 1 20 ? 25.344 33.781 -4.91 1 91.62 20 GLU B CA 1
ATOM 2581 C C . GLU B 1 20 ? 24.484 34.969 -4.465 1 91.62 20 GLU B C 1
ATOM 2583 O O . GLU B 1 20 ? 23.484 35.281 -5.113 1 91.62 20 GLU B O 1
ATOM 2588 N N . GLY B 1 21 ? 24.812 35.688 -3.387 1 90.12 21 GLY B N 1
ATOM 2589 C CA . GLY B 1 21 ? 24.078 36.844 -2.91 1 90.12 21 GLY B CA 1
ATOM 2590 C C . GLY B 1 21 ? 22.688 36.5 -2.408 1 90.12 21 GLY B C 1
ATOM 2591 O O . GLY B 1 21 ? 22.453 35.406 -1.909 1 90.12 21 GLY B O 1
ATOM 2592 N N . ALA B 1 22 ? 21.75 37.438 -2.562 1 87.56 22 ALA B N 1
ATOM 2593 C CA . ALA B 1 22 ? 20.422 37.375 -1.96 1 87.56 22 ALA B CA 1
ATOM 2594 C C . ALA B 1 22 ? 19.594 36.281 -2.627 1 87.56 22 ALA B C 1
ATOM 2596 O O . ALA B 1 22 ? 18.719 35.688 -1.992 1 87.56 22 ALA B O 1
ATOM 2597 N N . LEU B 1 23 ? 19.891 35.938 -3.857 1 90.25 23 LEU B N 1
ATOM 2598 C CA . LEU B 1 23 ? 19.125 34.969 -4.621 1 90.25 23 LEU B CA 1
ATOM 2599 C C . LEU B 1 23 ? 19.562 33.562 -4.289 1 90.25 23 LEU B C 1
ATOM 2601 O O . LEU B 1 23 ? 18.938 3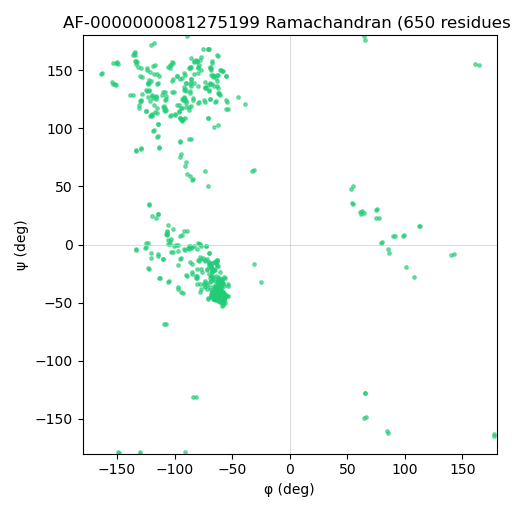2.594 -4.738 1 90.25 23 LEU B O 1
ATOM 2605 N N . GLY B 1 24 ? 20.547 33.375 -3.418 1 90.94 24 GLY B N 1
ATOM 2606 C CA . GLY B 1 24 ? 21.078 32.094 -3.033 1 90.94 24 GLY B CA 1
ATOM 2607 C C . GLY B 1 24 ? 20.656 31.656 -1.643 1 90.94 24 GLY B C 1
ATOM 2608 O O . GLY B 1 24 ? 21.203 30.719 -1.082 1 90.94 24 GLY B O 1
ATOM 2609 N N . GLN B 1 25 ? 19.688 32.25 -1.129 1 92.38 25 GLN B N 1
ATOM 2610 C CA . GLN B 1 25 ? 19.297 31.984 0.254 1 92.38 25 GLN B CA 1
ATOM 2611 C C . GLN B 1 25 ? 18.484 30.703 0.371 1 92.38 25 GLN B C 1
ATOM 2613 O O . GLN B 1 25 ? 17.828 30.297 -0.586 1 92.38 25 GLN B O 1
ATOM 2618 N N . ARG B 1 26 ? 18.594 30.172 1.484 1 95.25 26 ARG B N 1
ATOM 2619 C CA . ARG B 1 26 ? 17.875 28.953 1.843 1 95.25 26 ARG B CA 1
ATOM 2620 C C . ARG B 1 26 ? 16.969 29.188 3.041 1 95.25 26 ARG B C 1
ATOM 2622 O O . ARG B 1 26 ? 17.031 30.234 3.682 1 95.25 26 ARG B O 1
ATOM 2629 N N . TRP B 1 27 ? 16.125 28.234 3.396 1 96 27 TRP B N 1
ATOM 2630 C CA . TRP B 1 27 ? 15.117 28.422 4.43 1 96 27 TRP B CA 1
ATOM 2631 C C . TRP B 1 27 ? 15.75 28.812 5.758 1 96 27 TRP B C 1
ATOM 2633 O O . TRP B 1 27 ? 15.258 29.703 6.445 1 96 27 TRP B O 1
ATOM 2643 N N . HIS B 1 28 ? 16.875 28.125 6.105 1 95.62 28 HIS B N 1
ATOM 2644 C CA . HIS B 1 28 ? 17.453 28.375 7.418 1 95.62 28 HIS B CA 1
ATOM 2645 C C . HIS B 1 28 ? 17.938 29.828 7.539 1 95.62 28 HIS B C 1
ATOM 2647 O O . HIS B 1 28 ? 18.109 30.328 8.648 1 95.62 28 HIS B O 1
ATOM 2653 N N . GLN B 1 29 ? 18.047 30.531 6.445 1 93.62 29 GLN B N 1
ATOM 2654 C CA . GLN B 1 29 ? 18.531 31.906 6.453 1 93.62 29 GLN B CA 1
ATOM 2655 C C . GLN B 1 29 ? 17.359 32.906 6.484 1 93.62 29 GLN B C 1
ATOM 2657 O O . GLN B 1 29 ? 17.562 34.094 6.711 1 93.62 29 GLN B O 1
ATOM 2662 N N . VAL B 1 30 ? 16.141 32.406 6.246 1 93.62 30 VAL B N 1
ATOM 2663 C CA . VAL B 1 30 ? 15.055 33.375 6.102 1 93.62 30 VAL B CA 1
ATOM 2664 C C . VAL B 1 30 ? 13.961 33.062 7.133 1 93.62 30 VAL B C 1
ATOM 2666 O O . VAL B 1 30 ? 13.156 33.938 7.453 1 93.62 30 VAL B O 1
ATOM 2669 N N . VAL B 1 31 ? 13.859 31.875 7.688 1 94.88 31 VAL B N 1
ATOM 2670 C CA . VAL B 1 31 ? 12.852 31.531 8.688 1 94.88 31 VAL B CA 1
ATOM 2671 C C . VAL B 1 31 ? 13.164 32.25 10 1 94.88 31 VAL B C 1
ATOM 2673 O O . VAL B 1 31 ? 14.312 32.281 10.445 1 94.88 31 VAL B O 1
ATOM 2676 N N . ARG B 1 32 ? 12.141 32.844 10.555 1 92.5 32 ARG B N 1
ATOM 2677 C CA . ARG B 1 32 ? 12.297 33.562 11.82 1 92.5 32 ARG B CA 1
ATOM 2678 C C . ARG B 1 32 ? 11.422 32.938 12.906 1 92.5 32 ARG B C 1
ATOM 2680 O O . ARG B 1 32 ? 10.461 32.25 12.609 1 92.5 32 ARG B O 1
ATOM 2687 N N . SER B 1 33 ? 11.852 33.125 14.078 1 91.25 33 SER B N 1
ATOM 2688 C CA . SER B 1 33 ? 11.008 32.688 15.195 1 91.25 33 SER B CA 1
ATOM 2689 C C . SER B 1 33 ? 9.766 33.562 15.312 1 91.25 33 SER B C 1
ATOM 2691 O O . SER B 1 33 ? 9.828 34.781 15.125 1 91.25 33 SER B O 1
ATOM 2693 N N . ALA B 1 34 ? 8.703 32.906 15.578 1 84.94 34 ALA B N 1
ATOM 2694 C CA . ALA B 1 34 ? 7.477 33.688 15.789 1 84.94 34 ALA B CA 1
ATOM 2695 C C . ALA B 1 34 ? 7.5 34.375 17.141 1 84.94 34 ALA B C 1
ATOM 2697 O O . ALA B 1 34 ? 7.895 33.781 18.156 1 84.94 34 ALA B O 1
ATOM 2698 N N . ASP B 1 35 ? 7.328 35.688 17.078 1 76.94 35 ASP B N 1
ATOM 2699 C CA . ASP B 1 35 ? 7.191 36.406 18.359 1 76.94 35 ASP B CA 1
ATOM 2700 C C . ASP B 1 35 ? 5.738 36.406 18.812 1 76.94 35 ASP B C 1
ATOM 2702 O O . ASP B 1 35 ? 4.832 36.062 18.062 1 76.94 35 ASP B O 1
ATOM 2706 N N . ALA B 1 36 ? 5.453 36.469 20.078 1 67.56 36 ALA B N 1
ATOM 2707 C CA . ALA B 1 36 ? 4.148 36.281 20.703 1 67.56 36 ALA B CA 1
ATOM 2708 C C . ALA B 1 36 ? 3.184 37.375 20.312 1 67.56 36 ALA B C 1
ATOM 2710 O O . ALA B 1 36 ? 1.966 37.188 20.312 1 67.56 36 ALA B O 1
ATOM 2711 N N . ALA B 1 37 ? 3.58 38.375 19.812 1 73.06 37 ALA B N 1
ATOM 2712 C CA . ALA B 1 37 ? 2.602 39.469 19.859 1 73.06 37 ALA B CA 1
ATOM 2713 C C . ALA B 1 37 ? 2.5 40.156 18.516 1 73.06 37 ALA B C 1
ATOM 2715 O O . ALA B 1 37 ? 1.51 40.844 18.234 1 73.06 37 ALA B O 1
ATOM 2716 N N . SER B 1 38 ? 3.211 39.844 17.656 1 82.75 38 SER B N 1
ATOM 2717 C CA . SER B 1 38 ? 3.215 40.656 16.438 1 82.75 38 SER B CA 1
ATOM 2718 C C . SER B 1 38 ? 2.258 40.094 15.398 1 82.75 38 SER B C 1
ATOM 2720 O O . SER B 1 38 ? 2.045 38.875 15.344 1 82.75 38 SER B O 1
ATOM 2722 N N . PRO B 1 39 ? 1.605 41.031 14.672 1 89.94 39 PRO B N 1
ATOM 2723 C CA . PRO B 1 39 ? 0.817 40.562 13.531 1 89.94 39 PRO B CA 1
ATOM 2724 C C . PRO B 1 39 ? 1.646 39.719 12.539 1 89.94 39 PRO B C 1
ATOM 2726 O O . PRO B 1 39 ? 2.84 40 12.367 1 89.94 39 PRO B O 1
ATOM 2729 N N . LEU B 1 40 ? 1.031 38.75 11.969 1 92.88 40 LEU B N 1
ATOM 2730 C CA . LEU B 1 40 ? 1.71 37.844 11.039 1 92.88 40 LEU B CA 1
ATOM 2731 C C . LEU B 1 40 ? 1.014 37.844 9.68 1 92.88 40 LEU B C 1
ATOM 2733 O O . LEU B 1 40 ? 0.934 36.812 9.023 1 92.88 40 LEU B O 1
ATOM 2737 N N . ASN B 1 41 ? 0.491 39 9.328 1 90.06 41 ASN B N 1
ATOM 2738 C CA . ASN B 1 41 ? -0.303 39.094 8.109 1 90.06 41 ASN B CA 1
ATOM 2739 C C . ASN B 1 41 ? 0.468 38.562 6.898 1 90.06 41 ASN B C 1
ATOM 2741 O O . ASN B 1 41 ? 1.528 39.094 6.559 1 90.06 41 ASN B O 1
ATOM 2745 N N . GLY B 1 42 ? -0.113 37.469 6.34 1 88.62 42 GLY B N 1
ATOM 2746 C CA . GLY B 1 42 ? 0.417 36.969 5.09 1 88.62 42 GLY B CA 1
ATOM 2747 C C . GLY B 1 42 ? 1.581 36 5.285 1 88.62 42 GLY B C 1
ATOM 2748 O O . GLY B 1 42 ? 2.068 35.406 4.324 1 88.62 42 GLY B O 1
ATOM 2749 N N . ALA B 1 43 ? 2.061 35.844 6.473 1 94 43 ALA B N 1
ATOM 2750 C CA . ALA B 1 43 ? 3.178 34.938 6.754 1 94 43 ALA B CA 1
ATOM 2751 C C . ALA B 1 43 ? 2.707 33.5 6.848 1 94 43 ALA B C 1
ATOM 2753 O O . ALA B 1 43 ? 1.549 33.25 7.176 1 94 43 ALA B O 1
ATOM 2754 N N . VAL B 1 44 ? 3.566 32.625 6.438 1 96.44 44 VAL B N 1
ATOM 2755 C CA . VAL B 1 44 ? 3.369 31.219 6.746 1 96.44 44 VAL B CA 1
ATOM 2756 C C . VAL B 1 44 ? 3.982 30.906 8.109 1 96.44 44 VAL B C 1
ATOM 2758 O O . VAL B 1 44 ? 5.098 31.328 8.406 1 96.44 44 VAL B O 1
ATOM 2761 N N . ALA B 1 45 ? 3.236 30.266 8.945 1 97.25 45 ALA B N 1
ATOM 2762 C CA . ALA B 1 45 ? 3.727 29.906 10.281 1 97.25 45 ALA B CA 1
ATOM 2763 C C . ALA B 1 45 ? 3.795 28.406 10.461 1 97.25 45 ALA B C 1
ATOM 2765 O O . ALA B 1 45 ? 2.797 27.703 10.273 1 97.25 45 ALA B O 1
ATOM 2766 N N . LEU B 1 46 ? 4.949 27.906 10.836 1 97.94 46 LEU B N 1
ATOM 2767 C CA . LEU B 1 46 ? 5.137 26.484 11.148 1 97.94 46 LEU B CA 1
ATOM 2768 C C . LEU B 1 46 ? 4.902 26.219 12.625 1 97.94 46 LEU B C 1
ATOM 2770 O O . LEU B 1 46 ? 5.32 27.016 13.477 1 97.94 46 LEU B O 1
ATOM 2774 N N . ALA B 1 47 ? 4.164 25.203 12.953 1 97.88 47 ALA B N 1
ATOM 2775 C CA . ALA B 1 47 ? 3.959 24.766 14.328 1 97.88 47 ALA B CA 1
ATOM 2776 C C . ALA B 1 47 ? 4.062 23.234 14.438 1 97.88 47 ALA B C 1
ATOM 2778 O O . ALA B 1 47 ? 3.385 22.516 13.711 1 97.88 47 ALA B O 1
ATOM 2779 N N . GLY B 1 48 ? 4.875 22.766 15.359 1 98 48 GLY B N 1
ATOM 2780 C CA . GLY B 1 48 ? 5.105 21.328 15.469 1 98 48 GLY B CA 1
ATOM 2781 C C . GLY B 1 48 ? 4.266 20.672 16.547 1 98 48 GLY B C 1
ATOM 2782 O O . GLY B 1 48 ? 3.984 21.281 17.578 1 98 48 GLY B O 1
ATOM 2783 N N . PHE B 1 49 ? 3.842 19.453 16.297 1 98 49 PHE B N 1
ATOM 2784 C CA . PHE B 1 49 ? 3.207 18.578 17.281 1 98 49 PHE B CA 1
ATOM 2785 C C . PHE B 1 49 ? 4.078 17.359 17.562 1 98 49 PHE B C 1
ATOM 2787 O O . PHE B 1 49 ? 3.938 16.328 16.891 1 98 49 PHE B O 1
ATOM 2794 N N . ALA B 1 50 ? 4.867 17.469 18.547 1 97.31 50 ALA B N 1
ATOM 2795 C CA . ALA B 1 50 ? 5.781 16.391 18.938 1 97.31 50 ALA B CA 1
ATOM 2796 C C . ALA B 1 50 ? 5.105 15.414 19.891 1 97.31 50 ALA B C 1
ATOM 2798 O O . ALA B 1 50 ? 5.199 15.555 21.109 1 97.31 50 ALA B O 1
ATOM 2799 N N . CYS B 1 51 ? 4.473 14.359 19.297 1 96.19 51 CYS B N 1
ATOM 2800 C CA . CYS B 1 51 ? 3.607 13.5 20.094 1 96.19 51 CYS B CA 1
ATOM 2801 C C . CYS B 1 51 ? 3.57 12.086 19.531 1 96.19 51 CYS B C 1
ATOM 2803 O O . CYS B 1 51 ? 3.502 11.898 18.312 1 96.19 51 CYS B O 1
ATOM 2805 N N . ASP B 1 52 ? 3.631 11.094 20.453 1 95.81 52 ASP B N 1
ATOM 2806 C CA . ASP B 1 52 ? 3.496 9.688 20.078 1 95.81 52 ASP B CA 1
ATOM 2807 C C . ASP B 1 52 ? 2.219 9.086 20.672 1 95.81 52 ASP B C 1
ATOM 2809 O O . ASP B 1 52 ? 1.844 7.965 20.328 1 95.81 52 ASP B O 1
ATOM 2813 N N . ALA B 1 53 ? 1.576 9.805 21.5 1 96.5 53 ALA B N 1
ATOM 2814 C CA . ALA B 1 53 ? 0.533 9.227 22.344 1 96.5 53 ALA B CA 1
ATOM 2815 C C . ALA B 1 53 ? -0.581 8.617 21.5 1 96.5 53 ALA B C 1
ATOM 2817 O O . ALA B 1 53 ? -1.063 7.52 21.781 1 96.5 53 ALA B O 1
ATOM 2818 N N . GLY B 1 54 ? -1.033 9.344 20.484 1 97.19 54 GLY B N 1
ATOM 2819 C CA . GLY B 1 54 ? -2.098 8.828 19.641 1 97.19 54 GLY B CA 1
ATOM 2820 C C . GLY B 1 54 ? -1.706 7.57 18.891 1 97.19 54 GLY B C 1
ATOM 2821 O O . GLY B 1 54 ? -2.52 6.66 18.734 1 97.19 54 GLY B O 1
ATOM 2822 N N . ILE B 1 55 ? -0.478 7.496 18.406 1 97.12 55 ILE B N 1
ATOM 2823 C CA . ILE B 1 55 ? 0.019 6.328 17.703 1 97.12 55 ILE B CA 1
ATOM 2824 C C . ILE B 1 55 ? 0.099 5.137 18.656 1 97.12 55 ILE B C 1
ATOM 2826 O O . ILE B 1 55 ? -0.309 4.027 18.312 1 97.12 55 ILE B O 1
ATOM 2830 N N . ALA B 1 56 ? 0.624 5.41 19.828 1 96.5 56 ALA B N 1
ATOM 2831 C CA . ALA B 1 56 ? 0.705 4.355 20.844 1 96.5 56 ALA B CA 1
ATOM 2832 C C . ALA B 1 56 ? -0.679 3.801 21.172 1 96.5 56 ALA B C 1
ATOM 2834 O O . ALA B 1 56 ? -0.872 2.582 21.203 1 96.5 56 ALA B O 1
ATOM 2835 N N . ARG B 1 57 ? -1.637 4.695 21.359 1 96.06 57 ARG B N 1
ATOM 2836 C CA . ARG B 1 57 ? -3.004 4.289 21.672 1 96.06 57 ARG B CA 1
ATOM 2837 C C . ARG B 1 57 ? -3.605 3.467 20.531 1 96.06 57 ARG B C 1
ATOM 2839 O O . ARG B 1 57 ? -4.441 2.594 20.766 1 96.06 57 ARG B O 1
ATOM 2846 N N . ASN B 1 58 ? -3.16 3.76 19.328 1 95 58 ASN B N 1
ATOM 2847 C CA . ASN B 1 58 ? -3.684 3.09 18.141 1 95 58 ASN B CA 1
ATOM 2848 C C . ASN B 1 58 ? -2.857 1.858 17.781 1 95 58 ASN B C 1
ATOM 2850 O O . ASN B 1 58 ? -2.92 1.371 16.656 1 95 58 ASN B O 1
ATOM 2854 N N . HIS B 1 59 ? -1.96 1.427 18.688 1 93.06 59 HIS B N 1
ATOM 2855 C CA . HIS B 1 59 ? -1.145 0.222 18.578 1 93.06 59 HIS B CA 1
ATOM 2856 C C . HIS B 1 59 ? -0.185 0.316 17.406 1 93.06 59 HIS B C 1
ATOM 2858 O O . HIS B 1 59 ? 0.095 -0.687 16.734 1 93.06 59 HIS B O 1
ATOM 2864 N N . GLY B 1 60 ? 0.152 1.529 17.078 1 95.56 60 GLY B N 1
ATOM 2865 C CA . GLY B 1 60 ? 1.14 1.728 16.031 1 95.56 60 GLY B CA 1
ATOM 2866 C C . GLY B 1 60 ? 2.564 1.764 16.547 1 95.56 60 GLY B C 1
ATOM 2867 O O . GLY B 1 60 ? 2.801 1.556 17.75 1 95.56 60 GLY B O 1
ATOM 2868 N N . ARG B 1 61 ? 3.537 1.938 15.656 1 95.5 61 ARG B N 1
ATOM 2869 C CA . ARG B 1 61 ? 4.953 2.061 15.984 1 95.5 61 ARG B CA 1
ATOM 2870 C C . ARG B 1 61 ? 5.316 3.504 16.312 1 95.5 61 ARG B C 1
ATOM 2872 O O . ARG B 1 61 ? 5.262 4.379 15.453 1 95.5 61 ARG B O 1
ATOM 2879 N N . VAL B 1 62 ? 5.793 3.76 17.531 1 96.12 62 VAL B N 1
ATOM 2880 C CA . VAL B 1 62 ? 6.043 5.105 18.031 1 96.12 62 VAL B CA 1
ATOM 2881 C C . VAL B 1 62 ? 7.344 5.645 17.453 1 96.12 62 VAL B C 1
ATOM 2883 O O . VAL B 1 62 ? 8.18 4.875 16.969 1 96.12 62 VAL B O 1
ATOM 2886 N N . GLY B 1 63 ? 7.535 6.973 17.438 1 97.12 63 GLY B N 1
ATOM 2887 C CA . GLY B 1 63 ? 8.711 7.668 16.938 1 97.12 63 GLY B CA 1
ATOM 2888 C C . GLY B 1 63 ? 8.375 8.969 16.234 1 97.12 63 GLY B C 1
ATOM 2889 O O . GLY B 1 63 ? 9.266 9.773 15.953 1 97.12 63 GLY B O 1
ATOM 2890 N N . ALA B 1 64 ? 7.09 9.188 16.031 1 96.81 64 ALA B N 1
ATOM 2891 C CA . ALA B 1 64 ? 6.633 10.359 15.297 1 96.81 64 ALA B CA 1
ATOM 2892 C C . ALA B 1 64 ? 6.855 11.633 16.094 1 96.81 64 ALA B C 1
ATOM 2894 O O . ALA B 1 64 ? 6.797 12.742 15.547 1 96.81 64 ALA B O 1
ATOM 2895 N N . GLN B 1 65 ? 7.098 11.5 17.391 1 96.75 65 GLN B N 1
ATOM 2896 C CA . GLN B 1 65 ? 7.398 12.664 18.219 1 96.75 65 GLN B CA 1
ATOM 2897 C C . GLN B 1 65 ? 8.586 13.438 17.672 1 96.75 65 GLN B C 1
ATOM 2899 O O . GLN B 1 65 ? 8.656 14.664 17.797 1 96.75 65 GLN B O 1
ATOM 2904 N N . ALA B 1 66 ? 9.477 12.773 17.016 1 96.81 66 ALA B N 1
ATOM 2905 C CA . ALA B 1 66 ? 10.672 13.398 16.453 1 96.81 66 ALA B CA 1
ATOM 2906 C C . ALA B 1 66 ? 10.406 13.961 15.055 1 96.81 66 ALA B C 1
ATOM 2908 O O . ALA B 1 66 ? 11.281 14.57 14.445 1 96.81 66 ALA B O 1
ATOM 2909 N N . GLY B 1 67 ? 9.219 13.805 14.539 1 97.69 67 GLY B N 1
ATOM 2910 C CA . GLY B 1 67 ? 8.844 14.18 13.18 1 97.69 67 GLY B CA 1
ATOM 2911 C C . GLY B 1 67 ? 9.039 15.656 12.891 1 97.69 67 GLY B C 1
ATOM 2912 O O . GLY B 1 67 ? 9.695 16.016 11.922 1 97.69 67 GLY B O 1
ATOM 2913 N N . PRO B 1 68 ? 8.539 16.547 13.773 1 98 68 PRO B N 1
ATOM 2914 C CA . PRO B 1 68 ? 8.648 17.984 13.508 1 98 68 PRO B CA 1
ATOM 2915 C C . PRO B 1 68 ? 10.094 18.438 13.312 1 98 68 PRO B C 1
ATOM 2917 O O . PRO B 1 68 ? 10.398 19.141 12.352 1 98 68 PRO B O 1
ATOM 2920 N N . ALA B 1 69 ? 10.953 17.969 14.125 1 97.12 69 ALA B N 1
ATOM 2921 C CA . ALA B 1 69 ? 12.352 18.359 14.016 1 97.12 69 ALA B CA 1
ATOM 2922 C C . ALA B 1 69 ? 12.969 17.828 12.727 1 97.12 69 ALA B C 1
ATOM 2924 O O . ALA B 1 69 ? 13.742 18.531 12.062 1 97.12 69 ALA B O 1
ATOM 2925 N N . ALA B 1 70 ? 12.648 16.625 12.406 1 97.81 70 ALA B N 1
ATOM 2926 C CA . ALA B 1 70 ? 13.188 16.016 11.195 1 97.81 70 ALA B CA 1
ATOM 2927 C C . ALA B 1 70 ? 12.719 16.766 9.953 1 97.81 70 ALA B C 1
ATOM 2929 O O . ALA B 1 70 ? 13.5 16.984 9.016 1 97.81 70 ALA B O 1
ATOM 2930 N N . ILE B 1 71 ? 11.492 17.172 9.906 1 98.38 71 ILE B N 1
ATOM 2931 C CA . ILE B 1 71 ? 10.969 17.938 8.773 1 98.38 71 ILE B CA 1
ATOM 2932 C C . ILE B 1 71 ? 11.688 19.281 8.672 1 98.38 71 ILE B C 1
ATOM 2934 O O . ILE B 1 71 ? 12.117 19.672 7.586 1 98.38 71 ILE B O 1
ATOM 2938 N N . ARG B 1 72 ? 11.852 19.969 9.781 1 97.94 72 ARG B N 1
ATOM 2939 C CA . ARG B 1 72 ? 12.531 21.266 9.797 1 97.94 72 ARG B CA 1
ATOM 2940 C C . ARG B 1 72 ? 13.953 21.141 9.258 1 97.94 72 ARG B C 1
ATOM 2942 O O . ARG B 1 72 ? 14.414 21.984 8.492 1 97.94 72 ARG B O 1
ATOM 2949 N N . ARG B 1 73 ? 14.625 20.078 9.672 1 97 73 ARG B N 1
ATOM 2950 C CA . ARG B 1 73 ? 16 19.875 9.234 1 97 73 ARG B CA 1
ATOM 2951 C C . ARG B 1 73 ? 16.078 19.75 7.715 1 97 73 ARG B C 1
ATOM 2953 O O . ARG B 1 73 ? 17.016 20.25 7.094 1 97 73 ARG B O 1
ATOM 2960 N N . MET B 1 74 ? 15.109 19.016 7.164 1 97.19 74 MET B N 1
ATOM 2961 C CA . MET B 1 74 ? 15.102 18.875 5.711 1 97.19 74 MET B CA 1
ATOM 2962 C C . MET B 1 74 ? 14.664 20.156 5.031 1 97.19 74 MET B C 1
ATOM 2964 O O . MET B 1 74 ? 15.133 20.484 3.939 1 97.19 74 MET B O 1
ATOM 2968 N N . LEU B 1 75 ? 13.766 20.922 5.656 1 97.38 75 LEU B N 1
ATOM 2969 C CA . LEU B 1 75 ? 13.344 22.203 5.129 1 97.38 75 LEU B CA 1
ATOM 2970 C C . LEU B 1 75 ? 14.5 23.203 5.129 1 97.38 75 LEU B C 1
ATOM 2972 O O . LEU B 1 75 ? 14.633 24.016 4.211 1 97.38 75 LEU B O 1
ATOM 2976 N N . ALA B 1 76 ? 15.336 23.156 6.078 1 96.81 76 ALA B N 1
ATOM 2977 C CA . ALA B 1 76 ? 16.391 24.141 6.359 1 96.81 76 ALA B CA 1
ATOM 2978 C C . ALA B 1 76 ? 17.25 24.375 5.129 1 96.81 76 ALA B C 1
ATOM 2980 O O . ALA B 1 76 ? 17.656 25.516 4.859 1 96.81 76 ALA B O 1
ATOM 2981 N N . ASN B 1 77 ? 17.5 23.391 4.344 1 94.06 77 ASN B N 1
ATOM 2982 C CA . ASN B 1 77 ? 18.453 23.516 3.25 1 94.06 77 ASN B CA 1
ATOM 2983 C C . ASN B 1 77 ? 17.75 23.656 1.903 1 94.06 77 ASN B C 1
ATOM 2985 O O . ASN B 1 77 ? 18.406 23.688 0.858 1 94.06 77 ASN B O 1
ATOM 2989 N N . LEU B 1 78 ? 16.438 23.703 1.914 1 95.12 78 LEU B N 1
ATOM 2990 C CA . LEU B 1 78 ? 15.719 24 0.67 1 95.12 78 LEU B CA 1
ATOM 2991 C C . LEU B 1 78 ? 15.945 25.438 0.233 1 95.12 78 LEU B C 1
ATOM 2993 O O . LEU B 1 78 ? 16.188 26.312 1.066 1 95.12 78 LEU B O 1
ATOM 2997 N N . PRO B 1 79 ? 15.914 25.719 -1.113 1 92.75 79 PRO B N 1
ATOM 2998 C CA . PRO B 1 79 ? 15.984 27.109 -1.568 1 92.75 79 PRO B CA 1
ATOM 2999 C C . PRO B 1 79 ? 14.805 27.938 -1.085 1 92.75 79 PRO B C 1
ATOM 3001 O O . PRO B 1 79 ? 13.664 27.469 -1.096 1 92.75 79 PRO B O 1
ATOM 3004 N N . ALA B 1 80 ? 15.156 29.078 -0.618 1 91 80 ALA B N 1
ATOM 3005 C CA . ALA B 1 80 ? 14.117 30.016 -0.229 1 91 80 ALA B CA 1
ATOM 3006 C C . ALA B 1 80 ? 13.602 30.797 -1.437 1 91 80 ALA B C 1
ATOM 3008 O O . ALA B 1 80 ? 14.367 31.094 -2.359 1 91 80 ALA B O 1
ATOM 3009 N N . ARG B 1 81 ? 12.336 30.969 -1.468 1 87.12 81 ARG B N 1
ATOM 3010 C CA . ARG B 1 81 ? 11.75 31.844 -2.484 1 87.12 81 ARG B CA 1
ATOM 3011 C C . ARG B 1 81 ? 11.383 33.188 -1.899 1 87.12 81 ARG B C 1
ATOM 3013 O O . ARG B 1 81 ? 10.945 33.281 -0.751 1 87.12 81 ARG B O 1
ATOM 3020 N N . PRO B 1 82 ? 11.609 34.25 -2.66 1 78.12 82 PRO B N 1
ATOM 3021 C CA . PRO B 1 82 ? 11.328 35.594 -2.154 1 78.12 82 PRO B CA 1
ATOM 3022 C C . PRO B 1 82 ? 9.836 35.875 -1.978 1 78.12 82 PRO B C 1
ATOM 3024 O O . PRO B 1 82 ? 9.008 35.188 -2.596 1 78.12 82 PRO B O 1
ATOM 3027 N N . GLY B 1 83 ? 9.578 36.75 -1.044 1 75.25 83 GLY B N 1
ATOM 3028 C CA . GLY B 1 83 ? 8.25 37.344 -0.991 1 75.25 83 GLY B CA 1
ATOM 3029 C C . GLY B 1 83 ? 7.422 36.844 0.182 1 75.25 83 GLY B C 1
ATOM 3030 O O . GLY B 1 83 ? 6.469 37.5 0.601 1 75.25 83 GLY B O 1
ATOM 3031 N N . ARG B 1 84 ? 7.684 35.688 0.603 1 81.44 84 ARG B N 1
ATOM 3032 C CA . ARG B 1 84 ? 6.797 35.25 1.677 1 81.44 84 ARG B CA 1
ATOM 3033 C C . ARG B 1 84 ? 7.574 35.031 2.967 1 81.44 84 ARG B C 1
ATOM 3035 O O . ARG B 1 84 ? 8.586 34.312 2.967 1 81.44 84 ARG B O 1
ATOM 3042 N N . ALA B 1 85 ? 7.051 35.719 4.035 1 91.69 85 ALA B N 1
ATOM 3043 C CA . ALA B 1 85 ? 7.641 35.531 5.355 1 91.69 85 ALA B CA 1
ATOM 3044 C C . ALA B 1 85 ? 7.258 34.156 5.926 1 91.69 85 ALA B C 1
ATOM 3046 O O . ALA B 1 85 ? 6.117 33.719 5.777 1 91.69 85 ALA B O 1
ATOM 3047 N N . ILE B 1 86 ? 8.227 33.5 6.48 1 95.06 86 ILE B N 1
ATOM 3048 C CA . ILE B 1 86 ? 7.996 32.219 7.16 1 95.06 86 ILE B CA 1
ATOM 3049 C C . ILE B 1 86 ? 8.445 32.312 8.617 1 95.06 86 ILE B C 1
ATOM 3051 O O . ILE B 1 86 ? 9.57 32.75 8.891 1 95.06 86 ILE B O 1
ATOM 3055 N N . VAL B 1 87 ? 7.555 32.031 9.508 1 95.56 87 VAL B N 1
ATOM 3056 C CA . VAL B 1 87 ? 7.895 32.031 10.922 1 95.56 87 VAL B CA 1
ATOM 3057 C C . VAL B 1 87 ? 7.711 30.641 11.516 1 95.56 87 VAL B C 1
ATOM 3059 O O . VAL B 1 87 ? 6.91 29.844 11.016 1 95.56 87 VAL B O 1
ATOM 3062 N N . ASP B 1 88 ? 8.523 30.297 12.469 1 96.94 88 ASP B N 1
ATOM 3063 C CA . ASP B 1 88 ? 8.445 29.047 13.203 1 96.94 88 ASP B CA 1
ATOM 3064 C C . ASP B 1 88 ? 7.938 29.281 14.625 1 96.94 88 ASP B C 1
ATOM 3066 O O . ASP B 1 88 ? 8.609 29.922 15.43 1 96.94 88 ASP B O 1
ATOM 3070 N N . ALA B 1 89 ? 6.797 28.719 14.891 1 95.81 89 ALA B N 1
ATOM 3071 C CA . ALA B 1 89 ? 6.117 28.953 16.156 1 95.81 89 ALA B CA 1
ATOM 3072 C C . ALA B 1 89 ? 6.469 27.875 17.188 1 95.81 89 ALA B C 1
ATOM 3074 O O . ALA B 1 89 ? 5.832 27.781 18.234 1 95.81 89 ALA B O 1
ATOM 3075 N N . GLY B 1 90 ? 7.414 27.031 16.875 1 95.88 90 GLY B N 1
ATOM 3076 C CA . GLY B 1 90 ? 7.902 26.062 17.844 1 95.88 90 GLY B CA 1
ATOM 3077 C C . GLY B 1 90 ? 7.062 24.797 17.875 1 95.88 90 GLY B C 1
ATOM 3078 O O . GLY B 1 90 ? 6.418 24.438 16.891 1 95.88 90 GLY B O 1
ATOM 3079 N N . ASP B 1 91 ? 7.25 24.047 19.031 1 96.56 91 ASP B N 1
ATOM 3080 C CA . ASP B 1 91 ? 6.605 22.734 19.141 1 96.56 91 ASP B CA 1
ATOM 3081 C C . ASP B 1 91 ? 5.715 22.672 20.391 1 96.56 91 ASP B C 1
ATOM 3083 O O . ASP B 1 91 ? 6.07 23.203 21.438 1 96.56 91 ASP B O 1
ATOM 3087 N N . VAL B 1 92 ? 4.547 22.062 20.188 1 97.12 92 VAL B N 1
ATOM 3088 C CA . VAL B 1 92 ? 3.832 21.516 21.328 1 97.12 92 VAL B CA 1
ATOM 3089 C C . VAL B 1 92 ? 4.27 20.062 21.562 1 97.12 92 VAL B C 1
ATOM 3091 O O . VAL B 1 92 ? 4.16 19.219 20.672 1 97.12 92 VAL B O 1
ATOM 3094 N N . THR B 1 93 ? 4.742 19.781 22.75 1 96 93 THR B N 1
ATOM 3095 C CA . THR B 1 93 ? 5.238 18.453 23.062 1 96 93 THR B CA 1
ATOM 3096 C C . THR B 1 93 ? 4.301 17.75 24.031 1 96 93 THR B C 1
ATOM 3098 O O . THR B 1 93 ? 3.861 18.328 25.031 1 96 93 THR B O 1
ATOM 3101 N N . CYS B 1 94 ? 3.984 16.547 23.656 1 93.81 94 CYS B N 1
ATOM 3102 C CA . CYS B 1 94 ? 3.18 15.688 24.516 1 93.81 94 CYS B CA 1
ATOM 3103 C C . CYS B 1 94 ? 4.062 14.75 25.328 1 93.81 94 CYS B C 1
ATOM 3105 O O . CYS B 1 94 ? 4.766 13.906 24.766 1 93.81 94 CYS B O 1
ATOM 3107 N N . ARG B 1 95 ? 4.059 14.914 26.562 1 86.06 95 ARG B N 1
ATOM 3108 C CA . ARG B 1 95 ? 4.797 14.008 27.438 1 86.06 95 ARG B CA 1
ATOM 3109 C C . ARG B 1 95 ? 3.895 12.883 27.938 1 86.06 95 ARG B C 1
ATOM 3111 O O . ARG B 1 95 ? 2.84 13.141 28.531 1 86.06 95 ARG B O 1
ATOM 3118 N N . GLY B 1 96 ? 4.355 11.68 27.703 1 90.44 96 GLY B N 1
ATOM 3119 C CA . GLY B 1 96 ? 3.547 10.531 28.094 1 90.44 96 GLY B CA 1
ATOM 3120 C C . GLY B 1 96 ? 2.24 10.438 27.312 1 90.44 96 GLY B C 1
ATOM 3121 O O . GLY B 1 96 ? 2.23 10.5 26.094 1 90.44 96 GLY B O 1
ATOM 3122 N N . ASP B 1 97 ? 1.106 10.328 28.062 1 94.38 97 ASP B N 1
ATOM 3123 C CA . ASP B 1 97 ? -0.181 10.047 27.438 1 94.38 97 ASP B CA 1
ATOM 3124 C C . ASP B 1 97 ? -1.142 11.227 27.594 1 94.38 97 ASP B C 1
ATOM 3126 O O . ASP B 1 97 ? -2.357 11.031 27.656 1 94.38 97 ASP B O 1
ATOM 3130 N N . ALA B 1 98 ? -0.592 12.438 27.734 1 95.19 98 ALA B N 1
ATOM 3131 C CA . ALA B 1 98 ? -1.434 13.617 27.906 1 95.19 98 ALA B CA 1
ATOM 3132 C C . ALA B 1 98 ? -1.892 14.156 26.547 1 95.19 98 ALA B C 1
ATOM 3134 O O . ALA B 1 98 ? -1.757 15.352 26.281 1 95.19 98 ALA B O 1
ATOM 3135 N N . LEU B 1 99 ? -2.504 13.336 25.766 1 96.38 99 LEU B N 1
ATOM 3136 C CA . LEU B 1 99 ? -2.836 13.633 24.375 1 96.38 99 LEU B CA 1
ATOM 3137 C C . LEU B 1 99 ? -3.85 14.766 24.297 1 96.38 99 LEU B C 1
ATOM 3139 O O . LEU B 1 99 ? -3.654 15.727 23.531 1 96.38 99 LEU B O 1
ATOM 3143 N N . GLU B 1 100 ? -4.922 14.68 25.125 1 96.38 100 GLU B N 1
ATOM 3144 C CA . GLU B 1 100 ? -5.988 15.664 25.047 1 96.38 100 GLU B CA 1
ATOM 3145 C C . GLU B 1 100 ? -5.473 17.062 25.375 1 96.38 100 GLU B C 1
ATOM 3147 O O . GLU B 1 100 ? -5.801 18.031 24.672 1 96.38 100 GLU B O 1
ATOM 3152 N N . ALA B 1 101 ? -4.66 17.172 26.312 1 96.19 101 ALA B N 1
ATOM 3153 C CA . ALA B 1 101 ? -4.082 18.469 26.703 1 96.19 101 ALA B CA 1
ATOM 3154 C C . ALA B 1 101 ? -3.15 18.984 25.609 1 96.19 101 ALA B C 1
ATOM 3156 O O . ALA B 1 101 ? -3.137 20.188 25.328 1 96.19 101 ALA B O 1
ATOM 3157 N N . ALA B 1 102 ? -2.344 18.125 25.094 1 96.56 102 ALA B N 1
ATOM 3158 C CA . ALA B 1 102 ? -1.43 18.516 24.016 1 96.56 102 ALA B CA 1
ATOM 3159 C C . ALA B 1 102 ? -2.197 19 22.797 1 96.56 102 ALA B C 1
ATOM 3161 O O . ALA B 1 102 ? -1.814 20 22.156 1 96.56 102 ALA B O 1
ATOM 3162 N N . GLN B 1 103 ? -3.264 18.266 22.453 1 97.31 103 GLN B N 1
ATOM 3163 C CA . GLN B 1 103 ? -4.098 18.672 21.328 1 97.31 103 GLN B CA 1
ATOM 3164 C C . GLN B 1 103 ? -4.738 20.031 21.562 1 97.31 103 GLN B C 1
ATOM 3166 O O . GLN B 1 103 ? -4.793 20.859 20.656 1 97.31 103 GLN B O 1
ATOM 3171 N N . ASP B 1 104 ? -5.176 20.234 22.766 1 97.19 104 ASP B N 1
ATOM 3172 C CA . ASP B 1 104 ? -5.762 21.516 23.109 1 97.19 104 ASP B CA 1
ATOM 3173 C C . ASP B 1 104 ? -4.734 22.641 22.984 1 97.19 104 ASP B C 1
ATOM 3175 O O . ASP B 1 104 ? -5.043 23.719 22.484 1 97.19 104 ASP B O 1
ATOM 3179 N N . ALA B 1 105 ? -3.572 22.359 23.422 1 97.06 105 ALA B N 1
ATOM 3180 C CA . ALA B 1 105 ? -2.496 23.344 23.328 1 97.06 105 ALA B CA 1
ATOM 3181 C C . ALA B 1 105 ? -2.18 23.688 21.875 1 97.06 105 ALA B C 1
ATOM 3183 O O . ALA B 1 105 ? -2.047 24.859 21.531 1 97.06 105 ALA B O 1
ATOM 3184 N N . LEU B 1 106 ? -2.021 22.688 21.047 1 97.62 106 LEU B N 1
ATOM 3185 C CA . LEU B 1 106 ? -1.752 22.953 19.641 1 97.62 106 LEU B CA 1
ATOM 3186 C C . LEU B 1 106 ? -2.902 23.719 19 1 97.62 106 LEU B C 1
ATOM 3188 O O . LEU B 1 106 ? -2.676 24.625 18.188 1 97.62 106 LEU B O 1
ATOM 3192 N N . SER B 1 107 ? -4.113 23.312 19.328 1 98.19 107 SER B N 1
ATOM 3193 C CA . SER B 1 107 ? -5.285 24.031 18.828 1 98.19 107 SER B CA 1
ATOM 3194 C C . SER B 1 107 ? -5.203 25.516 19.156 1 98.19 107 SER B C 1
ATOM 3196 O O . SER B 1 107 ? -5.516 26.359 18.312 1 98.19 107 SER B O 1
ATOM 3198 N N . GLY B 1 108 ? -4.809 25.781 20.375 1 97.19 108 GLY B N 1
ATOM 3199 C CA . GLY B 1 108 ? -4.637 27.172 20.781 1 97.19 108 GLY B CA 1
ATOM 3200 C C . GLY B 1 108 ? -3.578 27.906 19.984 1 97.19 108 GLY B C 1
ATOM 3201 O O . GLY B 1 108 ? -3.787 29.047 19.578 1 97.19 108 GLY B O 1
ATOM 3202 N N . VAL B 1 109 ? -2.488 27.266 19.75 1 96.31 109 VAL B N 1
ATOM 3203 C CA . VAL B 1 109 ? -1.401 27.859 18.984 1 96.31 109 VAL B CA 1
ATOM 3204 C C . VAL B 1 109 ? -1.886 28.188 17.578 1 96.31 109 VAL B C 1
ATOM 3206 O O . VAL B 1 109 ? -1.694 29.297 17.078 1 96.31 109 VAL B O 1
ATOM 3209 N N . LEU B 1 110 ? -2.561 27.234 16.938 1 97.81 110 LEU B N 1
ATOM 3210 C CA . LEU B 1 110 ? -3.025 27.406 15.555 1 97.81 110 LEU B CA 1
ATOM 3211 C C . LEU B 1 110 ? -4.102 28.484 15.477 1 97.81 110 LEU B C 1
ATOM 3213 O O . LEU B 1 110 ? -4.098 29.297 14.555 1 97.81 110 LEU B O 1
ATOM 3217 N N . HIS B 1 111 ? -5 28.469 16.469 1 97.75 111 HIS B N 1
ATOM 3218 C CA . HIS B 1 111 ? -6.004 29.531 16.562 1 97.75 111 HIS B CA 1
ATOM 3219 C C . HIS B 1 111 ? -5.355 30.906 16.625 1 97.75 111 HIS B C 1
ATOM 3221 O O . HIS B 1 111 ? -5.758 31.828 15.914 1 97.75 111 HIS B O 1
ATOM 3227 N N . GLY B 1 112 ? -4.398 31.031 17.516 1 95.94 112 GLY B N 1
ATOM 3228 C CA . GLY B 1 112 ? -3.693 32.281 17.656 1 95.94 112 GLY B CA 1
ATOM 3229 C C . GLY B 1 112 ? -2.994 32.75 16.391 1 95.94 112 GLY B C 1
ATOM 3230 O O . GLY B 1 112 ? -3.027 33.938 16.031 1 95.94 112 GLY B O 1
ATOM 3231 N N . LEU B 1 113 ? -2.336 31.844 15.703 1 96.38 113 LEU B N 1
ATOM 3232 C CA . LEU B 1 113 ? -1.647 32.156 14.453 1 96.38 113 LEU B CA 1
ATOM 3233 C C . LEU B 1 113 ? -2.635 32.656 13.398 1 96.38 113 LEU B C 1
ATOM 3235 O O . LEU B 1 113 ? -2.367 33.625 12.695 1 96.38 113 LEU B O 1
ATOM 3239 N N . LEU B 1 114 ? -3.783 31.938 13.273 1 97 114 LEU B N 1
ATOM 3240 C CA . LEU B 1 114 ? -4.82 32.344 12.336 1 97 114 LEU B CA 1
ATOM 3241 C C . LEU B 1 114 ? -5.332 33.75 12.656 1 97 114 LEU B C 1
ATOM 3243 O O . LEU B 1 114 ? -5.488 34.562 11.758 1 97 114 LEU B O 1
ATOM 3247 N N . ASP B 1 115 ? -5.516 34.031 13.914 1 95.62 115 ASP B N 1
ATOM 3248 C CA . ASP B 1 115 ? -6.031 35.312 14.344 1 95.62 115 ASP B CA 1
ATOM 3249 C C . ASP B 1 115 ? -5.035 36.438 14.039 1 95.62 115 ASP B C 1
ATOM 3251 O O . ASP B 1 115 ? -5.43 37.594 13.82 1 95.62 115 ASP B O 1
ATOM 3255 N N . ARG B 1 116 ? -3.859 36.094 14.047 1 95 116 ARG B N 1
ATOM 3256 C CA . ARG B 1 116 ? -2.812 37.094 13.781 1 95 116 ARG B CA 1
ATOM 3257 C C . ARG B 1 116 ? -2.588 37.25 12.281 1 95 116 ARG B C 1
ATOM 3259 O O . ARG B 1 116 ? -1.701 38 11.867 1 95 116 ARG B O 1
ATOM 3266 N N . GLY B 1 117 ? -3.303 36.469 11.469 1 94.5 117 GLY B N 1
ATOM 3267 C CA . GLY B 1 117 ? -3.287 36.656 10.031 1 94.5 117 GLY B CA 1
ATOM 3268 C C . GLY B 1 117 ? -2.352 35.719 9.312 1 94.5 117 GLY B C 1
ATOM 3269 O O . GLY B 1 117 ? -2.178 35.812 8.094 1 94.5 117 GLY B O 1
ATOM 3270 N N . ALA B 1 118 ? -1.78 34.75 10.008 1 96.06 118 ALA B N 1
ATOM 3271 C CA . ALA B 1 118 ? -0.836 33.812 9.414 1 96.06 118 ALA B CA 1
ATOM 3272 C C . ALA B 1 118 ? -1.568 32.656 8.703 1 96.06 118 ALA B C 1
ATOM 3274 O O . ALA B 1 118 ? -2.762 32.438 8.93 1 96.06 118 ALA B O 1
ATOM 3275 N N . PHE B 1 119 ? -0.886 32.031 7.777 1 96.81 119 PHE B N 1
ATOM 3276 C CA . PHE B 1 119 ? -1.246 30.719 7.27 1 96.81 119 PHE B CA 1
ATOM 3277 C C . PHE B 1 119 ? -0.481 29.625 8.008 1 96.81 119 PHE B C 1
ATOM 3279 O O . PHE B 1 119 ? 0.712 29.438 7.77 1 96.81 119 PHE B O 1
ATOM 3286 N N . PRO B 1 120 ? -1.125 28.891 8.82 1 98.19 120 PRO B N 1
ATOM 3287 C CA . PRO B 1 120 ? -0.398 27.891 9.602 1 98.19 120 PRO B CA 1
ATOM 3288 C C . PRO B 1 120 ? -0.215 26.578 8.859 1 98.19 120 PRO B C 1
ATOM 3290 O O . PRO B 1 120 ? -1.109 26.141 8.125 1 98.19 120 PRO B O 1
ATOM 3293 N N . ILE B 1 121 ? 0.907 25.953 9.016 1 98.75 121 ILE B N 1
ATOM 3294 C CA . ILE B 1 121 ? 1.212 24.578 8.625 1 98.75 121 ILE B CA 1
ATOM 3295 C C . ILE B 1 121 ? 1.723 23.797 9.836 1 98.75 121 ILE B C 1
ATOM 3297 O O . ILE B 1 121 ? 2.777 24.125 10.391 1 98.75 121 ILE B O 1
ATOM 3301 N N . ALA B 1 122 ? 0.977 22.844 10.234 1 98.75 122 ALA B N 1
ATOM 3302 C CA . ALA B 1 122 ? 1.396 22.016 11.367 1 98.75 122 ALA B CA 1
ATOM 3303 C C . ALA B 1 122 ? 2.287 20.875 10.906 1 98.75 122 ALA B C 1
ATOM 3305 O O . ALA B 1 122 ? 2.031 20.25 9.867 1 98.75 122 ALA B O 1
ATOM 3306 N N . LEU B 1 123 ? 3.348 20.625 11.633 1 98.25 123 LEU B N 1
ATOM 3307 C CA . LEU B 1 123 ? 4.305 19.562 11.352 1 98.25 123 LEU B CA 1
ATOM 3308 C C . LEU B 1 123 ? 4.168 18.438 12.367 1 98.25 123 LEU B C 1
ATOM 3310 O O . LEU B 1 123 ? 4.32 18.656 13.57 1 98.25 123 LEU B O 1
ATOM 3314 N N . GLY B 1 124 ? 3.791 17.391 11.875 1 90.12 124 GLY B N 1
ATO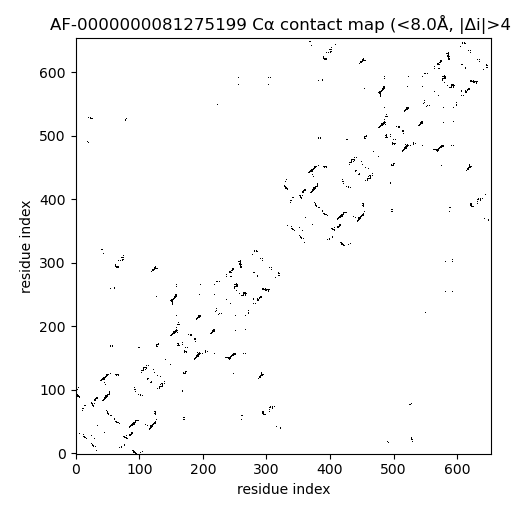M 3315 C CA . GLY B 1 124 ? 3.438 16.297 12.773 1 90.12 124 GLY B CA 1
ATOM 3316 C C . GLY B 1 124 ? 4.523 15.25 12.883 1 90.12 124 GLY B C 1
ATOM 3317 O O . GLY B 1 124 ? 5.426 15.188 12.047 1 90.12 124 GLY B O 1
ATOM 3318 N N . GLY B 1 125 ? 3.832 14.891 14.367 1 87.94 125 GLY B N 1
ATOM 3319 C CA . GLY B 1 125 ? 3.82 13.547 14.922 1 87.94 125 GLY B CA 1
ATOM 3320 C C . GLY B 1 125 ? 2.701 12.68 14.367 1 87.94 125 GLY B C 1
ATOM 3321 O O . GLY B 1 125 ? 2.459 12.672 13.156 1 87.94 125 GLY B O 1
ATOM 3322 N N . GLY B 1 126 ? 1.885 11.961 15.109 1 95.69 126 GLY B N 1
ATOM 3323 C CA . GLY B 1 126 ? 0.815 11.125 14.594 1 95.69 126 GLY B CA 1
ATOM 3324 C C . GLY B 1 126 ? -0.344 11.914 14.023 1 95.69 126 GLY B C 1
ATOM 3325 O O . GLY B 1 126 ? -0.368 13.141 14.117 1 95.69 126 GLY B O 1
ATOM 3326 N N . HIS B 1 127 ? -1.235 11.227 13.328 1 98.38 127 HIS B N 1
ATOM 3327 C CA . HIS B 1 127 ? -2.332 11.891 12.641 1 98.38 127 HIS B CA 1
ATOM 3328 C C . HIS B 1 127 ? -3.383 12.391 13.625 1 98.38 127 HIS B C 1
ATOM 3330 O O . HIS B 1 127 ? -4.309 13.109 13.242 1 98.38 127 HIS B O 1
ATOM 3336 N N . GLU B 1 128 ? -3.23 12.164 14.938 1 97.81 128 GLU B N 1
ATOM 3337 C CA . GLU B 1 128 ? -4.086 12.75 15.969 1 97.81 128 GLU B CA 1
ATOM 3338 C C . GLU B 1 128 ? -3.965 14.266 16 1 97.81 128 GLU B C 1
ATOM 3340 O O . GLU B 1 128 ? -4.797 14.953 16.594 1 97.81 128 GLU B O 1
ATOM 3345 N N . LEU B 1 129 ? -2.973 14.789 15.352 1 97.81 129 LEU B N 1
ATOM 3346 C CA . LEU B 1 129 ? -2.836 16.234 15.305 1 97.81 129 LEU B CA 1
ATOM 3347 C C . LEU B 1 129 ? -4 16.875 14.547 1 97.81 129 LEU B C 1
ATOM 3349 O O . LEU B 1 129 ? -4.277 18.062 14.703 1 97.81 129 LEU B O 1
ATOM 3353 N N . ALA B 1 130 ? -4.68 16.062 13.672 1 98.75 130 ALA B N 1
ATOM 3354 C CA . ALA B 1 130 ? -5.777 16.578 12.859 1 98.75 130 ALA B CA 1
ATOM 3355 C C . ALA B 1 130 ? -6.902 17.125 13.742 1 98.75 130 ALA B C 1
ATOM 3357 O O . ALA B 1 130 ? -7.551 18.109 13.398 1 98.75 130 ALA B O 1
ATOM 3358 N N . TRP B 1 131 ? -7.148 16.453 14.875 1 98.44 131 TRP B N 1
ATOM 3359 C CA . TRP B 1 131 ? -8.148 16.953 15.82 1 98.44 131 TRP B CA 1
ATOM 3360 C C . TRP B 1 131 ? -7.785 18.344 16.328 1 98.44 131 TRP B C 1
ATOM 3362 O O . TRP B 1 131 ? -8.641 19.219 16.406 1 98.44 131 TRP B O 1
ATOM 3372 N N . ALA B 1 132 ? -6.551 18.547 16.625 1 98.31 132 ALA B N 1
ATOM 3373 C CA . ALA B 1 132 ? -6.059 19.844 17.109 1 98.31 132 ALA B CA 1
ATOM 3374 C C . ALA B 1 132 ? -6.121 20.891 15.992 1 98.31 132 ALA B C 1
ATOM 3376 O O . ALA B 1 132 ? -6.527 22.031 16.234 1 98.31 132 ALA B O 1
ATOM 3377 N N . SER B 1 133 ? -5.664 20.484 14.758 1 98.75 133 SER B N 1
ATOM 3378 C CA . SER B 1 133 ? -5.668 21.375 13.609 1 98.75 133 SER B CA 1
ATOM 3379 C C . SER B 1 133 ? -7.07 21.891 13.32 1 98.75 133 SER B C 1
ATOM 3381 O O . SER B 1 133 ? -7.293 23.109 13.25 1 98.75 133 SER B O 1
ATOM 3383 N N . PHE B 1 134 ? -8.047 20.984 13.211 1 98.81 134 PHE B N 1
ATOM 3384 C CA . PHE B 1 134 ? -9.43 21.375 12.969 1 98.81 134 PHE B CA 1
ATOM 3385 C C . PHE B 1 134 ? -9.945 22.266 14.102 1 98.81 134 PHE B C 1
ATOM 3387 O O . PHE B 1 134 ? -10.641 23.25 13.852 1 98.81 134 PHE B O 1
ATOM 3394 N N . GLY B 1 135 ? -9.594 21.875 15.344 1 98.62 135 GLY B N 1
ATOM 3395 C CA . GLY B 1 135 ? -10.023 22.656 16.5 1 98.62 135 GLY B CA 1
ATOM 3396 C C . GLY B 1 135 ? -9.578 24.109 16.438 1 98.62 135 GLY B C 1
ATOM 3397 O O . GLY B 1 135 ? -10.359 25.016 16.75 1 98.62 135 GLY B O 1
ATOM 3398 N N . GLY B 1 136 ? -8.305 24.328 16.109 1 98.5 136 GLY B N 1
ATOM 3399 C CA . GLY B 1 136 ? -7.809 25.688 15.953 1 98.5 136 GLY B CA 1
ATOM 3400 C C . GLY B 1 136 ? -8.531 26.469 14.883 1 98.5 136 GLY B C 1
ATOM 3401 O O . GLY B 1 136 ? -8.891 27.641 15.086 1 98.5 136 GLY B O 1
ATOM 3402 N N . LEU B 1 137 ? -8.766 25.844 13.727 1 98.62 137 LEU B N 1
ATOM 3403 C CA . LEU B 1 137 ? -9.477 26.484 12.625 1 98.62 137 LEU B CA 1
ATOM 3404 C C . LEU B 1 137 ? -10.922 26.766 13.008 1 98.62 137 LEU B C 1
ATOM 3406 O O . LEU B 1 137 ? -11.438 27.859 12.711 1 98.62 137 LEU B O 1
ATOM 3410 N N . ALA B 1 138 ? -11.57 25.797 13.648 1 98.25 138 ALA B N 1
ATOM 3411 C CA . ALA B 1 138 ? -12.969 25.938 14.062 1 98.25 138 ALA B CA 1
ATOM 3412 C C . ALA B 1 138 ? -13.141 27.109 15.016 1 98.25 138 ALA B C 1
ATOM 3414 O O . ALA B 1 138 ? -14.062 27.922 14.859 1 98.25 138 ALA B O 1
ATOM 3415 N N . ARG B 1 139 ? -12.258 27.25 15.984 1 97.12 139 ARG B N 1
ATOM 3416 C CA . ARG B 1 139 ? -12.305 28.359 16.938 1 97.12 139 ARG B CA 1
ATOM 3417 C C . ARG B 1 139 ? -12.18 29.688 16.219 1 97.12 139 ARG B C 1
ATOM 3419 O O . ARG B 1 139 ? -12.906 30.641 16.516 1 97.12 139 ARG B O 1
ATOM 3426 N N . HIS B 1 140 ? -11.305 29.766 15.289 1 97.75 140 HIS B N 1
ATOM 3427 C CA . HIS B 1 140 ? -11.055 30.984 14.531 1 97.75 140 HIS B CA 1
ATOM 3428 C C . HIS B 1 140 ? -12.289 31.391 13.734 1 97.75 140 HIS B C 1
ATOM 3430 O O . HIS B 1 140 ? -12.68 32.562 13.742 1 97.75 140 HIS B O 1
ATOM 3436 N N . LEU B 1 141 ? -12.922 30.422 13.055 1 97.38 141 LEU B N 1
ATOM 3437 C CA . LEU B 1 141 ? -14.031 30.703 12.156 1 97.38 141 LEU B CA 1
ATOM 3438 C C . LEU B 1 141 ? -15.32 30.938 12.93 1 97.38 141 LEU B C 1
ATOM 3440 O O . LEU B 1 141 ? -16.172 31.719 12.5 1 97.38 141 LEU B O 1
ATOM 3444 N N . GLU B 1 142 ? -15.477 30.219 14.055 1 95.56 142 GLU B N 1
ATOM 3445 C CA . GLU B 1 142 ? -16.656 30.391 14.891 1 95.56 142 GLU B CA 1
ATOM 3446 C C . GLU B 1 142 ? -16.812 31.844 15.344 1 95.56 142 GLU B C 1
ATOM 3448 O O . GLU B 1 142 ? -17.922 32.375 15.398 1 95.56 142 GLU B O 1
ATOM 3453 N N . ALA B 1 143 ? -15.742 32.469 15.578 1 91.62 143 ALA B N 1
ATOM 3454 C CA . ALA B 1 143 ? -15.719 33.844 16.078 1 91.62 143 ALA B CA 1
ATOM 3455 C C . ALA B 1 143 ? -15.992 34.812 14.953 1 91.62 143 ALA B C 1
ATOM 3457 O O . ALA B 1 143 ? -16.359 35.969 15.211 1 91.62 143 ALA B O 1
ATOM 3458 N N . ARG B 1 144 ? -16 34.438 13.758 1 91.5 144 ARG B N 1
ATOM 3459 C CA . ARG B 1 144 ? -16 35.375 12.648 1 91.5 144 ARG B CA 1
ATOM 3460 C C . ARG B 1 144 ? -17.234 35.188 11.758 1 91.5 144 ARG B C 1
ATOM 3462 O O . ARG B 1 144 ? -17.453 35.938 10.828 1 91.5 144 ARG B O 1
ATOM 3469 N N . SER B 1 145 ? -17.938 34.125 11.961 1 85.94 145 SER B N 1
ATOM 3470 C CA . SER B 1 145 ? -19.078 33.875 11.094 1 85.94 145 SER B CA 1
ATOM 3471 C C . SER B 1 145 ? -20.359 33.75 11.898 1 85.94 145 SER B C 1
ATOM 3473 O O . SER B 1 145 ? -20.391 33.156 12.977 1 85.94 145 SER B O 1
ATOM 3475 N N . ALA B 1 146 ? -21.438 34.312 11.406 1 89.69 146 ALA B N 1
ATOM 3476 C CA . ALA B 1 146 ? -22.75 34.219 12.023 1 89.69 146 ALA B CA 1
ATOM 3477 C C . ALA B 1 146 ? -23.422 32.906 11.688 1 89.69 146 ALA B C 1
ATOM 3479 O O . ALA B 1 146 ? -24.266 32.406 12.445 1 89.69 146 ALA B O 1
ATOM 3480 N N . GLN B 1 147 ? -23.094 32.406 10.578 1 93.5 147 GLN B N 1
ATOM 3481 C CA . GLN B 1 147 ? -23.594 31.109 10.141 1 93.5 147 GLN B CA 1
ATOM 3482 C C . GLN B 1 147 ? -22.547 30.016 10.289 1 93.5 147 GLN B C 1
ATOM 3484 O O . GLN B 1 147 ? -21.344 30.312 10.32 1 93.5 147 GLN B O 1
ATOM 3489 N N . PRO B 1 148 ? -23 28.828 10.422 1 95.5 148 PRO B N 1
ATOM 3490 C CA . PRO B 1 148 ? -22.031 27.734 10.477 1 95.5 148 PRO B CA 1
ATOM 3491 C C . PRO B 1 148 ? -21.094 27.719 9.273 1 95.5 148 PRO B C 1
ATOM 3493 O O . PRO B 1 148 ? -21.562 27.688 8.125 1 95.5 148 PRO B O 1
ATOM 3496 N N . PRO B 1 149 ? -19.844 27.75 9.562 1 97.19 149 PRO B N 1
ATOM 3497 C CA . PRO B 1 149 ? -18.922 27.703 8.438 1 97.19 149 PRO B CA 1
ATOM 3498 C C . PRO B 1 149 ? -18.938 26.359 7.719 1 97.19 149 PRO B C 1
ATOM 3500 O O . PRO B 1 149 ? -19.125 25.312 8.359 1 97.19 149 PRO B O 1
ATOM 3503 N N . ARG B 1 150 ? -18.75 26.375 6.375 1 97.69 150 ARG B N 1
ATOM 3504 C CA . ARG B 1 150 ? -18.594 25.156 5.586 1 97.69 150 ARG B CA 1
ATOM 3505 C C . ARG B 1 150 ? -17.109 24.828 5.371 1 97.69 150 ARG B C 1
ATOM 3507 O O . ARG B 1 150 ? -16.531 25.203 4.348 1 97.69 150 ARG B O 1
ATOM 3514 N N . ILE B 1 151 ? -16.578 24.078 6.32 1 98.56 151 ILE B N 1
ATOM 3515 C CA . ILE B 1 151 ? -15.172 23.672 6.297 1 98.56 151 ILE B CA 1
ATOM 3516 C C . ILE B 1 151 ? -15.039 22.297 5.641 1 98.56 151 ILE B C 1
ATOM 3518 O O . ILE B 1 151 ? -15.672 21.344 6.082 1 98.56 151 ILE B O 1
ATOM 3522 N N . GLY B 1 152 ? -14.328 22.25 4.531 1 98.88 152 GLY B N 1
ATOM 3523 C CA . GLY B 1 152 ? -13.984 20.969 3.943 1 98.88 152 GLY B CA 1
ATOM 3524 C C . GLY B 1 152 ? -12.641 20.422 4.418 1 98.88 152 GLY B C 1
ATOM 3525 O O . GLY B 1 152 ? -11.641 21.141 4.395 1 98.88 152 GLY B O 1
ATOM 3526 N N . ILE B 1 153 ? -12.633 19.234 4.91 1 98.94 153 ILE B N 1
ATOM 3527 C CA . ILE B 1 153 ? -11.398 18.531 5.258 1 98.94 153 ILE B CA 1
ATOM 3528 C C . ILE B 1 153 ? -10.969 17.625 4.105 1 98.94 153 ILE B C 1
ATOM 3530 O O . ILE B 1 153 ? -11.672 16.672 3.777 1 98.94 153 ILE B O 1
ATOM 3534 N N . LEU B 1 154 ? -9.945 17.969 3.443 1 98.94 154 LEU B N 1
ATOM 3535 C CA . LEU B 1 154 ? -9.352 17.109 2.43 1 98.94 154 LEU B CA 1
ATOM 3536 C C . LEU B 1 154 ? -8.133 16.375 2.98 1 98.94 154 LEU B C 1
ATOM 3538 O O . LEU B 1 154 ? -7.117 17 3.289 1 98.94 154 LEU B O 1
ATOM 3542 N N . ASN B 1 155 ? -8.281 15.117 3.121 1 98.94 155 ASN B N 1
ATOM 3543 C CA . ASN B 1 155 ? -7.273 14.234 3.703 1 98.94 155 ASN B CA 1
ATOM 3544 C C . ASN B 1 155 ? -6.629 13.344 2.646 1 98.94 155 ASN B C 1
ATOM 3546 O O . ASN B 1 155 ? -7.324 12.617 1.931 1 98.94 155 ASN B O 1
ATOM 3550 N N . LEU B 1 156 ? -5.359 13.469 2.422 1 98.94 156 LEU B N 1
ATOM 3551 C CA . LEU B 1 156 ? -4.598 12.492 1.646 1 98.94 156 LEU B CA 1
ATOM 3552 C C . LEU B 1 156 ? -4.012 11.422 2.553 1 98.94 156 LEU B C 1
ATOM 3554 O O . LEU B 1 156 ? -3.082 11.68 3.316 1 98.94 156 LEU B O 1
ATOM 3558 N N . ASP B 1 157 ? -4.566 10.18 2.465 1 98.81 157 ASP B N 1
ATOM 3559 C CA . ASP B 1 157 ? -4.309 9.18 3.496 1 98.81 157 ASP B CA 1
ATOM 3560 C C . ASP B 1 157 ? -4.688 7.785 3.012 1 98.81 157 ASP B C 1
ATOM 3562 O O . ASP B 1 157 ? -5.66 7.621 2.271 1 98.81 157 ASP B O 1
ATOM 3566 N N . ALA B 1 158 ? -3.91 6.82 3.494 1 98.81 158 ALA B N 1
ATOM 3567 C CA . ALA B 1 158 ? -4.254 5.43 3.209 1 98.81 158 ALA B CA 1
ATOM 3568 C C . ALA B 1 158 ? -5.375 4.945 4.121 1 98.81 158 ALA B C 1
ATOM 3570 O O . ALA B 1 158 ? -5.969 3.891 3.881 1 98.81 158 ALA B O 1
ATOM 3571 N N . HIS B 1 159 ? -5.734 5.645 5.227 1 98.69 159 HIS B N 1
ATOM 3572 C CA . HIS B 1 159 ? -6.699 5.254 6.25 1 98.69 159 HIS B CA 1
ATOM 3573 C C . HIS B 1 159 ? -7.781 6.312 6.422 1 98.69 159 HIS B C 1
ATOM 3575 O O . HIS B 1 159 ? -7.508 7.512 6.309 1 98.69 159 HIS B O 1
ATOM 3581 N N . PHE B 1 160 ? -8.992 5.844 6.816 1 98.62 160 PHE B N 1
ATOM 3582 C CA . PHE B 1 160 ? -10.094 6.77 7.051 1 98.62 160 PHE B CA 1
ATOM 3583 C C . PHE B 1 160 ? -9.891 7.543 8.352 1 98.62 160 PHE B C 1
ATOM 3585 O O . PHE B 1 160 ? -10.336 8.68 8.477 1 98.62 160 PHE B O 1
ATOM 3592 N N . ASP B 1 161 ? -9.242 6.879 9.289 1 98.12 161 ASP B N 1
ATOM 3593 C CA . ASP B 1 161 ? -9.062 7.406 10.633 1 98.12 161 ASP B CA 1
ATOM 3594 C C . ASP B 1 161 ? -10.398 7.805 11.25 1 98.12 161 ASP B C 1
ATOM 3596 O O . ASP B 1 161 ? -10.539 8.906 11.797 1 98.12 161 ASP B O 1
ATOM 3600 N N . LEU B 1 162 ? -11.344 6.906 11.125 1 98.56 162 LEU B N 1
ATOM 3601 C CA . LEU B 1 162 ? -12.703 7.059 11.641 1 98.56 162 LEU B CA 1
ATOM 3602 C C . LEU B 1 162 ? -13 6.016 12.711 1 98.56 162 LEU B C 1
ATOM 3604 O O . LEU B 1 162 ? -14.164 5.684 12.961 1 98.56 162 LEU B O 1
ATOM 3608 N N . ARG B 1 163 ? -11.977 5.492 13.32 1 96.94 163 ARG B N 1
ATOM 3609 C CA . ARG B 1 163 ? -12.141 4.379 14.25 1 96.94 163 ARG B CA 1
ATOM 3610 C C . ARG B 1 163 ? -13.047 4.766 15.414 1 96.94 163 ARG B C 1
ATOM 3612 O O . ARG B 1 163 ? -13.07 5.926 15.828 1 96.94 163 ARG B O 1
ATOM 3619 N N . ALA B 1 164 ? -13.711 3.717 15.898 1 93.44 164 ALA B N 1
ATOM 3620 C CA . ALA B 1 164 ? -14.453 3.867 17.141 1 93.44 164 ALA B CA 1
ATOM 3621 C C . ALA B 1 164 ? -13.523 3.811 18.344 1 93.44 164 ALA B C 1
ATOM 3623 O O . ALA B 1 164 ? -12.438 3.232 18.281 1 93.44 164 ALA B O 1
ATOM 3624 N N . GLY B 1 165 ? -13.969 4.426 19.359 1 90.38 165 GLY B N 1
ATOM 3625 C CA . GLY B 1 165 ? -13.195 4.387 20.594 1 90.38 165 GLY B CA 1
ATOM 3626 C C . GLY B 1 165 ? -13.562 5.496 21.562 1 90.38 165 GLY B C 1
ATOM 3627 O O . GLY B 1 165 ? -14.023 6.562 21.141 1 90.38 165 GLY B O 1
ATOM 3628 N N . GLU B 1 166 ? -13.273 5.168 22.75 1 89.81 166 GLU B N 1
ATOM 3629 C CA . GLU B 1 166 ? -13.602 6.129 23.797 1 89.81 166 GLU B CA 1
ATOM 3630 C C . GLU B 1 166 ? -12.586 7.262 23.844 1 89.81 166 GLU B C 1
ATOM 3632 O O . GLU B 1 166 ? -12.953 8.43 23.984 1 89.81 166 GLU B O 1
ATOM 3637 N N . ARG B 1 167 ? -11.32 6.848 23.672 1 93.94 167 ARG B N 1
ATOM 3638 C CA . ARG B 1 167 ? -10.25 7.836 23.75 1 93.94 167 ARG B CA 1
ATOM 3639 C C . ARG B 1 167 ? -9.734 8.172 22.344 1 93.94 167 ARG B C 1
ATOM 3641 O O . ARG B 1 167 ? -9.773 7.336 21.453 1 93.94 167 ARG B O 1
ATOM 3648 N N . GLY B 1 168 ? -9.25 9.406 22.297 1 95.69 168 GLY B N 1
ATOM 3649 C CA . GLY B 1 168 ? -8.633 9.82 21.047 1 95.69 168 GLY B CA 1
ATOM 3650 C C . GLY B 1 168 ? -7.367 9.047 20.719 1 95.69 168 GLY B C 1
ATOM 3651 O O . GLY B 1 168 ? -6.617 8.672 21.625 1 95.69 168 GLY B O 1
ATOM 3652 N N . SER B 1 169 ? -7.07 8.766 19.484 1 97 169 SER B N 1
ATOM 3653 C CA . SER B 1 169 ? -5.871 8.141 18.953 1 97 169 SER B CA 1
ATOM 3654 C C . SER B 1 169 ? -5.551 8.656 17.547 1 97 169 SER B C 1
ATOM 3656 O O . SER B 1 169 ? -6.242 9.539 17.031 1 97 169 SER B O 1
ATOM 3658 N N . SER B 1 170 ? -4.473 8.141 16.938 1 96.62 170 SER B N 1
ATOM 3659 C CA . SER B 1 170 ? -4.125 8.531 15.586 1 96.62 170 SER B CA 1
ATOM 3660 C C . SER B 1 170 ? -5.129 7.98 14.578 1 96.62 170 SER B C 1
ATOM 3662 O O . SER B 1 170 ? -5.121 8.367 13.406 1 96.62 170 SER B O 1
ATOM 3664 N N . GLY B 1 171 ? -6.07 7.121 15.031 1 97.5 171 GLY B N 1
ATOM 3665 C CA . GLY B 1 171 ? -7.07 6.543 14.148 1 97.5 171 GLY B CA 1
ATOM 3666 C C . GLY B 1 171 ? -8.453 7.125 14.352 1 97.5 171 GLY B C 1
ATOM 3667 O O . GLY B 1 171 ? -9.43 6.645 13.773 1 97.5 171 GLY B O 1
ATOM 3668 N N . THR B 1 172 ? -8.586 8.242 15.172 1 97.81 172 THR B N 1
ATOM 3669 C CA . THR B 1 172 ? -9.938 8.633 15.555 1 97.81 172 THR B CA 1
ATOM 3670 C C . THR B 1 172 ? -10.195 10.102 15.203 1 97.81 172 THR B C 1
ATOM 3672 O O . THR B 1 172 ? -11.297 10.609 15.414 1 97.81 172 THR B O 1
ATOM 3675 N N . PRO B 1 173 ? -9.211 10.867 14.664 1 98.56 173 PRO B N 1
ATOM 3676 C CA . PRO B 1 173 ? -9.375 12.32 14.625 1 98.56 173 PRO B CA 1
ATOM 3677 C C . PRO B 1 173 ? -10.594 12.758 13.812 1 98.56 173 PRO B C 1
ATOM 3679 O O . PRO B 1 173 ? -11.297 13.688 14.203 1 98.56 173 PRO B O 1
ATOM 3682 N N . PHE B 1 174 ? -10.898 12.047 12.719 1 98.81 174 PHE B N 1
ATOM 3683 C CA . PHE B 1 174 ? -11.961 12.555 11.859 1 98.81 174 PHE B CA 1
ATOM 3684 C C . PHE B 1 174 ? -13.328 12.102 12.367 1 98.81 174 PHE B C 1
ATOM 3686 O O . PHE B 1 174 ? -14.336 12.766 12.109 1 98.81 174 PHE B O 1
ATOM 3693 N N . ARG B 1 175 ? -13.375 10.977 13.109 1 98.38 175 ARG B N 1
ATOM 3694 C CA . ARG B 1 175 ? -14.594 10.68 13.859 1 98.38 175 ARG B CA 1
ATOM 3695 C C . ARG B 1 175 ? -14.844 11.734 14.93 1 98.38 175 ARG B C 1
ATOM 3697 O O . ARG B 1 175 ? -15.977 12.18 15.109 1 98.38 175 ARG B O 1
ATOM 3704 N N . GLN B 1 176 ? -13.805 12.117 15.641 1 98.38 176 GLN B N 1
ATOM 3705 C CA . GLN B 1 176 ? -13.914 13.156 16.656 1 98.38 176 GLN B CA 1
ATOM 3706 C C . GLN B 1 176 ? -14.406 14.469 16.047 1 98.38 176 GLN B C 1
ATOM 3708 O O . GLN B 1 176 ? -15.25 15.156 16.641 1 98.38 176 GLN B O 1
ATOM 3713 N N . ILE B 1 177 ? -13.922 14.805 14.906 1 98.75 177 ILE B N 1
ATOM 3714 C CA . ILE B 1 177 ? -14.336 16.016 14.227 1 98.75 177 ILE B CA 1
ATOM 3715 C C . ILE B 1 177 ? -15.805 15.914 13.828 1 98.75 177 ILE B C 1
ATOM 3717 O O . ILE B 1 177 ? -16.578 16.875 13.977 1 98.75 177 ILE B O 1
ATOM 3721 N N . ALA B 1 178 ? -16.188 14.719 13.281 1 98.75 178 ALA B N 1
ATOM 3722 C CA . ALA B 1 178 ? -17.594 14.5 12.93 1 98.75 178 ALA B CA 1
ATOM 3723 C C . ALA B 1 178 ? -18.5 14.727 14.133 1 98.75 178 ALA B C 1
ATOM 3725 O O . ALA B 1 178 ? -19.531 15.391 14.023 1 98.75 178 ALA B O 1
ATOM 3726 N N . GLU B 1 179 ? -18.109 14.211 15.281 1 98.44 179 GLU B N 1
ATOM 3727 C CA . GLU B 1 179 ? -18.875 14.367 16.516 1 98.44 179 GLU B CA 1
ATOM 3728 C C . GLU B 1 179 ? -18.938 15.82 16.953 1 98.44 179 GLU B C 1
ATOM 3730 O O . GLU B 1 179 ? -19.969 16.297 17.406 1 98.44 179 GLU B O 1
ATOM 3735 N N . ASP B 1 180 ? -17.844 16.484 16.875 1 98.25 180 ASP B N 1
ATOM 3736 C CA . ASP B 1 180 ? -17.781 17.906 17.234 1 98.25 180 ASP B CA 1
ATOM 3737 C C . ASP B 1 180 ? -18.688 18.734 16.328 1 98.25 180 ASP B C 1
ATOM 3739 O O . ASP B 1 180 ? -19.406 19.609 16.812 1 98.25 180 ASP B O 1
ATOM 3743 N N . CYS B 1 181 ? -18.656 18.5 15.023 1 98.44 181 CYS B N 1
ATOM 3744 C CA . CYS B 1 181 ? -19.531 19.188 14.078 1 98.44 181 CYS B CA 1
ATOM 3745 C C . CYS B 1 181 ? -21 18.969 14.43 1 98.44 181 CYS B C 1
ATOM 3747 O O . CYS B 1 181 ? -21.797 19.922 14.414 1 98.44 181 CYS B O 1
ATOM 3749 N N . ALA B 1 182 ? -21.297 17.734 14.758 1 98.19 182 ALA B N 1
ATOM 3750 C CA . ALA B 1 182 ? -22.672 17.406 15.133 1 98.19 182 ALA B CA 1
ATOM 3751 C C . ALA B 1 182 ? -23.109 18.203 16.359 1 98.19 182 ALA B C 1
ATOM 3753 O O . ALA B 1 182 ? -24.203 18.766 16.391 1 98.19 182 ALA B O 1
ATOM 3754 N N . ARG B 1 183 ? -22.281 18.328 17.328 1 97.56 183 ARG B N 1
ATOM 3755 C CA . ARG B 1 183 ? -22.562 19.062 18.547 1 97.56 183 ARG B CA 1
ATOM 3756 C C . ARG B 1 183 ? -22.766 20.547 18.25 1 97.56 183 ARG B C 1
ATOM 3758 O O . ARG B 1 183 ? -23.609 21.203 18.875 1 97.56 183 ARG B O 1
ATOM 3765 N N . ARG B 1 184 ? -22.031 21.047 17.297 1 95.88 184 ARG B N 1
ATOM 3766 C CA . ARG B 1 184 ? -22.078 22.469 16.953 1 95.88 184 ARG B CA 1
ATOM 3767 C C . ARG B 1 184 ? -23.203 22.766 15.977 1 95.88 184 ARG B C 1
ATOM 3769 O O . ARG B 1 184 ? -23.531 23.938 15.727 1 95.88 184 ARG B O 1
ATOM 3776 N N . GLY B 1 185 ? -23.688 21.75 15.375 1 97.31 185 GLY B N 1
ATOM 3777 C CA . GLY B 1 185 ? -24.641 21.953 14.289 1 97.31 185 GLY B CA 1
ATOM 3778 C C . GLY B 1 185 ? -23.969 22.375 12.992 1 97.31 185 GLY B C 1
ATOM 3779 O O . GLY B 1 185 ? -24.547 23.141 12.211 1 97.31 185 GLY B O 1
ATOM 3780 N N . TRP B 1 186 ? -22.703 22.078 12.828 1 97.94 186 TRP B N 1
ATOM 3781 C CA . TRP B 1 186 ? -21.953 22.359 11.609 1 97.94 186 TRP B CA 1
ATOM 3782 C C . TRP B 1 186 ? -22 21.188 10.656 1 97.94 186 TRP B C 1
ATOM 3784 O O . TRP B 1 186 ? -22.078 20.031 11.086 1 97.94 186 TRP B O 1
ATOM 3794 N N . PRO B 1 187 ? -21.984 21.438 9.312 1 98.12 187 PRO B N 1
ATOM 3795 C CA . PRO B 1 187 ? -21.828 20.297 8.391 1 98.12 187 PRO B CA 1
ATOM 3796 C C . PRO B 1 187 ? -20.453 19.641 8.477 1 98.12 187 PRO B C 1
ATOM 3798 O O . PRO B 1 187 ? -19.453 20.328 8.656 1 98.12 187 PRO B O 1
ATOM 3801 N N . PHE B 1 188 ? -20.438 18.328 8.453 1 98.62 188 PHE B N 1
ATOM 3802 C CA . PHE B 1 188 ? -19.219 17.562 8.344 1 98.62 188 PHE B CA 1
ATOM 3803 C C . PHE B 1 188 ? -18.906 17.219 6.891 1 98.62 188 PHE B C 1
ATOM 3805 O O . PHE B 1 188 ? -19.609 16.422 6.273 1 98.62 188 PHE B O 1
ATOM 3812 N N . ARG B 1 189 ? -17.906 17.891 6.312 1 98.81 189 ARG B N 1
ATOM 3813 C CA . ARG B 1 189 ? -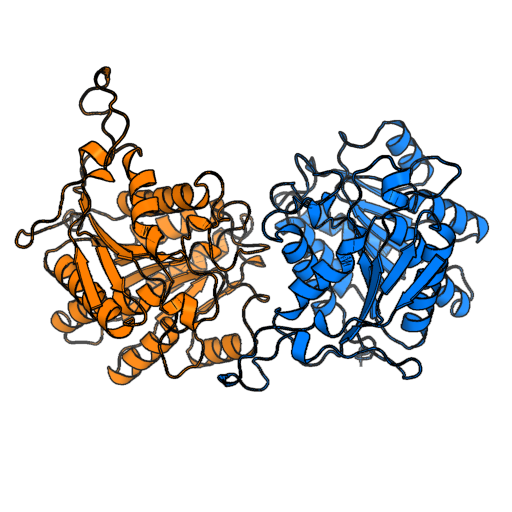17.484 17.672 4.941 1 98.81 189 ARG B CA 1
ATOM 3814 C C . ARG B 1 189 ? -16.062 17.109 4.902 1 98.81 189 ARG B C 1
ATOM 3816 O O . ARG B 1 189 ? -15.086 17.828 5.109 1 98.81 189 ARG B O 1
ATOM 3823 N N . TYR B 1 190 ? -15.969 15.805 4.648 1 98.88 190 TYR B N 1
ATOM 3824 C CA . TYR B 1 190 ? -14.711 15.078 4.703 1 98.88 190 TYR B CA 1
ATOM 3825 C C . TYR B 1 190 ? -14.492 14.273 3.43 1 98.88 190 TYR B C 1
ATOM 3827 O O . TYR B 1 190 ? -15.367 13.516 3.006 1 98.88 190 TYR B O 1
ATOM 3835 N N . ALA B 1 191 ? -13.375 14.5 2.771 1 98.94 191 ALA B N 1
ATOM 3836 C CA . ALA B 1 191 ? -12.906 13.672 1.662 1 98.94 191 ALA B CA 1
ATOM 3837 C C . ALA B 1 191 ? -11.539 13.062 1.971 1 98.94 191 ALA B C 1
ATOM 3839 O O . ALA B 1 191 ? -10.633 13.758 2.42 1 98.94 191 ALA B O 1
ATOM 3840 N N . CYS B 1 192 ? -11.492 11.812 1.815 1 98.94 192 CYS B N 1
ATOM 3841 C CA . CYS B 1 192 ? -10.234 11.086 2.01 1 98.94 192 CYS B CA 1
ATOM 3842 C C . CYS B 1 192 ? -9.766 10.453 0.706 1 98.94 192 CYS B C 1
ATOM 3844 O O . CYS B 1 192 ? -10.414 9.555 0.178 1 98.94 192 CYS B O 1
ATOM 3846 N N . LEU B 1 193 ? -8.664 10.922 0.178 1 98.94 193 LEU B N 1
ATOM 3847 C CA . LEU B 1 193 ? -8.125 10.43 -1.085 1 98.94 193 LEU B CA 1
ATOM 3848 C C . LEU B 1 193 ? -6.879 9.578 -0.849 1 98.94 193 LEU B C 1
ATOM 3850 O O . LEU B 1 193 ? -5.926 10.031 -0.208 1 98.94 193 LEU B O 1
ATOM 3854 N N . GLY B 1 194 ? -6.898 8.289 -1.384 1 98.81 194 GLY B N 1
ATOM 3855 C CA . GLY B 1 194 ? -5.77 7.387 -1.255 1 98.81 194 GLY B CA 1
ATOM 3856 C C . GLY B 1 194 ? -6.062 6.188 -0.369 1 98.81 194 GLY B C 1
ATOM 3857 O O . GLY B 1 194 ? -5.152 5.449 0.009 1 98.81 194 GLY B O 1
ATOM 3858 N N . ILE B 1 195 ? -7.316 5.914 -0.085 1 98.81 195 ILE B N 1
ATOM 3859 C CA . ILE B 1 195 ? -7.754 4.855 0.818 1 98.81 195 ILE B CA 1
ATOM 3860 C C . ILE B 1 195 ? -7.273 3.504 0.298 1 98.81 195 ILE B C 1
ATOM 3862 O O . ILE B 1 195 ? -7.453 3.184 -0.879 1 98.81 195 ILE B O 1
ATOM 3866 N N . SER B 1 196 ? -6.641 2.777 1.185 1 98.44 196 SER B N 1
ATOM 3867 C CA . SER B 1 196 ? -6.328 1.394 0.844 1 98.44 196 SER B CA 1
ATOM 3868 C C . SER B 1 196 ? -7.434 0.449 1.305 1 98.44 196 SER B C 1
ATOM 3870 O O . SER B 1 196 ? -7.766 0.406 2.49 1 98.44 196 SER B O 1
ATOM 3872 N N . ALA B 1 197 ? -7.98 -0.387 0.432 1 95.94 197 ALA B N 1
ATOM 3873 C CA . ALA B 1 197 ? -8.977 -1.389 0.792 1 95.94 197 ALA B CA 1
ATOM 3874 C C . ALA B 1 197 ? -8.391 -2.445 1.722 1 95.94 197 ALA B C 1
ATOM 3876 O O . ALA B 1 197 ? -9.125 -3.145 2.424 1 95.94 197 ALA B O 1
ATOM 3877 N N . TYR B 1 198 ? -7.086 -2.488 1.799 1 95.88 198 TYR B N 1
ATOM 3878 C CA . TYR B 1 198 ? -6.422 -3.533 2.57 1 95.88 198 TYR B CA 1
ATOM 3879 C C . TYR B 1 198 ? -5.859 -2.977 3.873 1 95.88 198 TYR B C 1
ATOM 3881 O O . TYR B 1 198 ? -5.141 -3.674 4.594 1 95.88 198 TYR B O 1
ATOM 3889 N N . ALA B 1 199 ? -6.195 -1.726 4.184 1 96.44 199 ALA B N 1
ATOM 3890 C CA . ALA B 1 199 ? -5.766 -1.113 5.438 1 96.44 199 ALA B CA 1
ATOM 3891 C C . ALA B 1 199 ? -6.961 -0.583 6.223 1 96.44 199 ALA B C 1
ATOM 3893 O O . ALA B 1 199 ? -6.793 0.059 7.262 1 96.44 199 ALA B O 1
ATOM 3894 N N . ASN B 1 200 ? -8.148 -0.76 5.719 1 97.56 200 ASN B N 1
ATOM 3895 C CA . ASN B 1 200 ? -9.383 -0.337 6.367 1 97.56 200 ASN B CA 1
ATOM 3896 C C . ASN B 1 200 ? -10.406 -1.47 6.422 1 97.56 200 ASN B C 1
ATOM 3898 O O . ASN B 1 200 ? -10.766 -2.033 5.387 1 97.56 200 ASN B O 1
ATOM 3902 N N . THR B 1 201 ? -10.828 -1.749 7.625 1 95.88 201 THR B N 1
ATOM 3903 C CA . THR B 1 201 ? -11.828 -2.801 7.758 1 95.88 201 THR B CA 1
ATOM 3904 C C . THR B 1 201 ? -13.172 -2.344 7.191 1 95.88 201 THR B C 1
ATOM 3906 O O . THR B 1 201 ? -13.383 -1.149 6.969 1 95.88 201 THR B O 1
ATOM 3909 N N . GLU B 1 202 ? -14.102 -3.283 7.02 1 95.19 202 GLU B N 1
ATOM 3910 C CA . GLU B 1 202 ? -15.438 -2.99 6.508 1 95.19 202 GLU B CA 1
ATOM 3911 C C . GLU B 1 202 ? -16.188 -2.029 7.426 1 95.19 202 GLU B C 1
ATOM 3913 O O . GLU B 1 202 ? -17 -1.223 6.965 1 95.19 202 GLU B O 1
ATOM 3918 N N . ALA B 1 203 ? -15.906 -2.047 8.688 1 96.38 203 ALA B N 1
ATOM 3919 C CA . ALA B 1 203 ? -16.531 -1.144 9.648 1 96.38 203 ALA B CA 1
ATOM 3920 C C . ALA B 1 203 ? -16.219 0.313 9.32 1 96.38 203 ALA B C 1
ATOM 3922 O O . ALA B 1 203 ? -17.078 1.187 9.461 1 96.38 203 ALA B O 1
ATOM 3923 N N . LEU B 1 204 ? -15.023 0.533 8.906 1 97.88 204 LEU B N 1
ATOM 3924 C CA . LEU B 1 204 ? -14.602 1.896 8.602 1 97.88 204 LEU B CA 1
ATOM 3925 C C . LEU B 1 204 ? -15.258 2.385 7.312 1 97.88 204 LEU B C 1
ATOM 3927 O O . LEU B 1 204 ? -15.656 3.549 7.215 1 97.88 204 LEU B O 1
ATOM 3931 N N . PHE B 1 205 ? -15.375 1.488 6.352 1 97.94 205 PHE B N 1
ATOM 3932 C CA . PHE B 1 205 ? -16.109 1.841 5.145 1 97.94 205 PHE B CA 1
ATOM 3933 C C . PHE B 1 205 ? -17.578 2.141 5.465 1 97.94 205 PHE B C 1
ATOM 3935 O O . PHE B 1 205 ? -18.141 3.1 4.941 1 97.94 205 PHE B O 1
ATOM 3942 N N . ALA B 1 206 ? -18.156 1.317 6.281 1 97.5 206 ALA B N 1
ATOM 3943 C CA . ALA B 1 206 ? -19.547 1.525 6.684 1 97.5 206 ALA B CA 1
ATOM 3944 C C . ALA B 1 206 ? -19.719 2.869 7.387 1 97.5 206 ALA B C 1
ATOM 3946 O O . ALA B 1 206 ? -20.672 3.609 7.102 1 97.5 206 ALA B O 1
ATOM 3947 N N . ARG B 1 207 ? -18.859 3.197 8.258 1 97.94 207 ARG B N 1
ATOM 3948 C CA . ARG B 1 207 ? -18.922 4.469 8.969 1 97.94 207 ARG B CA 1
ATOM 3949 C C . ARG B 1 207 ? -18.719 5.641 8.016 1 97.94 207 ARG B C 1
ATOM 3951 O O . ARG B 1 207 ? -19.375 6.676 8.148 1 97.94 207 ARG B O 1
ATOM 3958 N N . ALA B 1 208 ? -17.781 5.5 7.109 1 98.69 208 ALA B N 1
ATOM 3959 C CA . ALA B 1 208 ? -17.578 6.531 6.094 1 98.69 208 ALA B CA 1
ATOM 3960 C C . ALA B 1 208 ? -18.875 6.797 5.32 1 98.69 208 ALA B C 1
ATOM 3962 O O . ALA B 1 208 ? -19.234 7.953 5.102 1 98.69 208 ALA B O 1
ATOM 3963 N N . ARG B 1 209 ? -19.547 5.711 4.938 1 98.44 209 ARG B N 1
ATOM 3964 C CA . ARG B 1 209 ? -20.812 5.855 4.227 1 98.44 209 ARG B CA 1
ATOM 3965 C C . ARG B 1 209 ? -21.859 6.559 5.094 1 98.44 209 ARG B C 1
ATOM 3967 O O . ARG B 1 209 ? -22.547 7.461 4.625 1 98.44 209 ARG B O 1
ATOM 3974 N N . GLN B 1 210 ? -21.969 6.199 6.316 1 98.12 210 GLN B N 1
ATOM 3975 C CA . GLN B 1 210 ? -22.922 6.773 7.25 1 98.12 210 GLN B CA 1
ATOM 3976 C C . GLN B 1 210 ? -22.688 8.273 7.434 1 98.12 210 GLN B C 1
ATOM 3978 O O . GLN B 1 210 ? -23.625 9.047 7.559 1 98.12 210 GLN B O 1
ATOM 3983 N N . LEU B 1 211 ? -21.438 8.68 7.395 1 98.44 211 LEU B N 1
ATOM 3984 C CA . LEU B 1 211 ? -21.078 10.062 7.672 1 98.44 211 LEU B CA 1
ATOM 3985 C C . LEU B 1 211 ? -21.047 10.891 6.391 1 98.44 211 LEU B C 1
ATOM 3987 O O . LEU B 1 211 ? -20.797 12.094 6.43 1 98.44 211 LEU B O 1
ATOM 3991 N N . GLY B 1 212 ? -21.266 10.242 5.234 1 98.25 212 GLY B N 1
ATOM 3992 C CA . GLY B 1 212 ? -21.266 10.953 3.967 1 98.25 212 GLY B CA 1
ATOM 3993 C C . GLY B 1 212 ? -19.875 11.336 3.496 1 98.25 212 GLY B C 1
ATOM 3994 O O . GLY B 1 212 ? -19.688 12.352 2.83 1 98.25 212 GLY B O 1
ATOM 3995 N N . VAL B 1 213 ? -18.859 10.555 3.857 1 98.75 213 VAL B N 1
ATOM 3996 C CA . VAL B 1 213 ? -17.484 10.797 3.469 1 98.75 213 VAL B CA 1
ATOM 3997 C C . VAL B 1 213 ? -17.281 10.469 1.99 1 98.75 213 VAL B C 1
ATOM 3999 O O . VAL B 1 213 ? -17.797 9.461 1.503 1 98.75 213 VAL B O 1
ATOM 4002 N N . ARG B 1 214 ? -16.609 11.344 1.285 1 98.38 214 ARG B N 1
ATOM 4003 C CA . ARG B 1 214 ? -16.141 11.047 -0.065 1 98.38 214 ARG B CA 1
ATOM 4004 C C . ARG B 1 214 ? -14.742 10.422 -0.037 1 98.38 214 ARG B C 1
ATOM 4006 O O . ARG B 1 214 ? -13.898 10.82 0.767 1 98.38 214 ARG B O 1
ATOM 4013 N N . TRP B 1 215 ? -14.578 9.391 -0.925 1 98.69 215 TRP B N 1
ATOM 4014 C CA . TRP B 1 215 ? -13.211 8.867 -0.935 1 98.69 215 TRP B CA 1
ATOM 4015 C C . TRP B 1 215 ? -12.852 8.312 -2.311 1 98.69 215 TRP B C 1
ATOM 4017 O O . TRP B 1 215 ? -13.734 8.086 -3.145 1 98.69 215 TRP B O 1
ATOM 4027 N N . LEU B 1 216 ? -11.578 8.258 -2.574 1 98.81 216 LEU B N 1
ATOM 4028 C CA . LEU B 1 216 ? -10.969 7.492 -3.652 1 98.81 216 LEU B CA 1
ATOM 4029 C C . LEU B 1 216 ? -9.945 6.5 -3.104 1 98.81 216 LEU B C 1
ATOM 4031 O O . LEU B 1 216 ? -9.203 6.82 -2.176 1 98.81 216 LEU B O 1
ATOM 4035 N N . ARG B 1 217 ? -9.914 5.344 -3.703 1 98.62 217 ARG B N 1
ATOM 4036 C CA . ARG B 1 217 ? -8.93 4.336 -3.314 1 98.62 217 ARG B CA 1
ATOM 4037 C C . ARG B 1 217 ? -7.578 4.617 -3.957 1 98.62 217 ARG B C 1
ATOM 4039 O O . ARG B 1 217 ? -7.5 5.297 -4.984 1 98.62 217 ARG B O 1
ATOM 4046 N N . ASP B 1 218 ? -6.562 4.051 -3.299 1 98.5 218 ASP B N 1
ATOM 4047 C CA . ASP B 1 218 ? -5.207 4.211 -3.812 1 98.5 218 ASP B CA 1
ATOM 4048 C C . ASP B 1 218 ? -5.074 3.611 -5.211 1 98.5 218 ASP B C 1
ATOM 4050 O O . ASP B 1 218 ? -4.43 4.195 -6.086 1 98.5 218 ASP B O 1
ATOM 4054 N N . ASP B 1 219 ? -5.734 2.459 -5.512 1 96.5 219 ASP B N 1
ATOM 4055 C CA . ASP B 1 219 ? -5.598 1.775 -6.797 1 96.5 219 ASP B CA 1
ATOM 4056 C C . ASP B 1 219 ? -6.453 2.441 -7.867 1 96.5 219 ASP B C 1
ATOM 4058 O O . ASP B 1 219 ? -6.48 1.993 -9.016 1 96.5 219 ASP B O 1
ATOM 4062 N N . GLU B 1 220 ? -7.164 3.545 -7.488 1 96.88 220 GLU B N 1
ATOM 4063 C CA . GLU B 1 220 ? -7.906 4.363 -8.445 1 96.88 220 GLU B CA 1
ATOM 4064 C C . GLU B 1 220 ? -7.156 5.656 -8.758 1 96.88 220 GLU B C 1
ATOM 4066 O O . GLU B 1 220 ? -7.617 6.465 -9.57 1 96.88 220 GLU B O 1
ATOM 4071 N N . MET B 1 221 ? -6.098 5.902 -8.086 1 97.81 221 MET B N 1
ATOM 4072 C CA . MET B 1 221 ? -5.387 7.172 -8.188 1 97.81 221 MET B CA 1
ATOM 4073 C C . MET B 1 221 ? -4.012 6.98 -8.82 1 97.81 221 MET B C 1
ATOM 4075 O O . MET B 1 221 ? -3.016 6.82 -8.109 1 97.81 221 MET B O 1
ATOM 4079 N N . ASP B 1 222 ? -3.988 6.957 -10.133 1 95.25 222 ASP B N 1
ATOM 4080 C CA . ASP B 1 222 ? -2.738 6.902 -10.891 1 95.25 222 ASP B CA 1
ATOM 4081 C C . ASP B 1 222 ? -2.707 7.969 -11.984 1 95.25 222 ASP B C 1
ATOM 4083 O O . ASP B 1 222 ? -3.637 8.766 -12.102 1 95.25 222 ASP B O 1
ATOM 4087 N N . LEU B 1 223 ? -1.588 7.98 -12.727 1 93 223 LEU B N 1
ATOM 4088 C CA . LEU B 1 223 ? -1.369 9.047 -13.703 1 93 223 LEU B CA 1
ATOM 4089 C C . LEU B 1 223 ? -2.408 8.984 -14.82 1 93 223 LEU B C 1
ATOM 4091 O O . LEU B 1 223 ? -2.814 10.016 -15.352 1 93 223 LEU B O 1
ATOM 4095 N N . LEU B 1 224 ? -2.883 7.797 -15.164 1 93.12 224 LEU B N 1
ATOM 4096 C CA . LEU B 1 224 ? -3.885 7.645 -16.219 1 93.12 224 LEU B CA 1
ATOM 4097 C C . LEU B 1 224 ? -5.223 8.234 -15.781 1 93.12 224 LEU B C 1
ATOM 4099 O O . LEU B 1 224 ? -5.984 8.727 -16.609 1 93.12 224 LEU B O 1
ATOM 4103 N N . HIS B 1 225 ? -5.461 8.258 -14.453 1 95.5 225 HIS B N 1
ATOM 4104 C CA . HIS B 1 225 ? -6.742 8.719 -13.93 1 95.5 225 HIS B CA 1
ATOM 4105 C C . HIS B 1 225 ? -6.613 10.094 -13.281 1 95.5 225 HIS B C 1
ATOM 4107 O O . HIS B 1 225 ? -7.539 10.562 -12.617 1 95.5 225 HIS B O 1
ATOM 4113 N N . LEU B 1 226 ? -5.535 10.789 -13.453 1 96.56 226 LEU B N 1
ATOM 4114 C CA . LEU B 1 226 ? -5.266 12.07 -12.797 1 96.56 226 LEU B CA 1
ATOM 4115 C C . LEU B 1 226 ? -6.355 13.086 -13.117 1 96.56 226 LEU B C 1
ATOM 4117 O O . LEU B 1 226 ? -6.816 13.812 -12.234 1 96.56 226 LEU B O 1
ATOM 4121 N N . PRO B 1 227 ? -6.863 13.156 -14.383 1 97.19 227 PRO B N 1
ATOM 4122 C CA . PRO B 1 227 ? -7.934 14.117 -14.641 1 97.19 227 PRO B CA 1
ATOM 4123 C C . PRO B 1 227 ? -9.18 13.867 -13.789 1 97.19 227 PRO B C 1
ATOM 4125 O O . PRO B 1 227 ? -9.766 14.805 -13.258 1 97.19 227 PRO B O 1
ATOM 4128 N N . ARG B 1 228 ? -9.516 12.609 -13.617 1 97.69 228 ARG B N 1
ATOM 4129 C CA . ARG B 1 228 ? -10.68 12.258 -12.805 1 97.69 228 ARG B CA 1
ATOM 4130 C C . ARG B 1 228 ? -10.438 12.578 -11.336 1 97.69 228 ARG B C 1
ATOM 4132 O O . ARG B 1 228 ? -11.344 13.039 -10.641 1 97.69 228 ARG B O 1
ATOM 4139 N N . VAL B 1 229 ? -9.266 12.344 -10.875 1 98.44 229 VAL B N 1
ATOM 4140 C CA . VAL B 1 229 ? -8.898 12.656 -9.492 1 98.44 229 VAL B CA 1
ATOM 4141 C C . VAL B 1 229 ? -9.039 14.156 -9.242 1 98.44 229 VAL B C 1
ATOM 4143 O O . VAL B 1 229 ? -9.664 14.57 -8.258 1 98.44 229 VAL B O 1
ATOM 4146 N N . LEU B 1 230 ? -8.516 14.984 -10.164 1 98.5 230 LEU B N 1
ATOM 4147 C CA . LEU B 1 230 ? -8.562 16.422 -9.992 1 98.5 230 LEU B CA 1
ATOM 4148 C C . LEU B 1 230 ? -10 16.938 -10.102 1 98.5 230 LEU B C 1
ATOM 4150 O O . LEU B 1 230 ? -10.367 17.906 -9.438 1 98.5 230 LEU B O 1
ATOM 4154 N N . GLN B 1 231 ? -10.812 16.266 -10.914 1 98.44 231 GLN B N 1
ATOM 4155 C CA . GLN B 1 231 ? -12.227 16.609 -10.984 1 98.44 231 GLN B CA 1
ATOM 4156 C C . GLN B 1 231 ? -12.922 16.359 -9.648 1 98.44 231 GLN B C 1
ATOM 4158 O O . GLN B 1 231 ? -13.789 17.141 -9.242 1 98.44 231 GLN B O 1
ATOM 4163 N N . THR B 1 232 ? -12.562 15.289 -9.023 1 98.38 232 THR B N 1
ATOM 4164 C CA . THR B 1 232 ? -13.102 14.984 -7.699 1 98.38 232 THR B CA 1
ATOM 4165 C C . THR B 1 232 ? -12.719 16.078 -6.699 1 98.38 232 THR B C 1
ATOM 4167 O O . THR B 1 232 ? -13.555 16.516 -5.898 1 98.38 232 THR B O 1
ATOM 4170 N N . VAL B 1 233 ? -11.492 16.531 -6.75 1 98.81 233 VAL B N 1
ATOM 4171 C CA . VAL B 1 233 ? -11 17.594 -5.875 1 98.81 233 VAL B CA 1
ATOM 4172 C C . VAL B 1 233 ? -11.758 18.891 -6.156 1 98.81 233 VAL B C 1
ATOM 4174 O O . VAL B 1 233 ? -12.227 19.562 -5.227 1 98.81 233 VAL B O 1
ATOM 4177 N N . ASP B 1 234 ? -11.977 19.219 -7.426 1 98.69 234 ASP B N 1
ATOM 4178 C CA . ASP B 1 234 ? -12.695 20.438 -7.809 1 98.69 234 ASP B CA 1
ATOM 4179 C C . ASP B 1 234 ? -14.125 20.406 -7.293 1 98.69 234 ASP B C 1
ATOM 4181 O O . ASP B 1 234 ? -14.625 21.422 -6.781 1 98.69 234 ASP B O 1
ATOM 4185 N N . ALA B 1 235 ? -14.75 19.312 -7.469 1 98.75 235 ALA B N 1
ATOM 4186 C CA . ALA B 1 235 ? -16.125 19.188 -7.008 1 98.75 235 ALA B CA 1
ATOM 4187 C C . ALA B 1 235 ? -16.219 19.359 -5.496 1 98.75 235 ALA B C 1
ATOM 4189 O O . ALA B 1 235 ? -17.156 19.984 -4.992 1 98.75 235 ALA B O 1
ATOM 4190 N N . PHE B 1 236 ? -15.281 18.828 -4.805 1 98.56 236 PHE B N 1
ATOM 4191 C CA . PHE B 1 236 ? -15.234 18.969 -3.354 1 98.56 236 PHE B CA 1
ATOM 4192 C C . PHE B 1 236 ? -15.031 20.422 -2.953 1 98.56 236 PHE B C 1
ATOM 4194 O O . PHE B 1 236 ? -15.727 20.938 -2.078 1 98.56 236 PHE B O 1
ATOM 4201 N N . LEU B 1 237 ? -14.062 21.078 -3.584 1 98.56 237 LEU B N 1
ATOM 4202 C CA . LEU B 1 237 ? -13.75 22.469 -3.295 1 98.56 237 LEU B CA 1
ATOM 4203 C C . LEU B 1 237 ? -14.953 23.359 -3.574 1 98.56 237 LEU B C 1
ATOM 4205 O O . LEU B 1 237 ? -15.164 24.359 -2.883 1 98.56 237 LEU B O 1
ATOM 4209 N N . ALA B 1 238 ? -15.75 23 -4.574 1 98.38 238 ALA B N 1
ATOM 4210 C CA . ALA B 1 238 ? -16.906 23.812 -4.945 1 98.38 238 ALA B CA 1
ATOM 4211 C C . ALA B 1 238 ? -17.984 23.766 -3.857 1 98.38 238 ALA B C 1
ATOM 4213 O O . ALA B 1 238 ? -18.797 24.672 -3.738 1 98.38 238 ALA B O 1
ATOM 4214 N N . ASP B 1 239 ? -17.922 22.797 -3.02 1 97.75 239 ASP B N 1
ATOM 4215 C CA . ASP B 1 239 ? -18.984 22.531 -2.055 1 97.75 239 ASP B CA 1
ATOM 4216 C C . ASP B 1 239 ? -18.641 23.141 -0.692 1 97.75 239 ASP B C 1
ATOM 4218 O O . ASP B 1 239 ? -19.422 23.031 0.253 1 97.75 239 ASP B O 1
ATOM 4222 N N . VAL B 1 240 ? -17.484 23.781 -0.566 1 98.25 240 VAL B N 1
ATOM 4223 C CA . VAL B 1 240 ? -17.078 24.281 0.742 1 98.25 240 VAL B CA 1
ATOM 4224 C C . VAL B 1 240 ? -16.531 25.703 0.608 1 98.25 240 VAL B C 1
ATOM 4226 O O . VAL B 1 240 ? -16.234 26.156 -0.498 1 98.25 240 VAL B O 1
ATOM 4229 N N . ASP B 1 241 ? -16.406 26.406 1.735 1 97.88 241 ASP B N 1
ATOM 4230 C CA . ASP B 1 241 ? -15.922 27.781 1.754 1 97.88 241 ASP B CA 1
ATOM 4231 C C . ASP B 1 241 ? -14.484 27.859 2.264 1 97.88 241 ASP B C 1
ATOM 4233 O O . ASP B 1 241 ? -13.734 28.75 1.894 1 97.88 241 ASP B O 1
ATOM 4237 N N . HIS B 1 242 ? -14.125 26.953 3.154 1 98.19 242 HIS B N 1
ATOM 4238 C CA . HIS B 1 242 ? -12.805 26.844 3.764 1 98.19 242 HIS B CA 1
ATOM 4239 C C . HIS B 1 242 ? -12.273 25.422 3.68 1 98.19 242 HIS B C 1
ATOM 4241 O O . HIS B 1 242 ? -13.039 24.469 3.748 1 98.19 242 HIS B O 1
ATOM 4247 N N . VAL B 1 243 ? -10.961 25.328 3.5 1 98.81 243 VAL B N 1
ATOM 4248 C CA . VAL B 1 243 ? -10.391 24 3.365 1 98.81 243 VAL B CA 1
ATOM 4249 C C . VAL B 1 243 ? -9.281 23.797 4.402 1 98.81 243 VAL B C 1
ATOM 4251 O O . VAL B 1 243 ? -8.469 24.703 4.625 1 98.81 243 VAL B O 1
ATOM 4254 N N . TYR B 1 244 ? -9.289 22.734 5.062 1 98.88 244 TYR B N 1
ATOM 4255 C CA . TYR B 1 244 ? -8.211 22.125 5.84 1 98.88 244 TYR B CA 1
ATOM 4256 C C . TYR B 1 244 ? -7.59 20.953 5.098 1 98.88 244 TYR B C 1
ATOM 4258 O O . TYR B 1 244 ? -8.25 19.938 4.883 1 98.88 244 TYR B O 1
ATOM 4266 N N . LEU B 1 245 ? -6.336 21.125 4.66 1 98.94 245 LEU B N 1
ATOM 4267 C CA . LEU B 1 245 ? -5.617 20.062 3.961 1 98.94 245 LEU B CA 1
ATOM 4268 C C . LEU B 1 245 ? -4.699 19.312 4.914 1 98.94 245 LEU B C 1
ATOM 4270 O O . LEU B 1 245 ? -3.844 19.906 5.566 1 98.94 245 LEU B O 1
ATOM 4274 N N . THR B 1 246 ? -4.906 18.078 5.059 1 98.94 246 THR B N 1
ATOM 4275 C CA . THR B 1 246 ? -4.043 17.234 5.887 1 98.94 246 THR B CA 1
ATOM 4276 C C . THR B 1 246 ? -3.463 16.094 5.074 1 98.94 246 THR B C 1
ATOM 4278 O O .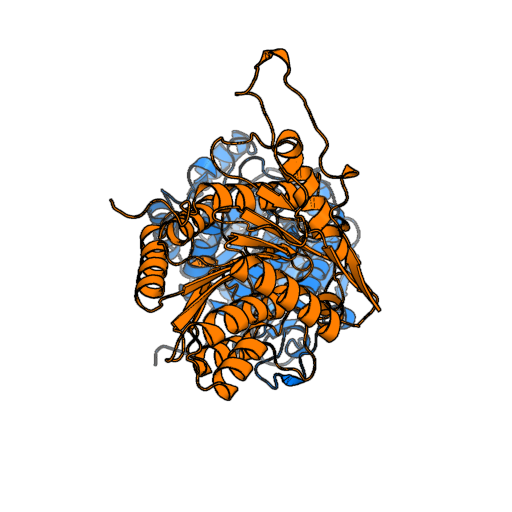 THR B 1 246 ? -4.168 15.461 4.277 1 98.94 246 THR B O 1
ATOM 4281 N N . ILE B 1 247 ? -2.17 15.883 5.211 1 98.88 247 ILE B N 1
ATOM 4282 C CA . ILE B 1 247 ? -1.473 14.867 4.438 1 98.88 247 ILE B CA 1
ATOM 4283 C C . ILE B 1 247 ? -0.819 13.859 5.383 1 98.88 247 ILE B C 1
ATOM 4285 O O . ILE B 1 247 ? 0.119 14.195 6.109 1 98.88 247 ILE B O 1
ATOM 4289 N N . CYS B 1 248 ? -1.335 12.688 5.375 1 98.75 248 CYS B N 1
ATOM 4290 C CA . CYS B 1 248 ? -0.673 11.57 6.039 1 98.75 248 CYS B CA 1
ATOM 4291 C C . CYS B 1 248 ? 0.373 10.938 5.129 1 98.75 248 CYS B C 1
ATOM 4293 O O . CYS B 1 248 ? 0.045 10.438 4.051 1 98.75 248 CYS B O 1
ATOM 4295 N N . LEU B 1 249 ? 1.581 10.852 5.57 1 98.69 249 LEU B N 1
ATOM 4296 C CA . LEU B 1 249 ? 2.682 10.445 4.703 1 98.69 249 LEU B CA 1
ATOM 4297 C C . LEU B 1 249 ? 2.551 8.984 4.301 1 98.69 249 LEU B C 1
ATOM 4299 O O . LEU B 1 249 ? 3.18 8.539 3.338 1 98.69 249 LEU B O 1
ATOM 4303 N N . ASP B 1 250 ? 1.734 8.219 4.996 1 98.19 250 ASP B N 1
ATOM 4304 C CA . ASP B 1 250 ? 1.59 6.82 4.609 1 98.19 250 ASP B CA 1
ATOM 4305 C C . ASP B 1 250 ? 0.67 6.676 3.4 1 98.19 250 ASP B C 1
ATOM 4307 O O . ASP B 1 250 ? 0.418 5.566 2.934 1 98.19 250 ASP B O 1
ATOM 4311 N N . VAL B 1 251 ? 0.136 7.844 2.85 1 98.81 251 VAL B N 1
ATOM 4312 C CA . VAL B 1 251 ? -0.58 7.797 1.578 1 98.81 251 VAL B CA 1
ATOM 4313 C C . VAL B 1 251 ? 0.39 7.449 0.451 1 98.81 251 VAL B C 1
ATOM 4315 O O . VAL B 1 251 ? -0.026 6.973 -0.608 1 98.81 251 VAL B O 1
ATOM 4318 N N . LEU B 1 252 ? 1.681 7.68 0.681 1 98.56 252 LEU B N 1
ATOM 4319 C CA . LEU B 1 252 ? 2.723 7.457 -0.316 1 98.56 252 LEU B CA 1
ATOM 4320 C C . LEU B 1 252 ? 3.225 6.02 -0.264 1 98.56 252 LEU B C 1
ATOM 4322 O O . LEU B 1 252 ? 3.18 5.379 0.788 1 98.56 252 LEU B O 1
ATOM 4326 N N . PRO B 1 253 ? 3.721 5.469 -1.431 1 97.62 253 PRO B N 1
ATOM 4327 C CA . PRO B 1 253 ? 4.328 4.133 -1.4 1 97.62 253 PRO B CA 1
ATOM 4328 C C . PRO B 1 253 ? 5.504 4.043 -0.432 1 97.62 253 PRO B C 1
ATOM 4330 O O . PRO B 1 253 ? 6.258 5.008 -0.277 1 97.62 253 PRO B O 1
ATOM 4333 N N . ALA B 1 254 ? 5.672 2.855 0.109 1 96.69 254 ALA B N 1
ATOM 4334 C CA . ALA B 1 254 ? 6.723 2.625 1.095 1 96.69 254 ALA B CA 1
ATOM 4335 C C . ALA B 1 254 ? 8.102 2.945 0.513 1 96.69 254 ALA B C 1
ATOM 4337 O O . ALA B 1 254 ? 9.008 3.342 1.242 1 96.69 254 ALA B O 1
ATOM 4338 N N . GLY B 1 255 ? 8.281 2.775 -0.759 1 94.56 255 GLY B N 1
ATOM 4339 C CA . GLY B 1 255 ? 9.547 3.117 -1.391 1 94.56 255 GLY B CA 1
ATOM 4340 C C . GLY B 1 255 ? 9.828 4.609 -1.391 1 94.56 255 GLY B C 1
ATOM 4341 O O . GLY B 1 255 ? 10.992 5.027 -1.461 1 94.56 255 GLY B O 1
ATOM 4342 N N . VAL B 1 256 ? 8.797 5.434 -1.298 1 96.5 256 VAL B N 1
ATOM 4343 C CA . VAL B 1 256 ? 8.898 6.887 -1.288 1 96.5 256 VAL B CA 1
ATOM 4344 C C . VAL B 1 256 ? 8.945 7.395 0.153 1 96.5 256 VAL B C 1
ATOM 4346 O O . VAL B 1 256 ? 9.766 8.25 0.487 1 96.5 256 VAL B O 1
ATOM 4349 N N . ALA B 1 257 ? 8.172 6.82 0.971 1 97.81 257 ALA B N 1
ATOM 4350 C CA . ALA B 1 257 ? 8.078 7.23 2.369 1 97.81 257 ALA B CA 1
ATOM 4351 C C . ALA B 1 257 ? 8.125 6.027 3.303 1 97.81 257 ALA B C 1
ATOM 4353 O O . ALA B 1 257 ? 7.098 5.617 3.854 1 97.81 257 ALA B O 1
ATOM 4354 N N . PRO B 1 258 ? 9.273 5.52 3.58 1 97.25 258 PRO B N 1
ATOM 4355 C CA . PRO B 1 258 ? 9.414 4.359 4.465 1 97.25 258 PRO B CA 1
ATOM 4356 C C . PRO B 1 258 ? 9.25 4.719 5.941 1 97.25 258 PRO B C 1
ATOM 4358 O O . PRO B 1 258 ? 8.938 3.854 6.762 1 97.25 258 PRO B O 1
ATOM 4361 N N . GLY B 1 259 ? 9.484 5.953 6.332 1 97.75 259 GLY B N 1
ATOM 4362 C CA . GLY B 1 259 ? 9.547 6.363 7.723 1 97.75 259 GLY B CA 1
ATOM 4363 C C . GLY B 1 259 ? 8.188 6.719 8.305 1 97.75 259 GLY B C 1
ATOM 4364 O O . GLY B 1 259 ? 7.973 7.848 8.742 1 97.75 259 GLY B O 1
ATOM 4365 N N . VAL B 1 260 ? 7.258 5.73 8.281 1 98.12 260 VAL B N 1
ATOM 4366 C CA . VAL B 1 260 ? 5.934 5.887 8.875 1 98.12 260 VAL B CA 1
ATOM 4367 C C . VAL B 1 260 ? 5.582 4.645 9.695 1 98.12 260 VAL B C 1
ATOM 4369 O O . VAL B 1 260 ? 6.207 3.594 9.539 1 98.12 260 VAL B O 1
ATOM 4372 N N . SER B 1 261 ? 4.602 4.773 10.562 1 97 261 SER B N 1
ATOM 4373 C CA . SER B 1 261 ? 4.172 3.67 11.406 1 97 261 SER B CA 1
ATOM 4374 C C . SER B 1 261 ? 3.586 2.531 10.578 1 97 261 SER B C 1
ATOM 4376 O O . SER B 1 261 ? 3.787 1.357 10.898 1 97 261 SER B O 1
ATOM 4378 N N . ALA B 1 262 ? 2.879 2.836 9.539 1 94.81 262 ALA B N 1
ATOM 4379 C CA . ALA B 1 262 ? 2.189 1.86 8.695 1 94.81 262 ALA B CA 1
ATOM 4380 C C . ALA B 1 262 ? 2.52 2.074 7.223 1 94.81 262 ALA B C 1
ATOM 4382 O O . ALA B 1 262 ? 1.702 2.605 6.469 1 94.81 262 ALA B O 1
ATOM 4383 N N . PRO B 1 263 ? 3.637 1.539 6.785 1 95.88 263 PRO B N 1
ATOM 4384 C CA . PRO B 1 263 ? 4.016 1.754 5.387 1 95.88 263 PRO B CA 1
ATOM 4385 C C . PRO B 1 263 ? 3.031 1.12 4.406 1 95.88 263 PRO B C 1
ATOM 4387 O O . PRO B 1 263 ? 2.508 0.034 4.664 1 95.88 263 PRO B O 1
ATOM 4390 N N . SER B 1 264 ? 2.809 1.798 3.289 1 96.69 264 SER B N 1
ATOM 4391 C CA . SER B 1 264 ? 1.822 1.358 2.307 1 96.69 264 SER B CA 1
ATOM 4392 C C . SER B 1 264 ? 2.457 0.462 1.25 1 96.69 264 SER B C 1
ATOM 4394 O O . SER B 1 264 ? 3.48 0.817 0.661 1 96.69 264 SER B O 1
ATOM 4396 N N . ALA B 1 265 ? 1.812 -0.645 0.976 1 95.56 265 ALA B N 1
ATOM 4397 C CA . ALA B 1 265 ? 2.281 -1.584 -0.039 1 95.56 265 ALA B CA 1
ATOM 4398 C C . ALA B 1 265 ? 2.084 -1.017 -1.442 1 95.56 265 ALA B C 1
ATOM 4400 O O . ALA B 1 265 ? 2.863 -1.312 -2.354 1 95.56 265 ALA B O 1
ATOM 4401 N N . ARG B 1 266 ? 1.069 -0.292 -1.666 1 96.69 266 ARG B N 1
ATOM 4402 C CA . ARG B 1 266 ? 0.729 0.32 -2.945 1 96.69 266 ARG B CA 1
ATOM 4403 C C . ARG B 1 266 ? 0.923 1.832 -2.898 1 96.69 266 ARG B C 1
ATOM 4405 O O . ARG B 1 266 ? 1.881 2.357 -3.471 1 96.69 266 ARG B O 1
ATOM 4412 N N . GLY B 1 267 ? 0.142 2.549 -2.158 1 97.69 267 GLY B N 1
ATOM 4413 C CA . GLY B 1 267 ? 0.183 3.998 -2.027 1 97.69 267 GLY B CA 1
ATOM 4414 C C . GLY B 1 267 ? -0.139 4.723 -3.32 1 97.69 267 GLY B C 1
ATOM 4415 O O . GLY B 1 267 ? -0.472 4.09 -4.328 1 97.69 267 GLY B O 1
ATOM 4416 N N . VAL B 1 268 ? -0.131 6.078 -3.242 1 98.56 268 VAL B N 1
ATOM 4417 C CA . VAL B 1 268 ? -0.354 6.98 -4.367 1 98.56 268 VAL B CA 1
ATOM 4418 C C . VAL B 1 268 ? 0.941 7.715 -4.703 1 98.56 268 VAL B C 1
ATOM 4420 O O . VAL B 1 268 ? 1.594 8.273 -3.82 1 98.56 268 VAL B O 1
ATOM 4423 N N . PRO B 1 269 ? 1.355 7.695 -5.965 1 96.94 269 PRO B N 1
ATOM 4424 C CA . PRO B 1 269 ? 2.641 8.305 -6.312 1 96.94 269 PRO B CA 1
ATOM 4425 C C . PRO B 1 269 ? 2.635 9.828 -6.148 1 96.94 269 PRO B C 1
ATOM 4427 O O . PRO B 1 269 ? 1.579 10.461 -6.254 1 96.94 269 PRO B O 1
ATOM 4430 N N . MET B 1 270 ? 3.846 10.406 -5.992 1 96.5 270 MET B N 1
ATOM 4431 C CA . MET B 1 270 ? 4.035 11.844 -5.82 1 96.5 270 MET B CA 1
ATOM 4432 C C . MET B 1 270 ? 3.496 12.609 -7.023 1 96.5 270 MET B C 1
ATOM 4434 O O . MET B 1 270 ? 2.99 13.727 -6.879 1 96.5 270 MET B O 1
ATOM 4438 N N . GLU B 1 271 ? 3.523 12 -8.188 1 96.44 271 GLU B N 1
ATOM 4439 C CA . GLU B 1 271 ? 3.066 12.633 -9.43 1 96.44 271 GLU B CA 1
ATOM 4440 C C . GLU B 1 271 ? 1.564 12.898 -9.391 1 96.44 271 GLU B C 1
ATOM 4442 O O . GLU B 1 271 ? 1.058 13.734 -10.141 1 96.44 271 GLU B O 1
ATOM 4447 N N . VAL B 1 272 ? 0.871 12.164 -8.539 1 98.38 272 VAL B N 1
ATOM 4448 C CA . VAL B 1 272 ? -0.568 12.352 -8.383 1 98.38 272 VAL B CA 1
ATOM 4449 C C . VAL B 1 272 ? -0.844 13.25 -7.184 1 98.38 272 VAL B C 1
ATOM 4451 O O . VAL B 1 272 ? -1.717 14.125 -7.242 1 98.38 272 VAL B O 1
ATOM 4454 N N . ILE B 1 273 ? -0.063 13.148 -6.109 1 98.69 273 ILE B N 1
ATOM 4455 C CA . ILE B 1 273 ? -0.253 13.875 -4.859 1 98.69 273 ILE B CA 1
ATOM 4456 C C . ILE B 1 273 ? 0.023 15.359 -5.078 1 98.69 273 ILE B C 1
ATOM 4458 O O . ILE B 1 273 ? -0.756 16.219 -4.645 1 98.69 273 ILE B O 1
ATOM 4462 N N . GLU B 1 274 ? 1.05 15.703 -5.793 1 98.19 274 GLU B N 1
ATOM 4463 C CA . GLU B 1 274 ? 1.506 17.078 -5.906 1 98.19 274 GLU B CA 1
ATOM 4464 C C . GLU B 1 274 ? 0.49 17.938 -6.656 1 98.19 274 GLU B C 1
ATOM 4466 O O . GLU B 1 274 ? 0.157 19.047 -6.219 1 98.19 274 GLU B O 1
ATOM 4471 N N . PRO B 1 275 ? -0.092 17.438 -7.785 1 98.19 275 PRO B N 1
ATOM 4472 C CA . PRO B 1 275 ? -1.123 18.25 -8.445 1 98.19 275 PRO B CA 1
ATOM 4473 C C . PRO B 1 275 ? -2.328 18.516 -7.547 1 98.19 275 PRO B C 1
ATOM 4475 O O . PRO B 1 275 ? -2.959 19.562 -7.648 1 98.19 275 PRO B O 1
ATOM 4478 N N . ILE B 1 276 ? -2.691 17.594 -6.672 1 98.75 276 ILE B N 1
ATOM 4479 C CA . ILE B 1 276 ? -3.791 17.812 -5.738 1 98.75 276 ILE B CA 1
ATOM 4480 C C . ILE B 1 276 ? -3.439 18.938 -4.777 1 98.75 276 ILE B C 1
ATOM 4482 O O . ILE B 1 276 ? -4.242 19.859 -4.566 1 98.75 276 ILE B O 1
ATOM 4486 N N . VAL B 1 277 ? -2.219 18.906 -4.23 1 98.62 277 VAL B N 1
ATOM 4487 C CA . VAL B 1 277 ? -1.735 19.922 -3.309 1 98.62 277 VAL B CA 1
ATOM 4488 C C . VAL B 1 277 ? -1.78 21.297 -3.984 1 98.62 277 VAL B C 1
ATOM 4490 O O . VAL B 1 277 ? -2.268 22.266 -3.402 1 98.62 277 VAL B O 1
ATOM 4493 N N . ASP B 1 278 ? -1.33 21.312 -5.238 1 97.69 278 ASP B N 1
ATOM 4494 C CA . ASP B 1 278 ? -1.318 22.562 -5.992 1 97.69 278 ASP B CA 1
ATOM 4495 C C . ASP B 1 278 ? -2.734 23.094 -6.176 1 97.69 278 ASP B C 1
ATOM 4497 O O . ASP B 1 278 ? -2.973 24.297 -6.008 1 97.69 278 ASP B O 1
ATOM 4501 N N . ARG B 1 279 ? -3.625 22.188 -6.574 1 97.69 279 ARG B N 1
ATOM 4502 C CA . ARG B 1 279 ? -5.008 22.562 -6.832 1 97.69 279 ARG B CA 1
ATOM 4503 C C . ARG B 1 279 ? -5.656 23.156 -5.586 1 97.69 279 ARG B C 1
ATOM 4505 O O . ARG B 1 279 ? -6.332 24.188 -5.656 1 97.69 279 ARG B O 1
ATOM 4512 N N . VAL B 1 280 ? -5.449 22.578 -4.449 1 98.62 280 VAL B N 1
ATOM 4513 C CA . VAL B 1 280 ? -6.043 23.016 -3.188 1 98.62 280 VAL B CA 1
ATOM 4514 C C . VAL B 1 280 ? -5.41 24.328 -2.75 1 98.62 280 VAL B C 1
ATOM 4516 O O . VAL B 1 280 ? -6.117 25.266 -2.35 1 98.62 280 VAL B O 1
ATOM 4519 N N . ALA B 1 281 ? -4.098 24.422 -2.805 1 97.38 281 ALA B N 1
ATOM 4520 C CA . ALA B 1 281 ? -3.381 25.625 -2.398 1 97.38 281 ALA B CA 1
ATOM 4521 C C . ALA B 1 281 ? -3.816 26.828 -3.229 1 97.38 281 ALA B C 1
ATOM 4523 O O . ALA B 1 281 ? -3.924 27.953 -2.711 1 97.38 281 ALA B O 1
ATOM 4524 N N . ALA B 1 282 ? -4.164 26.609 -4.465 1 95.75 282 ALA B N 1
ATOM 4525 C CA . ALA B 1 282 ? -4.484 27.703 -5.387 1 95.75 282 ALA B CA 1
ATOM 4526 C C . ALA B 1 282 ? -5.965 28.062 -5.305 1 95.75 282 ALA B C 1
ATOM 4528 O O . ALA B 1 282 ? -6.406 29.031 -5.93 1 95.75 282 ALA B O 1
ATOM 4529 N N . SER B 1 283 ? -6.715 27.391 -4.562 1 96.94 283 SER B N 1
ATOM 4530 C CA . SER B 1 283 ? -8.164 27.516 -4.566 1 96.94 283 SER B CA 1
ATOM 4531 C C . SER B 1 283 ? -8.609 28.828 -3.934 1 96.94 283 SER B C 1
ATOM 4533 O O . SER B 1 283 ? -9.742 29.266 -4.121 1 96.94 283 SER B O 1
ATOM 4535 N N . GLY B 1 284 ? -7.746 29.406 -3.102 1 96.06 284 GLY B N 1
ATOM 4536 C CA . GLY B 1 284 ? -8.117 30.578 -2.309 1 96.06 284 GLY B CA 1
ATOM 4537 C C . GLY B 1 284 ? -8.914 30.219 -1.067 1 96.06 284 GLY B C 1
ATOM 4538 O O . GLY B 1 284 ? -9.258 31.094 -0.268 1 96.06 284 GLY B O 1
ATOM 4539 N N . LYS B 1 285 ? -9.102 28.938 -0.892 1 97.56 285 LYS B N 1
ATOM 4540 C CA . LYS B 1 285 ? -9.961 28.5 0.207 1 97.56 285 LYS B CA 1
ATOM 4541 C C . LYS B 1 285 ? -9.148 27.828 1.311 1 97.56 285 LYS B C 1
ATOM 4543 O O . LYS B 1 285 ? -9.648 27.625 2.416 1 97.56 285 LYS B O 1
ATOM 4548 N N . LEU B 1 286 ? -7.855 27.5 1.045 1 98.56 286 LEU B N 1
ATOM 4549 C CA . LEU B 1 286 ? -7.023 26.781 2.01 1 98.56 286 LEU B CA 1
ATOM 4550 C C . LEU B 1 286 ? -6.695 27.672 3.203 1 98.56 286 LEU B C 1
ATOM 4552 O O . LEU B 1 286 ? -6.18 28.781 3.033 1 98.56 286 LEU B O 1
ATOM 4556 N N . ARG B 1 287 ? -7.012 27.188 4.434 1 97.88 287 ARG B N 1
ATOM 4557 C CA . ARG B 1 287 ? -6.816 27.984 5.637 1 97.88 287 ARG B CA 1
ATOM 4558 C C . ARG B 1 287 ? -5.723 27.391 6.52 1 97.88 287 ARG B C 1
ATOM 4560 O O . ARG B 1 287 ? -5.078 28.109 7.285 1 97.88 287 ARG B O 1
ATOM 4567 N N . LEU B 1 288 ? -5.59 26.109 6.422 1 98.56 288 LEU B N 1
ATOM 4568 C CA . LEU B 1 288 ? -4.691 25.344 7.281 1 98.56 288 LEU B CA 1
ATOM 4569 C C . LEU B 1 288 ? -4.25 24.062 6.602 1 98.56 288 LEU B C 1
ATOM 4571 O O . LEU B 1 288 ? -5.043 23.406 5.914 1 98.56 288 LEU B O 1
ATOM 4575 N N . ALA B 1 289 ? -3.006 23.75 6.77 1 98.88 289 ALA B N 1
ATOM 4576 C CA . ALA B 1 289 ? -2.5 22.469 6.277 1 98.88 289 ALA B CA 1
ATOM 4577 C C . ALA B 1 289 ? -1.63 21.781 7.328 1 98.88 289 ALA B C 1
ATOM 4579 O O . ALA B 1 289 ? -1.14 22.422 8.258 1 98.88 289 ALA B O 1
ATOM 4580 N N . ASP B 1 290 ? -1.49 20.531 7.234 1 98.81 290 ASP B N 1
ATOM 4581 C CA . ASP B 1 290 ? -0.515 19.844 8.07 1 98.81 290 ASP B CA 1
ATOM 4582 C C . ASP B 1 290 ? -0.026 18.562 7.406 1 98.81 290 ASP B C 1
ATOM 4584 O O . ASP B 1 290 ? -0.62 18.094 6.43 1 98.81 290 ASP B O 1
ATOM 4588 N N . VAL B 1 291 ? 1.133 18.109 7.777 1 98.75 291 VAL B N 1
ATOM 4589 C CA . VAL B 1 291 ? 1.708 16.828 7.422 1 98.75 291 VAL B CA 1
ATOM 4590 C C . VAL B 1 291 ? 1.877 15.969 8.672 1 98.75 291 VAL B C 1
ATOM 4592 O O . VAL B 1 291 ? 2.277 16.469 9.727 1 98.75 291 VAL B O 1
ATOM 4595 N N . ALA B 1 292 ? 1.546 14.648 8.547 1 98.5 292 ALA B N 1
ATOM 4596 C CA . ALA B 1 292 ? 1.535 13.789 9.727 1 98.5 292 ALA B CA 1
ATOM 4597 C C . ALA B 1 292 ? 2.264 12.477 9.461 1 98.5 292 ALA B C 1
ATOM 4599 O O . ALA B 1 292 ? 2.479 12.102 8.312 1 98.5 292 ALA B O 1
ATOM 4600 N N . GLU B 1 293 ? 2.75 11.805 10.539 1 98.25 293 GLU B N 1
ATOM 4601 C CA . GLU B 1 293 ? 3.119 10.398 10.641 1 98.25 293 GLU B CA 1
ATOM 4602 C C . GLU B 1 293 ? 4.594 10.188 10.305 1 98.25 293 GLU B C 1
ATOM 4604 O O . GLU B 1 293 ? 5.059 9.047 10.219 1 98.25 293 GLU B O 1
ATOM 4609 N N . LEU B 1 294 ? 5.332 11.297 10.133 1 98.69 294 LEU B N 1
ATOM 4610 C CA . LEU B 1 294 ? 6.758 11.055 9.938 1 98.69 294 LEU B CA 1
ATOM 4611 C C . LEU B 1 294 ? 7.387 10.445 11.18 1 98.69 294 LEU B C 1
ATOM 4613 O O . LEU B 1 294 ? 7.266 10.992 12.273 1 98.69 294 LEU B O 1
ATOM 4617 N N . ASN B 1 295 ? 7.977 9.328 11.023 1 98.56 295 ASN B N 1
ATOM 4618 C CA . ASN B 1 295 ? 8.766 8.641 12.039 1 98.56 295 ASN B CA 1
ATOM 4619 C C . ASN B 1 295 ? 10.219 8.477 11.609 1 98.56 295 ASN B C 1
ATOM 4621 O O . ASN B 1 295 ? 10.562 7.504 10.93 1 98.56 295 ASN B O 1
ATOM 4625 N N . PRO B 1 296 ? 11.07 9.344 12.086 1 97.75 296 PRO B N 1
ATOM 4626 C CA . PRO B 1 296 ? 12.461 9.312 11.633 1 97.75 296 PRO B CA 1
ATOM 4627 C C . PRO B 1 296 ? 13.172 8.008 11.992 1 97.75 296 PRO B C 1
ATOM 4629 O O . PRO B 1 296 ? 14.07 7.57 11.273 1 97.75 296 PRO B O 1
ATOM 4632 N N . SER B 1 297 ? 12.773 7.348 13.055 1 97.56 297 SER B N 1
ATOM 4633 C CA . SER B 1 297 ? 13.445 6.133 13.508 1 97.56 297 SER B CA 1
ATOM 4634 C C . SER B 1 297 ? 13.195 4.977 12.539 1 97.56 297 SER B C 1
ATOM 4636 O O . SER B 1 297 ? 13.93 3.986 12.555 1 97.56 297 SER B O 1
ATOM 4638 N N . LEU B 1 298 ? 12.195 5.086 11.719 1 97.06 298 LEU B N 1
ATOM 4639 C CA . LEU B 1 298 ? 11.859 4.055 10.75 1 97.06 298 LEU B CA 1
ATOM 4640 C C . LEU B 1 298 ? 12.25 4.484 9.336 1 97.06 298 LEU B C 1
ATOM 4642 O O . LEU B 1 298 ? 12.016 3.752 8.375 1 97.06 298 LEU B O 1
ATOM 4646 N N . ASP B 1 299 ? 12.805 5.645 9.195 1 96.56 299 ASP B N 1
ATOM 4647 C CA . ASP B 1 299 ? 13.133 6.219 7.895 1 96.56 299 ASP B CA 1
ATOM 4648 C C . ASP B 1 299 ? 14.461 5.664 7.371 1 96.56 299 ASP B C 1
ATOM 4650 O O . ASP B 1 299 ? 15.172 4.965 8.094 1 96.56 299 ASP B O 1
ATOM 4654 N N . ILE B 1 300 ? 14.672 5.75 6.09 1 95.5 300 ILE B N 1
ATOM 4655 C CA . ILE B 1 300 ? 15.906 5.348 5.422 1 95.5 300 ILE B CA 1
ATOM 4656 C C . ILE B 1 300 ? 16.531 6.551 4.715 1 95.5 300 ILE B C 1
ATOM 4658 O O . ILE B 1 300 ? 15.945 7.094 3.771 1 95.5 300 ILE B O 1
ATOM 4662 N N . ASP B 1 301 ? 17.672 7.016 5.176 1 94.94 301 ASP B N 1
ATOM 4663 C CA . ASP B 1 301 ? 18.406 8.125 4.578 1 94.94 301 ASP B CA 1
ATOM 4664 C C . ASP B 1 301 ? 17.516 9.367 4.449 1 94.94 301 ASP B C 1
ATOM 4666 O O . ASP B 1 301 ? 17.562 10.062 3.432 1 94.94 301 ASP B O 1
ATOM 4670 N N . HIS B 1 302 ? 16.625 9.602 5.379 1 96.38 302 HIS B N 1
ATOM 4671 C CA . HIS B 1 302 ? 15.75 10.758 5.496 1 96.38 302 HIS B CA 1
ATOM 4672 C C . HIS B 1 302 ? 14.836 10.875 4.285 1 96.38 302 HIS B C 1
ATOM 4674 O O . HIS B 1 302 ? 14.414 11.977 3.926 1 96.38 302 HIS B O 1
ATOM 4680 N N . ARG B 1 303 ? 14.523 9.758 3.664 1 96.88 303 ARG B N 1
ATOM 4681 C CA . ARG B 1 303 ? 13.688 9.789 2.469 1 96.88 303 ARG B CA 1
ATOM 4682 C C . ARG B 1 303 ? 12.32 10.391 2.77 1 96.88 303 ARG B C 1
ATOM 4684 O O . ARG B 1 303 ? 11.875 11.312 2.08 1 96.88 303 ARG B O 1
ATOM 4691 N N . THR B 1 304 ? 11.688 9.914 3.814 1 98.31 304 THR B N 1
ATOM 4692 C CA . THR B 1 304 ? 10.352 10.391 4.16 1 98.31 304 THR B CA 1
ATOM 4693 C C . THR B 1 304 ? 10.398 11.852 4.605 1 98.31 304 THR B C 1
ATOM 4695 O O . THR B 1 304 ? 9.531 12.641 4.234 1 98.31 304 THR B O 1
ATOM 4698 N N . ALA B 1 305 ? 11.398 12.227 5.371 1 98.25 305 ALA B N 1
ATOM 4699 C CA . ALA B 1 305 ? 11.562 13.602 5.832 1 98.25 305 ALA B CA 1
ATOM 4700 C C . ALA B 1 305 ? 11.734 14.562 4.656 1 98.25 305 ALA B C 1
ATOM 4702 O O . ALA B 1 305 ? 11.18 15.656 4.656 1 98.25 305 ALA B O 1
ATOM 4703 N N . ARG B 1 306 ? 12.523 14.125 3.684 1 97.75 306 ARG B N 1
ATOM 4704 C CA . ARG B 1 306 ? 12.742 14.945 2.494 1 97.75 306 ARG B CA 1
ATOM 4705 C C . ARG B 1 306 ? 11.445 15.125 1.714 1 97.75 306 ARG B C 1
ATOM 4707 O O . ARG B 1 306 ? 11.164 16.219 1.215 1 97.75 306 ARG B O 1
ATOM 4714 N N . VAL B 1 307 ? 10.672 14.055 1.64 1 98.31 307 VAL B N 1
ATOM 4715 C CA . VAL B 1 307 ? 9.391 14.125 0.948 1 98.31 307 VAL B CA 1
ATOM 4716 C C . VAL B 1 307 ? 8.453 15.07 1.696 1 98.31 307 VAL B C 1
ATOM 4718 O O . VAL B 1 307 ? 7.797 15.914 1.084 1 98.31 307 VAL B O 1
ATOM 4721 N N . ALA B 1 308 ? 8.359 14.945 2.973 1 98.69 308 ALA B N 1
ATOM 4722 C CA . ALA B 1 308 ? 7.523 15.82 3.797 1 98.69 308 ALA B CA 1
ATOM 4723 C C . ALA B 1 308 ? 7.918 17.281 3.613 1 98.69 308 ALA B C 1
ATOM 4725 O O . ALA B 1 308 ? 7.055 18.141 3.43 1 98.69 308 ALA B O 1
ATOM 4726 N N . ALA B 1 309 ? 9.219 17.547 3.641 1 98.25 309 ALA B N 1
ATOM 4727 C CA . ALA B 1 309 ? 9.719 18.922 3.469 1 98.25 309 ALA B CA 1
ATOM 4728 C C . ALA B 1 309 ? 9.32 19.484 2.109 1 98.25 309 ALA B C 1
ATOM 4730 O O . ALA B 1 309 ? 8.898 20.641 2.008 1 98.25 309 ALA B O 1
ATOM 4731 N N . ARG B 1 310 ? 9.461 18.703 1.079 1 97.75 310 ARG B N 1
ATOM 4732 C CA . ARG B 1 310 ? 9.07 19.141 -0.259 1 97.75 310 ARG B CA 1
ATOM 4733 C C . ARG B 1 310 ? 7.59 19.5 -0.314 1 97.75 310 ARG B C 1
ATOM 4735 O O . ARG B 1 310 ? 7.211 20.516 -0.895 1 97.75 310 ARG B O 1
ATOM 4742 N N . ILE B 1 311 ? 6.77 18.625 0.289 1 98.38 311 ILE B N 1
ATOM 4743 C CA . ILE B 1 311 ? 5.328 18.859 0.278 1 98.38 311 ILE B CA 1
ATOM 4744 C C . ILE B 1 311 ? 5.008 20.156 1.026 1 98.38 311 ILE B C 1
ATOM 4746 O O . ILE B 1 311 ? 4.23 20.984 0.545 1 98.38 311 ILE B O 1
ATOM 4750 N N . VAL B 1 312 ? 5.586 20.344 2.193 1 98.31 312 VAL B N 1
ATOM 4751 C CA . VAL B 1 312 ? 5.383 21.562 2.979 1 98.31 312 VAL B CA 1
ATOM 4752 C C . VAL B 1 312 ? 5.797 22.781 2.156 1 98.31 312 VAL B C 1
ATOM 4754 O O . VAL B 1 312 ? 5.043 23.75 2.049 1 98.31 312 VAL B O 1
ATOM 4757 N N . ALA B 1 313 ? 6.973 22.734 1.572 1 96.88 313 ALA B N 1
ATOM 4758 C CA . ALA B 1 313 ? 7.465 23.859 0.766 1 96.88 313 ALA B CA 1
ATOM 4759 C C . ALA B 1 313 ? 6.531 24.141 -0.407 1 96.88 313 ALA B C 1
ATOM 4761 O O . ALA B 1 313 ? 6.305 25.297 -0.765 1 96.88 313 ALA B O 1
ATOM 4762 N N . ARG B 1 314 ? 6.027 23.125 -0.957 1 95.88 314 ARG B N 1
ATOM 4763 C CA . ARG B 1 314 ? 5.129 23.266 -2.094 1 95.88 314 ARG B CA 1
ATOM 4764 C C . ARG B 1 314 ? 3.83 23.953 -1.679 1 95.88 314 ARG B C 1
ATOM 4766 O O . ARG B 1 314 ? 3.301 24.797 -2.414 1 95.88 314 ARG B O 1
ATOM 4773 N N . VAL B 1 315 ? 3.275 23.578 -0.546 1 97.38 315 VAL B N 1
ATOM 4774 C CA . VAL B 1 315 ? 2.105 24.266 -0.012 1 97.38 315 VAL B CA 1
ATOM 4775 C C . VAL B 1 315 ? 2.424 25.75 0.179 1 97.38 315 VAL B C 1
ATOM 4777 O O . VAL B 1 315 ? 1.64 26.625 -0.22 1 97.38 315 VAL B O 1
ATOM 4780 N N . VAL B 1 316 ? 3.57 26.031 0.774 1 96.06 316 VAL B N 1
ATOM 4781 C CA . VAL B 1 316 ? 3.998 27.406 1.021 1 96.06 316 VAL B CA 1
ATOM 4782 C C . VAL B 1 316 ? 4.031 28.172 -0.296 1 96.06 316 VAL B C 1
ATOM 4784 O O . VAL B 1 316 ? 3.543 29.312 -0.371 1 96.06 316 VAL B O 1
ATOM 4787 N N . ASP B 1 317 ? 4.543 27.578 -1.326 1 93.25 317 ASP B N 1
ATOM 4788 C CA . ASP B 1 317 ? 4.684 28.219 -2.625 1 93.25 317 ASP B CA 1
ATOM 4789 C C . ASP B 1 317 ? 3.324 28.453 -3.283 1 93.25 317 ASP B C 1
ATOM 4791 O O . ASP B 1 317 ? 3.158 29.359 -4.09 1 93.25 317 ASP B O 1
ATOM 4795 N N . GLY B 1 318 ? 2.377 27.594 -2.955 1 93.12 318 GLY B N 1
ATOM 4796 C CA . GLY B 1 318 ? 1.109 27.594 -3.668 1 93.12 318 GLY B CA 1
ATOM 4797 C C . GLY B 1 318 ? 0.082 28.531 -3.043 1 93.12 318 GLY B C 1
ATOM 4798 O O . GLY B 1 318 ? -0.874 28.938 -3.703 1 93.12 318 GLY B O 1
ATOM 4799 N N . VAL B 1 319 ? 0.193 28.781 -1.711 1 92.5 319 VAL B N 1
ATOM 4800 C CA . VAL B 1 319 ? -0.814 29.594 -1.04 1 92.5 319 VAL B CA 1
ATOM 4801 C C . VAL B 1 319 ? -0.556 31.078 -1.323 1 92.5 319 VAL B C 1
ATOM 4803 O O . VAL B 1 319 ? 0.593 31.531 -1.311 1 92.5 319 VAL B O 1
ATOM 4806 N N . ALA B 1 320 ? -1.581 31.828 -1.91 1 76.81 320 ALA B N 1
ATOM 4807 C CA . ALA B 1 320 ? -1.473 33.25 -2.211 1 76.81 320 ALA B CA 1
ATOM 4808 C C . ALA B 1 320 ? -1.284 34.062 -0.937 1 76.81 320 ALA B C 1
ATOM 4810 O O . ALA B 1 320 ? -1.797 33.688 0.124 1 76.81 320 ALA B O 1
ATOM 4811 N N . PRO B 1 321 ? -0.475 35.156 -1.186 1 65.88 321 PRO B N 1
ATOM 4812 C CA . PRO B 1 321 ? -0.396 36.031 -0.023 1 65.88 321 PRO B CA 1
ATOM 4813 C C . PRO B 1 321 ? -1.737 36.688 0.323 1 65.88 321 PRO B C 1
ATOM 4815 O O . PRO B 1 321 ? -2.553 36.938 -0.568 1 65.88 321 PRO B O 1
ATOM 4818 N N . GLN B 1 322 ? -2.564 36.312 1.291 1 57.16 322 GLN B N 1
ATOM 4819 C CA . GLN B 1 322 ? -3.887 36.812 1.666 1 57.16 322 GLN B CA 1
ATOM 4820 C C . GLN B 1 322 ? -4.086 38.25 1.221 1 57.16 322 GLN B C 1
ATOM 4822 O O . GLN B 1 322 ? -5.191 38.656 0.843 1 57.16 322 GLN B O 1
ATOM 4827 N N . GLY B 1 323 ? -3.076 39.156 1.154 1 47.69 323 GLY B N 1
ATOM 4828 C CA . GLY B 1 323 ? -3.256 40.531 0.778 1 47.69 323 GLY B CA 1
ATOM 4829 C C . GLY B 1 323 ? -3.354 40.75 -0.722 1 47.69 323 GLY B C 1
ATOM 4830 O O . GLY B 1 323 ? -3.529 41.875 -1.189 1 47.69 323 GLY B O 1
ATOM 4831 N N . ALA B 1 324 ? -3.029 40.156 -1.604 1 40.12 324 ALA B N 1
ATOM 4832 C CA . ALA B 1 324 ? -3.164 40.469 -3.021 1 40.12 324 ALA B CA 1
ATOM 4833 C C . ALA B 1 324 ? -4.609 40.312 -3.486 1 40.12 324 ALA B C 1
ATOM 4835 O O . ALA B 1 324 ? -5.098 39.188 -3.641 1 40.12 324 ALA B O 1
ATOM 4836 N N . ALA B 1 325 ? -5.523 41.062 -2.994 1 36.81 325 ALA B N 1
ATOM 4837 C CA . ALA B 1 325 ? -6.836 41.25 -3.604 1 36.81 325 ALA B CA 1
ATOM 4838 C C . ALA B 1 325 ? -6.715 41.469 -5.113 1 36.81 325 ALA B C 1
ATOM 4840 O O . ALA B 1 325 ? -5.758 42.062 -5.586 1 36.81 325 ALA B O 1
ATOM 4841 N N . HIS B 1 326 ? -7.512 40.594 -5.871 1 31.44 326 HIS B N 1
ATOM 4842 C CA . HIS B 1 326 ? -7.902 41.062 -7.203 1 31.44 326 HIS B CA 1
ATOM 4843 C C . HIS B 1 326 ? -8.078 42.562 -7.238 1 31.44 326 HIS B C 1
ATOM 4845 O O . HIS B 1 326 ? -8.992 43.094 -6.605 1 31.44 326 HIS B O 1
ATOM 4851 N N . GLY B 1 327 ? -7.066 43.25 -7.008 1 21.97 327 GLY B N 1
ATOM 4852 C CA . GLY B 1 327 ? -7.258 44.5 -7.734 1 21.97 327 GLY B CA 1
ATOM 4853 C C . GLY B 1 327 ? -7.516 44.281 -9.219 1 21.97 327 GLY B C 1
ATOM 4854 O O . GLY B 1 327 ? -7.082 43.281 -9.789 1 21.97 327 GLY B O 1
#

Foldseek 3Di:
DKDFDWADLVLQDDDDPVVVPPQQDACSVQEAADDQPAFDFLAEEEEEEQDQQQCVVVVFDGFFSCFQSLLSNLRNGHGDDPDHHYYYHGYIHDDDNPLVVSLCVLLVVLLSNVVSNYQYEYTTEAQLNLLSQVSNVLVNVVVPDPDAAFEAEEEEDQAPLCDDDDDHHSSNRLVVVLVVCVVVVHQRHYEYELHAPVVYDVVRVVVCVVNVYHYYHNVCQAPVCLVVVVVVLVVSLVRHQAYEYEYELLLAACVQAVQFRDHDPRHHHPVNVLVSLLSVQQSQRYRYYYYYGGRPVRGDPSRNSNVRNVSVVSSSVRHDRNPPPPD/DKDFDWADLVLQDDDDPVVVPPQADACSVQEAADDQDAQQALAEEEEEEQDQQQCVVVVFDGFFSCFSSLLSNLRNGHGDDPDHHYYYHGYIYDDDNPLVVSLCVLLVVLLSNVVSNHQYEYTTEAQLNLLSQVSNVLVNVVVPDPDAAFEAEEEEDQAPLCDDDDDHHSSNRLVVVLVVCVVVVHQRHYEYELHAPVVYDVVRVVVCVVNVYHYYHNVCQAPVCLVVVVVVLVVSLVRHQAYEYEYELLLAACVQAVQFRDHDPRHHHPVNVLVSLLSRQQSQRYRYYYYYGGRPVRGDPSRNSNVRNVSVVSSVVRHDRNPPPPD